Protein AF-0000000075228175 (afdb_homodimer)

Structure (mmCIF, N/CA/C/O backbone):
data_AF-0000000075228175-model_v1
#
loop_
_entity.id
_entity.type
_entity.pdbx_description
1 polymer 'Protein kinase domain-containing protein'
#
loop_
_atom_site.group_PDB
_atom_site.id
_atom_site.type_symbol
_atom_site.label_atom_id
_atom_site.label_alt_id
_atom_site.label_comp_id
_atom_site.label_asym_id
_atom_site.label_entity_id
_atom_site.label_seq_id
_atom_site.pdbx_PDB_ins_code
_atom_site.Cartn_x
_atom_site.Cartn_y
_atom_site.Cartn_z
_atom_site.occupancy
_atom_site.B_iso_or_equiv
_atom_site.auth_seq_id
_atom_site.auth_comp_id
_atom_site.auth_asym_id
_atom_site.auth_atom_id
_atom_site.pdbx_PDB_model_num
ATOM 1 N N . MET A 1 1 ? 3.398 -14.367 7.555 1 71.69 1 MET A N 1
ATOM 2 C CA . MET A 1 1 ? 2.953 -13.188 6.816 1 71.69 1 MET A CA 1
ATOM 3 C C . MET A 1 1 ? 1.849 -12.461 7.574 1 71.69 1 MET A C 1
ATOM 5 O O . MET A 1 1 ? 1.003 -13.094 8.211 1 71.69 1 MET A O 1
ATOM 9 N N . GLN A 1 2 ? 2.092 -11.188 7.648 1 79.69 2 GLN A N 1
ATOM 10 C CA . GLN A 1 2 ? 1.058 -10.367 8.281 1 79.69 2 GLN A CA 1
ATOM 11 C C . GLN A 1 2 ? 0.173 -9.695 7.234 1 79.69 2 GLN A C 1
ATOM 13 O O . GLN A 1 2 ? 0.599 -9.484 6.098 1 79.69 2 GLN A O 1
ATOM 18 N N . LEU A 1 3 ? -1.138 -9.477 7.613 1 85 3 LEU A N 1
ATOM 19 C CA . LEU A 1 3 ? -2.127 -8.859 6.734 1 85 3 LEU A CA 1
ATOM 20 C C . LEU A 1 3 ? -2.562 -7.504 7.273 1 85 3 LEU A C 1
ATOM 22 O O . LEU A 1 3 ? -2.738 -7.34 8.484 1 85 3 LEU A O 1
ATOM 26 N N . LEU A 1 4 ? -2.553 -6.617 6.391 1 87.38 4 LEU A N 1
ATOM 27 C CA . LEU A 1 4 ? -3.086 -5.312 6.762 1 87.38 4 LEU A CA 1
ATOM 28 C C . LEU A 1 4 ? -4.434 -5.066 6.094 1 87.38 4 LEU A C 1
ATOM 30 O O . LEU A 1 4 ? -4.711 -5.613 5.023 1 87.38 4 LEU A O 1
ATOM 34 N N . GLY A 1 5 ? -5.234 -4.262 6.746 1 88.81 5 GLY A N 1
ATOM 35 C CA . GLY A 1 5 ? -6.551 -3.932 6.227 1 88.81 5 GLY A CA 1
ATOM 36 C C . GLY A 1 5 ? -6.516 -2.885 5.129 1 88.81 5 GLY A C 1
ATOM 37 O O . GLY A 1 5 ? -5.512 -2.75 4.426 1 88.81 5 GLY A O 1
ATOM 38 N N . SER A 1 6 ? -7.645 -2.223 4.891 1 91.5 6 SER A N 1
ATOM 39 C CA . SER A 1 6 ? -7.805 -1.227 3.838 1 91.5 6 SER A CA 1
ATOM 40 C C . SER A 1 6 ? -7.066 0.063 4.18 1 91.5 6 SER A C 1
ATOM 42 O O . SER A 1 6 ? -6.801 0.341 5.352 1 91.5 6 SER A O 1
ATOM 44 N N . ASN A 1 7 ? -6.672 0.763 3.176 1 94.25 7 ASN A N 1
ATOM 45 C CA . ASN A 1 7 ? -6.09 2.08 3.398 1 94.25 7 ASN A CA 1
ATOM 46 C C . ASN A 1 7 ? -7.16 3.129 3.68 1 94.25 7 ASN A C 1
ATOM 48 O O . ASN A 1 7 ? -8.352 2.885 3.461 1 94.25 7 ASN A O 1
ATOM 52 N N . LEU A 1 8 ? -6.762 4.273 4.125 1 96.56 8 LEU A N 1
ATOM 53 C CA . LEU A 1 8 ? -7.688 5.289 4.621 1 96.56 8 LEU A CA 1
ATOM 54 C C . LEU A 1 8 ? -8.453 5.934 3.469 1 96.56 8 LEU A C 1
ATOM 56 O O . LEU A 1 8 ? -9.578 6.398 3.652 1 96.56 8 LEU A O 1
ATOM 60 N N . ALA A 1 9 ? -7.82 6.012 2.289 1 95.62 9 ALA A N 1
ATOM 61 C CA . ALA A 1 9 ? -8.539 6.543 1.136 1 95.62 9 ALA A CA 1
ATOM 62 C C . ALA A 1 9 ? -9.781 5.707 0.83 1 95.62 9 ALA A C 1
ATOM 64 O O . ALA A 1 9 ? -10.875 6.246 0.639 1 95.62 9 ALA A O 1
ATOM 65 N N . ASP A 1 10 ? -9.656 4.434 0.841 1 92.5 10 ASP A N 1
ATOM 66 C CA . ASP A 1 10 ? -10.75 3.518 0.557 1 92.5 10 ASP A CA 1
ATOM 67 C C . ASP A 1 10 ? -11.773 3.516 1.692 1 92.5 10 ASP A C 1
ATOM 69 O O . ASP A 1 10 ? -12.984 3.508 1.448 1 92.5 10 ASP A O 1
ATOM 73 N N . LEU A 1 11 ? -11.289 3.451 2.871 1 93.25 11 LEU A N 1
ATOM 74 C CA . LEU A 1 11 ? -12.18 3.445 4.023 1 93.25 11 LEU A CA 1
ATOM 75 C C . LEU A 1 11 ? -13.062 4.691 4.039 1 93.25 11 LEU A C 1
ATOM 77 O O . LEU A 1 11 ? -14.234 4.617 4.395 1 93.25 11 LEU A O 1
ATOM 81 N N . ARG A 1 12 ? -12.461 5.812 3.711 1 94.06 12 ARG A N 1
ATOM 82 C CA . ARG A 1 12 ? -13.219 7.055 3.639 1 94.06 12 ARG A CA 1
ATOM 83 C C . ARG A 1 12 ? -14.32 6.965 2.586 1 94.06 12 ARG A C 1
ATOM 85 O O . ARG A 1 12 ? -15.445 7.418 2.812 1 94.06 12 ARG A O 1
ATOM 92 N N . LYS A 1 13 ? -14.008 6.41 1.443 1 89.69 13 LYS A N 1
ATOM 93 C CA . LYS A 1 13 ? -14.953 6.277 0.337 1 89.69 13 LYS A CA 1
ATOM 94 C C . LYS A 1 13 ? -16.172 5.453 0.748 1 89.69 13 LYS A C 1
ATOM 96 O O . LYS A 1 13 ? -17.266 5.656 0.227 1 89.69 13 LYS A O 1
ATOM 101 N N . PHE A 1 14 ? -15.969 4.617 1.672 1 85.75 14 PHE A N 1
ATOM 102 C CA . PHE A 1 14 ? -17.031 3.701 2.08 1 85.75 14 PHE A CA 1
ATOM 103 C C . PHE A 1 14 ? -17.953 4.355 3.105 1 85.75 14 PHE A C 1
ATOM 105 O O . PHE A 1 14 ? -19.016 3.824 3.414 1 85.75 14 PHE A O 1
ATOM 112 N N . GLN A 1 15 ? -17.5 5.449 3.592 1 87.94 15 GLN A N 1
ATOM 113 C CA . GLN A 1 15 ? -18.375 6.176 4.52 1 87.94 15 GLN A CA 1
ATOM 114 C C . 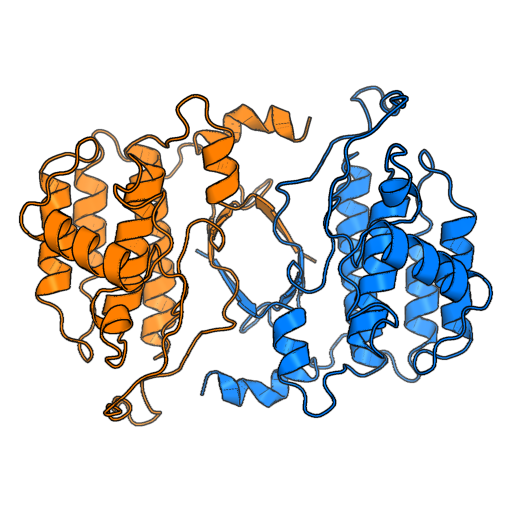GLN A 1 15 ? -19.5 6.879 3.777 1 87.94 15 GLN A C 1
ATOM 116 O O . GLN A 1 15 ? -19.312 7.387 2.672 1 87.94 15 GLN A O 1
ATOM 121 N N . LYS A 1 16 ? -20.641 6.941 4.379 1 85.75 16 LYS A N 1
ATOM 122 C CA . LYS A 1 16 ? -21.797 7.609 3.785 1 85.75 16 LYS A CA 1
ATOM 123 C C . LYS A 1 16 ? -21.484 9.062 3.447 1 85.75 16 LYS A C 1
ATOM 125 O O . LYS A 1 16 ? -21.812 9.539 2.359 1 85.75 16 LYS A O 1
ATOM 130 N N . SER A 1 17 ? -20.828 9.797 4.309 1 88.75 17 SER A N 1
ATOM 131 C CA . SER A 1 17 ? -20.516 11.211 4.133 1 88.75 17 SER A CA 1
ATOM 132 C C . SER A 1 17 ? -19.234 11.406 3.35 1 88.75 17 SER A C 1
ATOM 134 O O . SER A 1 17 ? -18.859 12.539 3.035 1 88.75 17 SER A O 1
ATOM 136 N N . ARG A 1 18 ? -18.531 10.273 3.113 1 92.25 18 ARG A N 1
ATOM 137 C CA . ARG A 1 18 ? -17.219 10.328 2.473 1 92.25 18 ARG A CA 1
ATOM 138 C C . ARG A 1 18 ? -16.25 11.164 3.293 1 92.25 18 ARG A C 1
ATOM 140 O O . ARG A 1 18 ? -15.453 11.93 2.738 1 92.25 18 ARG A O 1
ATOM 147 N N . SER A 1 19 ? -16.453 11.188 4.598 1 95.25 19 SER A N 1
ATOM 148 C CA . SER A 1 19 ? -15.586 11.883 5.551 1 95.25 19 SER A CA 1
ATOM 149 C C . SER A 1 19 ? -15.539 11.156 6.887 1 95.25 19 SER A C 1
ATOM 151 O O . SER A 1 19 ? -16.406 10.328 7.184 1 95.25 19 SER A O 1
ATOM 153 N N . PHE A 1 20 ? -14.508 11.438 7.621 1 95.88 20 PHE A N 1
ATOM 154 C CA . PHE A 1 20 ? -14.414 10.914 8.984 1 95.88 20 PHE A CA 1
ATOM 155 C C . PHE A 1 20 ? -14.789 11.992 9.992 1 95.88 20 PHE A C 1
ATOM 157 O O . PHE A 1 20 ? -14.727 13.188 9.695 1 95.88 20 PHE A O 1
ATOM 164 N N . SER A 1 21 ? -15.172 11.586 11.18 1 94.06 21 SER A N 1
ATOM 165 C CA . SER A 1 21 ? -15.43 12.508 12.289 1 94.06 21 SER A CA 1
ATOM 166 C C . SER A 1 21 ? -14.141 13.203 12.734 1 94.06 21 SER A C 1
ATOM 168 O O . SER A 1 21 ? -13.047 12.75 12.406 1 94.06 21 SER A O 1
ATOM 170 N N . VAL A 1 22 ? -14.328 14.25 13.445 1 95.25 22 VAL A N 1
ATOM 171 C CA . VAL A 1 22 ? -13.203 14.992 14.016 1 95.25 22 VAL A CA 1
ATOM 172 C C . VAL A 1 22 ? -12.391 14.078 14.938 1 95.25 22 VAL A C 1
ATOM 174 O O . VAL A 1 22 ? -11.164 14.102 14.914 1 95.25 22 VAL A O 1
ATOM 177 N N . GLU A 1 23 ? -13.055 13.281 15.688 1 93.88 23 GLU A N 1
ATOM 178 C CA . GLU A 1 23 ? -12.383 12.375 16.609 1 93.88 23 GLU A CA 1
ATOM 179 C C . GLU A 1 23 ? -11.5 11.375 15.867 1 93.88 23 GLU A C 1
ATOM 181 O O . GLU A 1 23 ? -10.328 11.211 16.203 1 93.88 23 GLU A O 1
ATOM 186 N N . THR A 1 24 ? -12.055 10.734 14.883 1 94.31 24 THR A N 1
ATOM 187 C CA . THR A 1 24 ? -11.305 9.766 14.086 1 94.31 24 THR A CA 1
ATOM 188 C C . THR A 1 24 ? -10.117 10.43 13.398 1 94.31 24 THR A C 1
ATOM 190 O O . THR A 1 24 ? -9 9.914 13.43 1 94.31 24 THR A O 1
ATOM 193 N N . THR A 1 25 ? -10.383 11.555 12.82 1 96.44 25 THR A N 1
ATOM 194 C CA . THR A 1 25 ? -9.336 12.281 12.109 1 96.44 25 THR A CA 1
ATOM 195 C C . THR A 1 25 ? -8.203 12.656 13.062 1 96.44 25 THR A C 1
ATOM 197 O O . THR A 1 25 ? -7.027 12.508 12.727 1 96.44 25 THR A O 1
ATOM 200 N N . SER A 1 26 ? -8.555 13.102 14.234 1 96.69 26 SER A N 1
ATOM 201 C CA . SER A 1 26 ? -7.551 13.469 15.234 1 96.69 26 SER A CA 1
ATOM 202 C C . SER A 1 26 ? -6.73 12.258 15.664 1 96.69 26 SER A C 1
ATOM 204 O O . SER A 1 26 ? -5.504 12.336 15.758 1 96.69 26 SER A O 1
ATOM 206 N N . ARG A 1 27 ? -7.328 11.141 15.859 1 95.31 27 ARG A N 1
ATOM 207 C CA . ARG A 1 27 ? -6.637 9.922 16.266 1 95.31 27 ARG A CA 1
ATOM 208 C C . ARG A 1 27 ? -5.684 9.445 15.164 1 95.31 27 ARG A C 1
ATOM 210 O O . ARG A 1 27 ? -4.574 9 15.453 1 95.31 27 ARG A O 1
ATOM 217 N N . ILE A 1 28 ? -6.156 9.555 13.938 1 96.62 28 ILE A N 1
ATOM 218 C CA . ILE A 1 28 ? -5.309 9.234 12.797 1 96.62 28 ILE A CA 1
ATOM 219 C C . ILE A 1 28 ? -4.062 10.117 12.812 1 96.62 28 ILE A C 1
ATOM 221 O O . ILE A 1 28 ? -2.939 9.625 12.703 1 96.62 28 ILE A O 1
ATOM 225 N N . GLY A 1 29 ? -4.285 11.391 12.961 1 97.81 29 GLY A N 1
ATOM 226 C CA . GLY A 1 29 ? -3.18 12.328 12.977 1 97.81 29 GLY A CA 1
ATOM 227 C C . GLY A 1 29 ? -2.172 12.047 14.078 1 97.81 29 GLY A C 1
ATOM 228 O O . GLY A 1 29 ? -0.963 12.086 13.844 1 97.81 29 GLY A O 1
ATOM 229 N N . ILE A 1 30 ? -2.662 11.75 15.227 1 97.31 30 ILE A N 1
ATOM 230 C CA . ILE A 1 30 ? -1.812 11.516 16.391 1 97.31 30 ILE A CA 1
ATOM 231 C C . ILE A 1 30 ? -0.936 10.289 16.141 1 97.31 30 ILE A C 1
ATOM 233 O O . ILE A 1 30 ? 0.28 10.336 16.344 1 97.31 30 ILE A O 1
ATOM 237 N N . GLN A 1 31 ? -1.508 9.219 15.672 1 96.5 31 GLN A N 1
ATOM 238 C CA . GLN A 1 31 ? -0.72 8.023 15.398 1 96.5 31 GLN A CA 1
ATOM 239 C C . GLN A 1 31 ? 0.308 8.273 14.305 1 96.5 31 GLN A C 1
ATOM 241 O O . GLN A 1 31 ? 1.459 7.844 14.414 1 96.5 31 GLN A O 1
ATOM 246 N N . CYS A 1 32 ? -0.087 8.969 13.297 1 97.94 32 CYS A N 1
ATOM 247 C CA . CYS A 1 32 ? 0.839 9.266 12.211 1 97.94 32 CYS A CA 1
ATOM 248 C C . CYS A 1 32 ? 2.008 10.109 12.703 1 97.94 32 CYS A C 1
ATOM 250 O O . CYS A 1 32 ? 3.152 9.883 12.312 1 97.94 32 CYS A O 1
ATOM 252 N N . LEU A 1 33 ? 1.676 11.109 13.523 1 98.12 33 LEU A N 1
ATOM 253 C CA . LEU A 1 33 ? 2.729 11.961 14.062 1 98.12 33 LEU A CA 1
ATOM 254 C C . LEU A 1 33 ? 3.717 11.148 14.891 1 98.12 33 LEU A C 1
ATOM 256 O O . LEU A 1 33 ? 4.93 11.359 14.805 1 98.12 33 LEU A O 1
ATOM 260 N N . GLU A 1 34 ? 3.229 10.266 15.664 1 96.62 34 GLU A N 1
ATOM 261 C C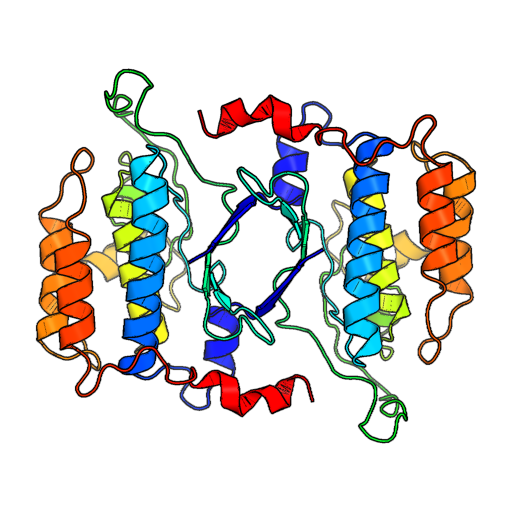A . GLU A 1 34 ? 4.098 9.398 16.453 1 96.62 34 GLU A CA 1
ATOM 262 C C . GLU A 1 34 ? 4.988 8.539 15.555 1 96.62 34 GLU A C 1
ATOM 264 O O . GLU A 1 34 ? 6.18 8.375 15.836 1 96.62 34 GLU A O 1
ATOM 269 N N . GLY A 1 35 ? 4.418 8.016 14.523 1 95.81 35 GLY A N 1
ATOM 270 C CA . GLY A 1 35 ? 5.195 7.25 13.57 1 95.81 35 GLY A CA 1
ATOM 271 C C . GLY A 1 35 ? 6.25 8.078 12.852 1 95.81 35 GLY A C 1
ATOM 272 O O . GLY A 1 35 ? 7.398 7.648 12.727 1 95.81 35 GLY A O 1
ATOM 273 N N . LEU A 1 36 ? 5.863 9.188 12.391 1 97.31 36 LEU A N 1
ATOM 274 C CA . LEU A 1 36 ? 6.773 10.062 11.656 1 97.31 36 LEU A CA 1
ATOM 275 C C . LEU A 1 36 ? 7.906 10.547 12.555 1 97.31 36 LEU A C 1
ATOM 277 O O . LEU A 1 36 ? 9.039 10.703 12.102 1 97.31 36 LEU A O 1
ATOM 281 N N . LYS A 1 37 ? 7.562 10.805 13.812 1 97.06 37 LYS A N 1
ATOM 282 C CA . LYS A 1 37 ? 8.594 11.172 14.773 1 97.06 37 LYS A CA 1
ATOM 283 C C . LYS A 1 37 ? 9.711 10.133 14.812 1 97.06 37 LYS A C 1
ATOM 285 O O . LYS A 1 37 ? 10.891 10.477 14.836 1 97.06 37 LYS A O 1
ATOM 290 N N . GLN A 1 38 ? 9.406 8.914 14.773 1 93.44 38 GLN A N 1
ATOM 291 C CA . GLN A 1 38 ? 10.375 7.824 14.812 1 93.44 38 GLN A CA 1
ATOM 292 C C . GLN A 1 38 ? 11.234 7.809 13.555 1 93.44 38 GLN A C 1
ATOM 294 O O . GLN A 1 38 ? 12.461 7.648 13.625 1 93.44 38 GLN A O 1
ATOM 299 N N . ILE A 1 39 ? 10.664 7.988 12.461 1 92.94 39 ILE A N 1
ATOM 300 C CA . ILE A 1 39 ? 11.352 7.996 11.172 1 92.94 39 ILE A CA 1
ATOM 301 C C . ILE A 1 39 ? 12.328 9.172 11.117 1 92.94 39 ILE A C 1
ATOM 303 O O . ILE A 1 39 ? 13.469 9.016 10.695 1 92.94 39 ILE A O 1
ATOM 307 N N . HIS A 1 40 ? 11.82 10.281 11.523 1 96.06 40 HIS A N 1
ATOM 308 C CA . HIS A 1 40 ? 12.617 11.508 11.484 1 96.06 40 HIS A CA 1
ATOM 309 C C . HIS A 1 40 ? 13.797 11.422 12.445 1 96.06 40 HIS A C 1
ATOM 311 O O . HIS A 1 40 ? 14.875 11.945 12.156 1 96.06 40 HIS A O 1
ATOM 317 N N . ALA A 1 41 ? 13.57 10.773 13.547 1 94 41 ALA A N 1
ATOM 318 C CA . ALA A 1 41 ? 14.641 10.594 14.523 1 94 41 ALA A CA 1
ATOM 319 C C . ALA A 1 41 ? 15.789 9.789 13.93 1 94 41 ALA A C 1
ATOM 321 O O . ALA A 1 41 ? 16.938 9.93 14.359 1 94 41 ALA A O 1
ATOM 322 N N . LEU A 1 42 ? 15.516 9.031 12.945 1 90.06 42 LEU A N 1
ATOM 323 C CA . LEU A 1 42 ? 16.531 8.219 12.273 1 90.06 42 LEU A CA 1
ATOM 324 C C . LEU A 1 42 ? 17.172 9 11.133 1 90.06 42 LEU A C 1
ATOM 326 O O . LEU A 1 42 ? 18.078 8.492 10.461 1 90.06 42 LEU A O 1
ATOM 330 N N . GLY A 1 43 ? 16.641 10.18 10.883 1 94.5 43 GLY A N 1
ATOM 331 C CA . GLY A 1 43 ? 17.219 11.055 9.875 1 94.5 43 GLY A CA 1
ATOM 332 C C . GLY A 1 43 ? 16.594 10.898 8.508 1 94.5 43 GLY A C 1
ATOM 333 O O . GLY A 1 43 ? 17.172 11.312 7.496 1 94.5 43 GLY A O 1
ATOM 334 N N . TYR A 1 44 ? 15.391 10.266 8.422 1 94.44 44 TYR A N 1
ATOM 335 C CA . TYR A 1 44 ? 14.711 10.031 7.156 1 94.44 44 TYR A CA 1
ATOM 336 C C . TYR A 1 44 ? 13.438 10.859 7.055 1 94.44 44 TYR A C 1
ATOM 338 O O . TYR A 1 44 ? 12.797 11.156 8.062 1 94.44 44 TYR A O 1
ATOM 346 N N . ILE A 1 45 ? 13.125 11.148 5.816 1 97.19 45 ILE A N 1
ATOM 347 C CA . ILE A 1 45 ? 11.781 11.617 5.496 1 97.19 45 ILE A CA 1
ATOM 348 C C . ILE A 1 45 ? 11.078 10.594 4.605 1 97.19 45 ILE A C 1
ATOM 350 O O . ILE A 1 45 ? 11.719 9.898 3.816 1 97.19 45 ILE A O 1
ATOM 354 N N . HIS A 1 46 ? 9.789 10.492 4.676 1 96.69 46 HIS A N 1
ATOM 355 C CA . HIS A 1 46 ? 8.984 9.531 3.928 1 96.69 46 HIS A CA 1
ATOM 356 C C . HIS A 1 46 ? 8.75 10 2.498 1 96.69 46 HIS A C 1
ATOM 358 O O . HIS A 1 46 ? 8.906 9.227 1.55 1 96.69 46 HIS A O 1
ATOM 364 N N . ARG A 1 47 ? 8.242 11.305 2.314 1 97.25 47 ARG A N 1
ATOM 365 C CA . ARG A 1 47 ? 8.109 12.078 1.086 1 97.25 47 ARG A CA 1
ATOM 366 C C . ARG A 1 47 ? 6.852 11.68 0.322 1 97.25 47 ARG A C 1
ATOM 368 O O . ARG A 1 47 ? 6.547 12.258 -0.722 1 97.25 47 ARG A O 1
ATOM 375 N N . ASP A 1 48 ? 6.043 10.789 0.87 1 97.19 48 ASP A N 1
ATOM 376 C CA . ASP A 1 48 ? 4.816 10.43 0.165 1 97.19 48 ASP A CA 1
ATOM 377 C C . ASP A 1 48 ? 3.713 10.047 1.146 1 97.19 48 ASP A C 1
ATOM 379 O O . ASP A 1 48 ? 3.021 9.047 0.949 1 97.19 48 ASP A O 1
ATOM 383 N N . ILE A 1 49 ? 3.564 10.719 2.186 1 98.12 49 ILE A N 1
ATOM 384 C CA . ILE A 1 49 ? 2.463 10.555 3.127 1 98.12 49 ILE A CA 1
ATOM 385 C C . ILE A 1 49 ? 1.15 10.961 2.461 1 98.12 49 ILE A C 1
ATOM 387 O O . ILE A 1 49 ? 1.038 12.055 1.903 1 98.12 49 ILE A O 1
ATOM 391 N N . LYS A 1 50 ? 0.19 10.008 2.5 1 98.25 50 LYS A N 1
ATOM 392 C CA . LYS A 1 50 ? -1.147 10.203 1.945 1 98.25 50 LYS A CA 1
ATOM 393 C C . LYS A 1 50 ? -2.115 9.141 2.463 1 98.25 50 LYS A C 1
ATOM 395 O O . LYS A 1 50 ? -1.691 8.109 2.988 1 98.25 50 LYS A O 1
ATOM 400 N N . PRO A 1 51 ? -3.404 9.391 2.336 1 97.94 51 PRO A N 1
ATOM 401 C CA . PRO A 1 51 ? -4.395 8.453 2.877 1 97.94 51 PRO A CA 1
ATOM 402 C C . PRO A 1 51 ? -4.234 7.043 2.318 1 97.94 51 PRO A C 1
ATOM 404 O O . PRO A 1 51 ? -4.445 6.062 3.039 1 97.94 51 PRO A O 1
ATOM 407 N N . SER A 1 52 ? -3.732 6.902 1.059 1 95.69 52 SER A N 1
ATOM 408 C CA . SER A 1 52 ? -3.621 5.59 0.435 1 95.69 52 SER A CA 1
ATOM 409 C C . SER A 1 52 ? -2.385 4.848 0.927 1 95.69 52 SER A C 1
ATOM 411 O O . SER A 1 52 ? -2.232 3.648 0.679 1 95.69 52 SER A O 1
ATOM 413 N N . ASN A 1 53 ? -1.542 5.551 1.65 1 95.69 53 ASN A N 1
ATOM 414 C CA . ASN A 1 53 ? -0.345 4.922 2.195 1 95.69 53 ASN A CA 1
ATOM 415 C C . ASN A 1 53 ? -0.45 4.73 3.707 1 95.69 53 ASN A C 1
ATOM 417 O O . ASN A 1 53 ? 0.56 4.527 4.383 1 95.69 53 ASN A O 1
ATOM 421 N N . ILE A 1 54 ? -1.651 4.84 4.25 1 96.81 54 ILE A N 1
ATOM 422 C CA . ILE A 1 54 ? -1.952 4.551 5.648 1 96.81 54 ILE A CA 1
ATOM 423 C C . ILE A 1 54 ? -3.051 3.496 5.73 1 96.81 54 ILE A C 1
ATOM 425 O O . ILE A 1 54 ? -4.176 3.725 5.281 1 96.81 54 ILE A O 1
ATOM 429 N N . CYS A 1 55 ? -2.688 2.414 6.34 1 95.19 55 CYS A N 1
ATOM 430 C CA . CYS A 1 55 ? -3.607 1.282 6.379 1 95.19 55 CYS A CA 1
ATOM 431 C C . CYS A 1 55 ? -4.035 0.977 7.809 1 95.19 55 CYS A C 1
ATOM 433 O O . CYS A 1 55 ? -3.252 1.142 8.742 1 95.19 55 CYS A O 1
ATOM 435 N N . ALA A 1 56 ? -5.25 0.491 7.898 1 93.25 56 ALA A N 1
ATOM 436 C CA . ALA A 1 56 ? -5.73 0.001 9.188 1 93.25 56 ALA A CA 1
ATOM 437 C C . ALA A 1 56 ? -5.297 -1.442 9.422 1 93.25 56 ALA A C 1
ATOM 439 O O . ALA A 1 56 ? -5.23 -2.238 8.484 1 93.25 56 ALA A O 1
ATOM 440 N N . GLY A 1 57 ? -4.965 -1.706 10.648 1 89.25 57 GLY A N 1
ATOM 441 C CA . GLY A 1 57 ? -4.781 -3.105 11 1 89.25 57 GLY A CA 1
ATOM 442 C C . GLY A 1 57 ? -6.074 -3.896 10.992 1 89.25 57 GLY A C 1
ATOM 443 O O . GLY A 1 57 ? -7.156 -3.328 10.828 1 89.25 57 GLY A O 1
ATOM 444 N N . ILE A 1 58 ? -5.953 -5.184 11.102 1 84.06 58 ILE A N 1
ATOM 445 C CA . ILE A 1 58 ? -7.125 -6.051 11.125 1 84.06 58 ILE A CA 1
ATOM 446 C C . ILE A 1 58 ? -7.141 -6.867 12.414 1 84.06 58 ILE A C 1
ATOM 448 O O . ILE A 1 58 ? -6.125 -6.965 13.109 1 84.06 58 ILE A O 1
ATOM 452 N N . GLY A 1 59 ? -8.328 -7.434 12.742 1 82 59 GLY A N 1
ATOM 453 C CA . GLY A 1 59 ? -8.453 -8.273 13.922 1 82 59 GLY A CA 1
ATOM 454 C C . GLY A 1 59 ? -8.07 -7.57 15.203 1 82 59 GLY A C 1
ATOM 455 O O . GLY A 1 59 ? -8.57 -6.48 15.492 1 82 59 GLY A O 1
ATOM 456 N N . GLU A 1 60 ? -6.996 -8.195 15.898 1 83.06 60 GLU A N 1
ATOM 457 C CA . GLU A 1 60 ? -6.559 -7.648 17.172 1 83.06 60 GLU A CA 1
ATOM 458 C C . GLU A 1 60 ? -5.812 -6.328 16.984 1 83.06 60 GLU A C 1
ATOM 460 O O . GLU A 1 60 ? -5.648 -5.559 17.938 1 83.06 60 GLU A O 1
ATOM 465 N N . HIS A 1 61 ? -5.453 -6.027 15.805 1 85.19 61 HIS A N 1
ATOM 466 C CA . HIS A 1 61 ? -4.684 -4.824 15.523 1 85.19 61 HIS A CA 1
ATOM 467 C C . HIS A 1 61 ? -5.535 -3.779 14.805 1 85.19 61 HIS A C 1
ATOM 469 O O . HIS A 1 61 ? -5.004 -2.844 14.203 1 85.19 61 HIS A O 1
ATOM 475 N N . ARG A 1 62 ? -6.859 -3.836 14.875 1 86.38 62 ARG A N 1
ATOM 476 C CA . ARG A 1 62 ? -7.781 -2.992 14.117 1 86.38 62 ARG A CA 1
ATOM 477 C C . ARG A 1 62 ? -7.672 -1.534 14.555 1 86.38 62 ARG A C 1
ATOM 479 O O . ARG A 1 62 ? -8.102 -0.632 13.828 1 86.38 62 ARG A O 1
ATOM 486 N N . ARG A 1 63 ? -7.109 -1.246 15.727 1 88.56 63 ARG A N 1
ATOM 487 C CA . ARG A 1 63 ? -6.996 0.119 16.234 1 88.56 63 ARG A CA 1
ATOM 488 C C . ARG A 1 63 ? -5.641 0.721 15.883 1 88.56 63 ARG A C 1
ATOM 490 O O . ARG A 1 63 ? -5.391 1.9 16.141 1 88.56 63 ARG A O 1
ATOM 497 N N . VAL A 1 64 ? -4.832 -0.085 15.289 1 90.88 64 VAL A N 1
ATOM 498 C CA . VAL A 1 64 ? -3.477 0.343 14.961 1 90.88 64 VAL A CA 1
ATOM 499 C C . VAL A 1 64 ? -3.404 0.727 13.484 1 90.88 64 VAL A C 1
ATOM 501 O O . VAL A 1 64 ? -3.914 0.005 12.625 1 90.88 64 VAL A O 1
ATOM 504 N N . LEU A 1 65 ? -2.811 1.808 13.195 1 94.44 65 LEU A N 1
ATOM 505 C CA . LEU A 1 65 ? -2.566 2.248 11.828 1 94.44 65 LEU A CA 1
ATOM 506 C C . LEU A 1 65 ? -1.124 1.972 11.414 1 94.44 65 LEU A C 1
ATOM 508 O O . LEU A 1 65 ? -0.236 1.887 12.266 1 94.44 65 LEU A O 1
ATOM 512 N N . TYR A 1 66 ? -0.947 1.81 10.094 1 93.31 66 TYR A N 1
ATOM 513 C CA . TYR A 1 66 ? 0.362 1.512 9.523 1 93.31 66 TYR A CA 1
ATOM 514 C C . TYR A 1 66 ? 0.688 2.465 8.375 1 93.31 66 TYR A C 1
ATOM 516 O O . TYR A 1 66 ? -0.116 2.643 7.461 1 93.31 66 TYR A O 1
ATOM 524 N N . ILE A 1 67 ? 1.837 3.07 8.492 1 95.31 67 ILE A N 1
ATOM 525 C CA . ILE A 1 67 ? 2.371 3.787 7.34 1 95.31 67 ILE A CA 1
ATOM 526 C C . ILE A 1 67 ? 3.119 2.814 6.43 1 95.31 67 ILE A C 1
ATOM 528 O O . ILE A 1 67 ? 4.004 2.086 6.883 1 95.31 67 ILE A O 1
ATOM 532 N N . VAL A 1 68 ? 2.719 2.818 5.172 1 93.44 68 VAL A N 1
ATOM 533 C CA . VAL A 1 68 ? 3.309 1.861 4.242 1 93.44 68 VAL A CA 1
ATOM 534 C C . VAL A 1 68 ? 3.957 2.605 3.078 1 93.44 68 VAL A C 1
ATOM 536 O O . VAL A 1 68 ? 3.865 3.832 2.988 1 93.44 68 VAL A O 1
ATOM 539 N N . ASP A 1 69 ? 4.781 1.866 2.215 1 89.94 69 ASP A N 1
ATOM 540 C CA . ASP A 1 69 ? 5.391 2.35 0.979 1 89.94 69 ASP A CA 1
ATOM 541 C C . ASP A 1 69 ? 6.461 3.398 1.268 1 89.94 69 ASP A C 1
ATOM 543 O O . ASP A 1 69 ? 6.215 4.598 1.121 1 89.94 69 ASP A O 1
ATOM 547 N N . PHE A 1 70 ? 7.633 3.016 1.529 1 92.06 70 PHE A N 1
ATOM 548 C CA . PHE A 1 70 ? 8.789 3.871 1.771 1 92.06 70 PHE A CA 1
ATOM 549 C C . PHE A 1 70 ? 9.664 3.969 0.526 1 92.06 70 PHE A C 1
ATOM 551 O O . PHE A 1 70 ? 10.875 4.148 0.625 1 92.06 70 PHE A O 1
ATOM 558 N N . GLY A 1 71 ? 9.008 3.797 -0.583 1 88.81 71 GLY A N 1
ATOM 559 C CA . GLY A 1 71 ? 9.711 3.797 -1.856 1 88.81 71 GLY A CA 1
ATOM 560 C C . GLY A 1 71 ? 10.352 5.137 -2.188 1 88.81 71 GLY A C 1
ATOM 561 O O . GLY A 1 71 ? 11.328 5.195 -2.939 1 88.81 71 GLY A O 1
ATOM 562 N N . MET A 1 72 ? 9.883 6.184 -1.57 1 92.25 72 MET A N 1
ATOM 563 C CA . MET A 1 72 ? 10.383 7.516 -1.888 1 92.25 72 MET A CA 1
ATOM 564 C C . MET A 1 72 ? 11.172 8.094 -0.719 1 92.25 72 MET A C 1
ATOM 566 O O . MET A 1 72 ? 11.57 9.258 -0.749 1 92.25 72 MET A O 1
ATOM 570 N N . ALA A 1 73 ? 11.344 7.316 0.334 1 93.81 73 ALA A N 1
ATOM 571 C CA . ALA A 1 73 ? 12.023 7.793 1.537 1 93.81 73 ALA A CA 1
ATOM 572 C C . ALA A 1 73 ? 13.461 8.195 1.233 1 93.81 73 ALA A C 1
ATOM 574 O O . ALA A 1 73 ? 14.078 7.664 0.307 1 93.81 73 ALA A O 1
ATOM 575 N N . ARG A 1 74 ? 13.883 9.117 1.994 1 93.44 74 ARG A N 1
ATOM 576 C CA . ARG A 1 74 ? 15.234 9.625 1.795 1 93.44 74 ARG A CA 1
ATOM 577 C C . ARG A 1 74 ? 15.883 9.984 3.125 1 93.44 74 ARG A C 1
ATOM 579 O O . ARG A 1 74 ? 15.258 10.625 3.977 1 93.44 74 ARG A O 1
ATOM 586 N N . ARG A 1 75 ? 17.125 9.625 3.232 1 93.62 75 ARG A N 1
ATOM 587 C CA . ARG A 1 75 ? 17.906 10.094 4.379 1 93.62 75 ARG A CA 1
ATOM 588 C C . ARG A 1 75 ? 18.391 11.516 4.164 1 93.62 75 ARG A C 1
ATOM 590 O O . ARG A 1 75 ? 19.047 11.812 3.16 1 93.62 75 ARG A O 1
ATOM 597 N N . ILE A 1 76 ? 18.141 12.328 5.094 1 95.38 76 ILE A N 1
ATOM 598 C CA . ILE A 1 76 ? 18.516 13.727 4.871 1 95.38 76 ILE A CA 1
ATOM 599 C C . ILE A 1 76 ? 19.516 14.172 5.941 1 95.38 76 ILE A C 1
ATOM 601 O O . ILE A 1 76 ? 20.016 15.297 5.895 1 95.38 76 ILE A O 1
ATOM 605 N N . VAL A 1 77 ? 19.719 13.359 6.965 1 95.19 77 VAL A N 1
ATOM 606 C CA . VAL A 1 77 ? 20.703 13.617 8 1 95.19 77 VAL A CA 1
ATOM 607 C C . VAL A 1 77 ? 21.859 12.633 7.867 1 95.19 77 VAL A C 1
ATOM 609 O O . VAL A 1 77 ? 21.656 11.422 7.824 1 95.19 77 VAL A O 1
ATOM 612 N N . LEU A 1 78 ? 23.062 13.125 7.828 1 91.69 78 LEU A N 1
ATOM 613 C CA . LEU A 1 78 ? 24.266 12.32 7.676 1 91.69 78 LEU A CA 1
ATOM 614 C C . LEU A 1 78 ? 24.672 11.688 9 1 91.69 78 LEU A C 1
ATOM 616 O O . LEU A 1 78 ? 24.141 12.047 10.055 1 91.69 78 LEU A O 1
ATOM 620 N N . PRO A 1 79 ? 25.547 10.711 8.891 1 88.88 79 PRO A N 1
ATOM 621 C CA . PRO A 1 79 ? 25.953 10.023 10.117 1 88.88 79 PRO A CA 1
ATOM 622 C C . PRO A 1 79 ? 26.547 10.977 11.156 1 88.88 79 PRO A C 1
ATOM 624 O O . PRO A 1 79 ? 26.453 10.719 12.359 1 88.88 79 PRO A O 1
ATOM 627 N N . ASP A 1 80 ? 27.078 12.07 10.711 1 91.75 80 ASP A N 1
ATOM 628 C CA . ASP A 1 80 ? 27.703 13.016 11.633 1 91.75 80 ASP A CA 1
ATOM 629 C C . ASP A 1 80 ? 26.672 13.992 12.195 1 91.75 80 ASP A C 1
ATOM 631 O O . ASP A 1 80 ? 27.016 14.914 12.938 1 91.75 80 ASP A O 1
ATOM 635 N N . GLY A 1 81 ? 25.453 13.836 11.789 1 90.81 81 GLY A N 1
ATOM 636 C CA . GLY A 1 81 ? 24.375 14.625 12.344 1 90.81 81 GLY A CA 1
ATOM 637 C C . GLY A 1 81 ? 24.031 15.844 11.508 1 90.81 81 GLY A C 1
ATOM 638 O O . GLY A 1 81 ? 23.047 16.531 11.781 1 90.81 81 GLY A O 1
ATOM 639 N N . THR A 1 82 ? 24.812 16.016 10.508 1 92.5 82 THR A N 1
ATOM 640 C CA . THR A 1 82 ? 24.578 17.188 9.68 1 92.5 82 THR A CA 1
ATOM 641 C C . THR A 1 82 ? 23.562 16.891 8.578 1 92.5 82 THR A C 1
ATOM 643 O O . THR A 1 82 ? 23.453 15.742 8.133 1 92.5 82 THR A O 1
ATOM 646 N N . PHE A 1 83 ? 22.859 17.891 8.211 1 93.12 83 PHE A N 1
ATOM 647 C CA . PHE A 1 83 ? 21.906 17.75 7.129 1 93.12 83 PHE A CA 1
ATOM 648 C C . PHE A 1 83 ? 22.594 17.719 5.777 1 93.12 83 PHE A C 1
ATOM 650 O O . PHE A 1 83 ? 23.578 18.453 5.566 1 93.12 83 PHE A O 1
ATOM 657 N N . ARG A 1 84 ? 22.031 16.922 4.949 1 92 84 ARG A N 1
ATOM 658 C CA . ARG A 1 84 ? 22.516 16.953 3.57 1 92 84 ARG A CA 1
ATOM 659 C C . ARG A 1 84 ? 22.375 18.344 2.973 1 92 84 ARG A C 1
ATOM 661 O O . ARG A 1 84 ? 21.359 19.031 3.197 1 92 84 ARG A O 1
ATOM 668 N N . PRO A 1 85 ? 23.406 18.75 2.225 1 88.62 85 PRO A N 1
ATOM 669 C CA . PRO A 1 85 ? 23.328 20.078 1.606 1 88.62 85 PRO A CA 1
ATOM 670 C C . PRO A 1 85 ? 22.156 20.219 0.637 1 88.62 85 PRO A C 1
ATOM 672 O O . PRO A 1 85 ? 21.766 19.25 -0.003 1 88.62 85 PRO A O 1
ATOM 675 N N . GLU A 1 86 ? 21.672 21.406 0.562 1 87.25 86 GLU A N 1
ATOM 676 C CA . GLU A 1 86 ? 20.547 21.688 -0.33 1 87.25 86 GLU A CA 1
ATOM 677 C C . GLU A 1 86 ? 21 21.75 -1.785 1 87.25 86 GLU A C 1
ATOM 679 O O . GLU A 1 86 ? 22 22.391 -2.1 1 87.25 86 GLU A O 1
ATOM 684 N N . ARG A 1 87 ? 20.25 21.016 -2.516 1 82.75 87 ARG A N 1
ATOM 685 C CA . ARG A 1 87 ? 20.438 21.172 -3.955 1 82.75 87 ARG A CA 1
ATOM 686 C C . ARG A 1 87 ? 19.688 22.391 -4.477 1 82.75 87 ARG A C 1
ATOM 688 O O . ARG A 1 87 ? 18.656 22.766 -3.916 1 82.75 87 ARG A O 1
ATOM 695 N N . VAL A 1 88 ? 20.203 22.984 -5.516 1 80.94 88 VAL A N 1
ATOM 696 C CA . VAL A 1 88 ? 19.578 24.156 -6.117 1 80.94 88 VAL A CA 1
ATOM 697 C C . VAL A 1 88 ? 18.234 23.781 -6.707 1 80.94 88 VAL A C 1
ATOM 699 O O . VAL A 1 88 ? 17.266 24.547 -6.594 1 80.94 88 VAL A O 1
ATOM 702 N N . TYR A 1 89 ? 18.156 22.578 -7.277 1 86.81 89 TYR A N 1
ATOM 703 C CA . TYR A 1 89 ? 16.922 22.078 -7.863 1 86.81 89 TYR A CA 1
ATOM 704 C C . TYR A 1 89 ? 16.672 20.641 -7.453 1 86.81 89 TYR A C 1
ATOM 706 O O . TYR A 1 89 ? 17.422 19.734 -7.828 1 86.81 89 TYR A O 1
ATOM 714 N N . ALA A 1 90 ? 15.664 20.531 -6.648 1 88.75 90 ALA A N 1
ATOM 715 C CA . ALA A 1 90 ? 15.297 19.188 -6.219 1 88.75 90 ALA A CA 1
ATOM 716 C C . ALA A 1 90 ? 14.203 18.609 -7.117 1 88.75 90 ALA A C 1
ATOM 718 O O . ALA A 1 90 ? 13.289 19.328 -7.531 1 88.75 90 ALA A O 1
ATOM 719 N N . SER A 1 91 ? 14.305 17.391 -7.438 1 90.44 91 SER A N 1
ATOM 720 C CA . SER A 1 91 ? 13.266 16.734 -8.211 1 90.44 91 SER A CA 1
ATOM 721 C C . SER A 1 91 ? 11.953 16.656 -7.434 1 90.44 91 SER A C 1
ATOM 723 O O . SER A 1 91 ? 11.969 16.531 -6.203 1 90.44 91 SER A O 1
ATOM 725 N N . PHE A 1 92 ? 10.883 16.812 -8.203 1 92 92 PHE A N 1
ATOM 726 C CA . PHE A 1 92 ? 9.562 16.656 -7.59 1 92 92 PHE A CA 1
ATOM 727 C C . PHE A 1 92 ? 9.344 15.227 -7.113 1 92 92 PHE A C 1
ATOM 729 O O . PHE A 1 92 ? 9.445 14.289 -7.902 1 92 92 PHE A O 1
ATOM 736 N N . ARG A 1 93 ? 9.125 15.039 -5.801 1 92.81 93 ARG A N 1
ATOM 737 C CA . ARG A 1 93 ? 8.836 13.734 -5.211 1 92.81 93 ARG A CA 1
ATOM 738 C C . ARG A 1 93 ? 7.57 13.789 -4.355 1 92.81 93 ARG A C 1
ATOM 740 O O . ARG A 1 93 ? 7.41 14.695 -3.533 1 92.81 93 ARG A O 1
ATOM 747 N N . GLY A 1 94 ? 6.711 12.812 -4.59 1 95.38 94 GLY A N 1
ATOM 748 C CA . GLY A 1 94 ? 5.473 12.75 -3.832 1 95.38 94 GLY A CA 1
ATOM 749 C C . GLY A 1 94 ? 4.234 12.828 -4.703 1 95.38 94 GLY A C 1
ATOM 750 O O . GLY A 1 94 ? 4.328 12.766 -5.934 1 95.38 94 GLY A O 1
ATOM 751 N N . THR A 1 95 ? 3.094 12.922 -4.086 1 97 95 THR A N 1
ATOM 752 C CA . THR A 1 95 ? 1.814 13.07 -4.77 1 97 95 THR A CA 1
ATOM 753 C C . THR A 1 95 ? 1.352 14.523 -4.73 1 97 95 THR A C 1
ATOM 755 O O . THR A 1 95 ? 1.151 15.094 -3.654 1 97 95 THR A O 1
ATOM 758 N N . THR A 1 96 ? 1.097 15.086 -5.859 1 98.12 96 T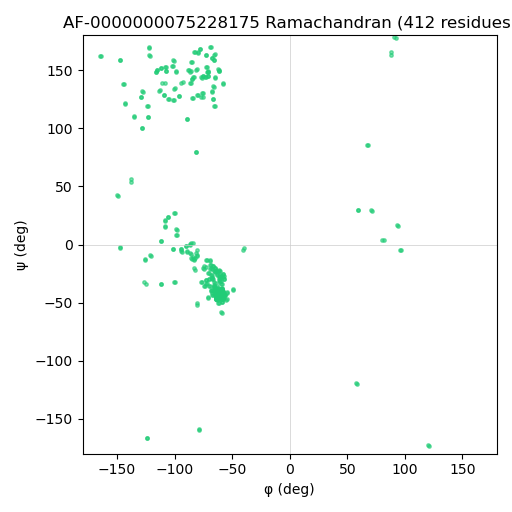HR A N 1
ATOM 759 C CA . THR A 1 96 ? 0.82 16.5 -6.059 1 98.12 96 THR A CA 1
ATOM 760 C C . THR A 1 96 ? -0.239 17 -5.074 1 98.12 96 THR A C 1
ATOM 762 O O . THR A 1 96 ? -0.109 18.078 -4.504 1 98.12 96 THR A O 1
ATOM 765 N N . ARG A 1 97 ? -1.227 16.297 -4.762 1 98.12 97 ARG A N 1
ATOM 766 C CA . ARG A 1 97 ? -2.367 16.672 -3.936 1 98.12 97 ARG A CA 1
ATOM 767 C C . ARG A 1 97 ? -1.943 16.922 -2.492 1 98.12 97 ARG A C 1
ATOM 769 O O . ARG A 1 97 ? -2.594 17.672 -1.767 1 98.12 97 ARG A O 1
ATOM 776 N N . TYR A 1 98 ? -0.765 16.312 -2.113 1 98.62 98 TYR A N 1
ATOM 777 C CA . TYR A 1 98 ? -0.516 16.297 -0.676 1 98.62 98 TYR A CA 1
ATOM 778 C C . TYR A 1 98 ? 0.84 16.906 -0.351 1 98.62 98 TYR A C 1
ATOM 780 O O . TYR A 1 98 ? 1.136 17.203 0.811 1 98.62 98 TYR A O 1
ATOM 788 N N . VAL A 1 99 ? 1.682 17.109 -1.353 1 98.44 99 VAL A N 1
ATOM 789 C CA . VAL A 1 99 ? 3.043 17.578 -1.093 1 98.44 99 VAL A CA 1
ATOM 790 C C . VAL A 1 99 ? 3.014 19 -0.566 1 98.44 99 VAL A C 1
ATOM 792 O O . VAL A 1 99 ? 2.027 19.719 -0.753 1 98.44 99 VAL A O 1
ATOM 795 N N . SER A 1 100 ? 4.086 19.422 0.082 1 98.31 100 SER A N 1
ATOM 796 C CA . SER A 1 100 ? 4.258 20.766 0.621 1 98.31 100 SER A CA 1
ATOM 797 C C . SER A 1 100 ? 4.484 21.781 -0.493 1 98.31 100 SER A C 1
ATOM 799 O O . SER A 1 100 ? 4.793 21.406 -1.628 1 98.31 100 SER A O 1
ATOM 801 N N . LEU A 1 101 ? 4.32 23.078 -0.188 1 97.88 101 LEU A N 1
ATOM 802 C CA . LEU A 1 101 ? 4.656 24.141 -1.13 1 97.88 101 LEU A CA 1
ATOM 803 C C . LEU A 1 101 ? 6.129 24.078 -1.522 1 97.88 101 LEU A C 1
ATOM 805 O O . LEU A 1 101 ? 6.477 24.328 -2.676 1 97.88 101 LEU A O 1
ATOM 809 N N . ALA A 1 102 ? 7.016 23.734 -0.567 1 96.75 102 ALA A N 1
ATOM 810 C CA . ALA A 1 102 ? 8.438 23.578 -0.856 1 96.75 102 ALA A CA 1
ATOM 811 C C . ALA A 1 102 ? 8.672 22.562 -1.969 1 96.75 102 ALA A C 1
ATOM 813 O O . ALA A 1 102 ? 9.477 22.797 -2.869 1 96.75 102 ALA A O 1
ATOM 814 N N . ALA A 1 103 ? 7.98 21.453 -1.916 1 96.94 103 ALA A N 1
ATOM 815 C CA . ALA A 1 103 ? 8.102 20.422 -2.949 1 96.94 103 ALA A CA 1
ATOM 816 C C . ALA A 1 103 ? 7.652 20.953 -4.305 1 96.94 103 ALA A C 1
ATOM 818 O O . ALA A 1 103 ? 8.297 20.703 -5.324 1 96.94 103 ALA A O 1
ATOM 819 N N . HIS A 1 104 ? 6.547 21.703 -4.34 1 97.44 104 HIS A N 1
ATOM 820 C CA . HIS A 1 104 ? 6.07 22.312 -5.566 1 97.44 104 HIS A CA 1
ATOM 821 C C . HIS A 1 104 ? 7.117 23.266 -6.156 1 97.44 104 HIS A C 1
ATOM 823 O O . HIS A 1 104 ? 7.258 23.359 -7.375 1 97.44 104 HIS A O 1
ATOM 829 N N . GLU A 1 105 ? 7.82 23.875 -5.328 1 95.81 105 GLU A N 1
ATOM 830 C CA . GLU A 1 105 ? 8.789 24.891 -5.73 1 95.81 105 GLU A CA 1
ATOM 831 C C . GLU A 1 105 ? 10.156 24.281 -5.988 1 95.81 105 GLU A C 1
ATOM 833 O O . GLU A 1 105 ? 11.141 25 -6.188 1 95.81 105 GLU A O 1
ATOM 838 N N . ARG A 1 106 ? 10.281 23.047 -5.816 1 95.44 106 ARG A N 1
ATOM 839 C CA . ARG A 1 106 ? 11.484 22.281 -6.105 1 95.44 106 ARG A CA 1
ATOM 840 C C . ARG A 1 106 ? 12.594 22.609 -5.105 1 95.44 106 ARG A C 1
ATOM 842 O O . ARG A 1 106 ? 13.773 22.641 -5.469 1 95.44 106 ARG A O 1
ATOM 849 N N . LYS A 1 107 ? 12.172 22.938 -4.008 1 94.75 107 LYS A N 1
ATOM 850 C CA . LYS A 1 107 ? 13.109 23.078 -2.9 1 94.75 107 LYS A CA 1
ATOM 851 C C . LYS A 1 107 ? 13.344 21.75 -2.203 1 94.75 107 LYS A C 1
ATOM 853 O O . LYS A 1 107 ? 12.5 20.859 -2.258 1 94.75 107 LYS A O 1
ATOM 858 N N . GLU A 1 108 ? 14.484 21.641 -1.533 1 95.12 108 GLU A N 1
ATOM 859 C CA . GLU A 1 108 ? 14.766 20.422 -0.782 1 95.12 108 GLU A CA 1
ATOM 860 C C . GLU A 1 108 ? 13.789 20.25 0.381 1 95.12 108 GLU A C 1
ATOM 862 O O . GLU A 1 108 ? 13.547 21.203 1.134 1 95.12 108 GLU A O 1
ATOM 867 N N . GLN A 1 109 ? 13.344 19.094 0.497 1 96.19 109 GLN A N 1
ATOM 868 C CA . GLN A 1 109 ? 12.375 18.797 1.547 1 96.19 109 GLN A CA 1
ATOM 869 C C . GLN A 1 109 ? 13.07 18.469 2.861 1 96.19 109 GLN A C 1
ATOM 871 O O . GLN A 1 109 ? 14.18 17.938 2.861 1 96.19 109 GLN A O 1
ATOM 876 N N . GLY A 1 110 ? 12.414 18.797 3.938 1 97 110 GLY A N 1
ATOM 877 C CA . GLY A 1 110 ? 12.82 18.422 5.285 1 97 110 GLY A CA 1
ATOM 878 C C . GLY A 1 110 ? 11.734 17.672 6.043 1 97 110 GLY A C 1
ATOM 879 O O . GLY A 1 110 ? 10.758 17.219 5.453 1 97 110 GLY A O 1
ATOM 880 N N . PHE A 1 111 ? 11.938 17.562 7.359 1 98.12 111 PHE A N 1
ATOM 881 C CA . PHE A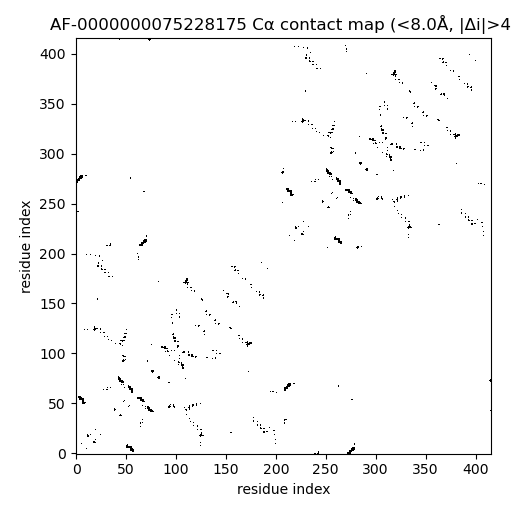 1 111 ? 10.992 16.828 8.195 1 98.12 111 PHE A CA 1
ATOM 882 C C . PHE A 1 111 ? 9.602 17.453 8.117 1 98.12 111 PHE A C 1
ATOM 884 O O . PHE A 1 111 ? 8.602 16.75 8.062 1 98.12 111 PHE A O 1
ATOM 891 N N . VAL A 1 112 ? 9.578 18.75 8.086 1 98.62 112 VAL A N 1
ATOM 892 C CA . VAL A 1 112 ? 8.328 19.5 8.141 1 98.62 112 VAL A CA 1
ATOM 893 C C . VAL A 1 112 ? 7.484 19.172 6.902 1 98.62 112 VAL A C 1
ATOM 895 O O . VAL A 1 112 ? 6.254 19.234 6.949 1 98.62 112 VAL A O 1
ATOM 898 N N . ASP A 1 113 ? 8.086 18.781 5.816 1 98.56 113 ASP A N 1
ATOM 899 C CA . ASP A 1 113 ? 7.367 18.531 4.57 1 98.56 113 ASP A CA 1
ATOM 900 C C . ASP A 1 113 ? 6.531 17.25 4.668 1 98.56 113 ASP A C 1
ATOM 902 O O . ASP A 1 113 ? 5.457 17.156 4.07 1 98.56 113 ASP A O 1
ATOM 906 N N . ASP A 1 114 ? 7.008 16.25 5.418 1 98.62 114 ASP A N 1
ATOM 907 C CA . ASP A 1 114 ? 6.172 15.094 5.73 1 98.62 114 ASP A CA 1
ATOM 908 C C . ASP A 1 114 ? 4.93 15.508 6.512 1 98.62 114 ASP A C 1
ATOM 910 O O . ASP A 1 114 ? 3.84 14.977 6.285 1 98.62 114 ASP A O 1
ATOM 914 N N . ILE A 1 115 ? 5.102 16.438 7.391 1 98.88 115 ILE A N 1
ATOM 915 C CA . ILE A 1 115 ? 4.008 16.859 8.258 1 98.88 115 ILE A CA 1
ATOM 916 C C . ILE A 1 115 ? 3.014 17.703 7.453 1 98.88 115 ILE A C 1
ATOM 918 O O . ILE A 1 115 ? 1.805 17.641 7.691 1 98.88 115 ILE A O 1
ATOM 922 N N . TRP A 1 116 ? 3.52 18.484 6.52 1 98.88 116 TRP A N 1
ATOM 923 C CA . TRP A 1 116 ? 2.619 19.172 5.602 1 98.88 116 TRP A CA 1
ATOM 924 C C . TRP A 1 116 ? 1.743 18.172 4.844 1 98.88 116 TRP A C 1
ATOM 926 O O . TRP A 1 116 ? 0.531 18.375 4.73 1 98.88 116 TRP A O 1
ATOM 936 N N . SER A 1 117 ? 2.357 17.125 4.316 1 98.88 117 SER A N 1
ATOM 937 C CA . SER A 1 117 ? 1.595 16.109 3.605 1 98.88 117 SER A CA 1
ATOM 938 C C . SER A 1 117 ? 0.531 15.484 4.508 1 98.88 117 SER A C 1
ATOM 940 O O . SER A 1 117 ? -0.587 15.219 4.062 1 98.88 117 SER A O 1
ATOM 942 N N . LEU A 1 118 ? 0.88 15.281 5.75 1 98.88 118 LEU A N 1
ATOM 943 C CA . LEU A 1 118 ? -0.085 14.773 6.715 1 98.88 118 LEU A CA 1
ATOM 944 C C . LEU A 1 118 ? -1.225 15.766 6.922 1 98.88 118 LEU A C 1
ATOM 946 O O . LEU A 1 118 ? -2.395 15.375 6.949 1 98.88 118 LEU A O 1
ATOM 950 N N . PHE A 1 119 ? -0.89 17.062 7.07 1 98.88 119 PHE A N 1
ATOM 951 C CA . PHE A 1 119 ? -1.886 18.125 7.262 1 98.88 119 PHE A CA 1
ATOM 952 C C . PHE A 1 119 ? -2.92 18.094 6.141 1 98.88 119 PHE A C 1
ATOM 954 O O . PHE A 1 119 ? -4.125 18.047 6.402 1 98.88 119 PHE A O 1
ATOM 961 N N . PHE A 1 120 ? -2.455 18 4.918 1 98.88 120 PHE A N 1
ATOM 962 C CA . PHE A 1 120 ? -3.369 17.984 3.781 1 98.88 120 PHE A CA 1
ATOM 963 C C . PHE A 1 120 ? -4.156 16.688 3.738 1 98.88 120 PHE A C 1
ATOM 965 O O . PHE A 1 120 ? -5.324 16.672 3.346 1 98.88 120 PHE A O 1
ATOM 972 N N . SER A 1 121 ? -3.523 15.586 4.129 1 98.81 121 SER A N 1
ATOM 973 C CA . SER A 1 121 ? -4.215 14.305 4.199 1 98.81 121 SER A CA 1
ATOM 974 C C . SER A 1 121 ? -5.355 14.352 5.211 1 98.81 121 SER A C 1
ATOM 976 O O . SER A 1 121 ? -6.461 13.883 4.926 1 98.81 121 SER A O 1
ATOM 978 N N . LEU A 1 122 ? -5.086 14.922 6.375 1 98.56 122 LEU A N 1
ATOM 979 C CA . LEU A 1 122 ? -6.109 15.023 7.414 1 98.56 122 LEU A CA 1
ATOM 980 C C . LEU A 1 122 ? -7.27 15.898 6.949 1 98.56 122 LEU A C 1
ATOM 982 O O . LEU A 1 122 ? -8.43 15.57 7.195 1 98.56 122 LEU A O 1
ATOM 986 N N . LEU A 1 123 ? -6.961 16.984 6.27 1 98.44 123 LEU A N 1
ATOM 987 C CA . LEU A 1 123 ? -8.008 17.844 5.73 1 98.44 123 LEU A CA 1
ATOM 988 C C . LEU A 1 123 ? -8.898 17.094 4.758 1 98.44 123 LEU A C 1
ATOM 990 O O . LEU A 1 123 ? -10.125 17.219 4.797 1 98.44 123 LEU A O 1
ATOM 994 N N . GLU A 1 124 ? -8.297 16.344 3.93 1 98.19 124 GLU A N 1
ATOM 995 C CA . GLU A 1 124 ? -9.094 15.555 2.994 1 98.19 124 GLU A CA 1
ATOM 996 C C . GLU A 1 124 ? -10.023 14.594 3.732 1 98.19 124 GLU A C 1
ATOM 998 O O . GLU A 1 124 ? -11.195 14.461 3.371 1 98.19 124 GLU A O 1
ATOM 1003 N N . LEU A 1 125 ? -9.531 13.938 4.715 1 97.94 125 LEU A N 1
ATOM 1004 C CA . LEU A 1 125 ? -10.266 12.898 5.434 1 97.94 125 LEU A CA 1
ATOM 1005 C C . LEU A 1 125 ? -11.469 13.492 6.156 1 97.94 125 LEU A C 1
ATOM 1007 O O . LEU A 1 125 ? -12.508 12.836 6.281 1 97.94 125 LEU A O 1
ATOM 1011 N N . VAL A 1 126 ? -11.352 14.734 6.625 1 97.25 126 VAL A N 1
ATOM 1012 C CA . VAL A 1 126 ? -12.398 15.266 7.5 1 97.25 126 VAL A CA 1
ATOM 1013 C C . VAL A 1 126 ? -13.336 16.156 6.699 1 97.25 126 VAL A C 1
ATOM 1015 O O . VAL A 1 126 ? -14.531 16.234 6.984 1 97.25 126 VAL A O 1
ATOM 1018 N N . GLU A 1 127 ? -12.852 16.875 5.656 1 96.88 127 GLU A N 1
ATOM 1019 C CA . GLU A 1 127 ? -13.719 17.859 5.02 1 96.88 127 GLU A CA 1
ATOM 1020 C C . GLU A 1 127 ? -13.422 17.984 3.529 1 96.88 127 GLU A C 1
ATOM 1022 O O . GLU A 1 127 ? -14.102 18.719 2.814 1 96.88 127 GLU A O 1
ATOM 1027 N N . GLY A 1 128 ? -12.445 17.281 3.014 1 96.69 128 GLY A N 1
ATOM 1028 C CA . GLY A 1 128 ? -12.125 17.375 1.599 1 96.69 128 GLY A CA 1
ATOM 1029 C C . GLY A 1 128 ? -11.148 18.484 1.276 1 96.69 128 GLY A C 1
ATOM 1030 O O . GLY A 1 128 ? -10.945 19.391 2.082 1 96.69 128 GLY A O 1
ATOM 1031 N N . LEU A 1 129 ? -10.547 18.406 0.061 1 97.38 129 LEU A N 1
ATOM 1032 C CA . LEU A 1 129 ? -9.594 19.406 -0.392 1 97.38 129 LEU A CA 1
ATOM 1033 C C . LEU A 1 129 ? -10.195 20.266 -1.502 1 97.38 129 LEU A C 1
ATOM 1035 O O . LEU A 1 129 ? -10.828 19.75 -2.42 1 97.38 129 LEU A O 1
ATOM 1039 N N . PRO A 1 130 ? -9.945 21.562 -1.476 1 95.94 130 PRO A N 1
ATOM 1040 C CA . PRO A 1 130 ? -10.492 22.453 -2.502 1 95.94 130 PRO A CA 1
ATOM 1041 C C . PRO A 1 130 ? -9.953 22.141 -3.898 1 95.94 130 PRO A C 1
ATOM 1043 O O . PRO A 1 130 ? -10.586 22.5 -4.898 1 95.94 130 PRO A O 1
ATOM 1046 N N . TRP A 1 131 ? -8.812 21.5 -4.035 1 97.94 131 TRP A N 1
ATOM 1047 C CA . TRP A 1 131 ? -8.195 21.266 -5.336 1 97.94 131 TRP A CA 1
ATOM 1048 C C . TRP A 1 131 ? -8.359 19.812 -5.762 1 97.94 131 TRP A C 1
ATOM 1050 O O . TRP A 1 131 ? -7.539 19.281 -6.516 1 97.94 131 TRP A O 1
ATOM 1060 N N . LYS A 1 132 ? -9.344 19.078 -5.258 1 94.94 132 LYS A N 1
ATOM 1061 C CA . LYS A 1 132 ? -9.531 17.656 -5.5 1 94.94 132 LYS A CA 1
ATOM 1062 C C . LYS A 1 132 ? -9.641 17.359 -6.996 1 94.94 132 LYS A C 1
ATOM 1064 O O . LYS A 1 132 ? -9.258 16.281 -7.453 1 94.94 132 LYS A O 1
ATOM 1069 N N . SER A 1 133 ? -10.094 18.281 -7.824 1 95.06 133 SER A N 1
ATOM 1070 C CA . SER A 1 133 ? -10.359 18.031 -9.242 1 95.06 133 SER A CA 1
ATOM 1071 C C . SER A 1 133 ? -9.234 18.578 -10.109 1 95.06 133 SER A C 1
ATOM 1073 O O . SER A 1 133 ? -9.258 18.422 -11.336 1 95.06 133 SER A O 1
ATOM 1075 N N . LEU A 1 134 ? -8.312 19.219 -9.516 1 96.12 134 LEU A N 1
ATOM 1076 C CA . LEU A 1 134 ? -7.211 19.797 -10.266 1 96.12 134 LEU A CA 1
ATOM 1077 C C . LEU A 1 134 ? -6.102 18.781 -10.477 1 96.12 134 LEU A C 1
ATOM 1079 O O . LEU A 1 134 ? -5.762 18.031 -9.562 1 96.12 134 LEU A O 1
ATOM 1083 N N . ILE A 1 135 ? -5.566 18.781 -11.625 1 92.75 135 ILE A N 1
ATOM 1084 C CA . ILE A 1 135 ? -4.527 17.812 -11.969 1 92.75 135 ILE A CA 1
ATOM 1085 C C . ILE A 1 135 ? -3.193 18.531 -12.148 1 92.75 135 ILE A C 1
ATOM 1087 O O . ILE A 1 135 ? -2.145 18.031 -11.742 1 92.75 135 ILE A O 1
ATOM 1091 N N . ASP A 1 136 ? -3.266 19.703 -12.633 1 96.62 136 ASP A N 1
ATOM 1092 C CA . ASP A 1 136 ? -2.064 20.484 -12.922 1 96.62 136 ASP A CA 1
ATOM 1093 C C . ASP A 1 136 ? -1.338 20.875 -11.633 1 96.62 136 ASP A C 1
ATOM 1095 O O . ASP A 1 136 ? -1.936 21.453 -10.727 1 96.62 136 ASP A O 1
ATOM 1099 N N . GLN A 1 137 ? -0.068 20.656 -11.609 1 97.12 137 GLN A N 1
ATOM 1100 C CA . GLN A 1 137 ? 0.744 20.859 -10.414 1 97.12 137 GLN A CA 1
ATOM 1101 C C . GLN A 1 137 ? 0.763 22.328 -10.008 1 97.12 137 GLN A C 1
ATOM 1103 O O . GLN A 1 137 ? 0.671 22.656 -8.82 1 97.12 137 GLN A O 1
ATOM 1108 N N . ASP A 1 138 ? 0.887 23.172 -10.961 1 97.25 138 ASP A N 1
ATOM 1109 C CA . ASP A 1 138 ? 0.96 24.594 -10.672 1 97.25 138 ASP A CA 1
ATOM 1110 C C . ASP A 1 138 ? -0.37 25.125 -10.133 1 97.25 138 ASP A C 1
ATOM 1112 O O . ASP A 1 138 ? -0.395 25.969 -9.234 1 97.25 138 ASP A O 1
ATOM 1116 N N . GLN A 1 139 ? -1.402 24.672 -10.68 1 98.12 139 GLN A N 1
ATOM 1117 C CA . GLN A 1 139 ? -2.723 25.078 -10.211 1 98.12 139 GLN A CA 1
ATOM 1118 C C . GLN A 1 139 ? -2.961 24.609 -8.773 1 98.12 139 GLN A C 1
ATOM 1120 O O . GLN A 1 139 ? -3.537 25.344 -7.965 1 98.12 139 GLN A O 1
ATOM 1125 N N . VAL A 1 140 ? -2.531 23.453 -8.477 1 98.56 140 VAL A N 1
ATOM 1126 C CA . VAL A 1 140 ? -2.662 22.922 -7.121 1 98.56 140 VAL A CA 1
ATOM 1127 C C . VAL A 1 140 ? -1.833 23.766 -6.156 1 98.56 140 VAL A C 1
ATOM 1129 O O . VAL A 1 140 ? -2.301 24.109 -5.07 1 98.56 140 VAL A O 1
ATOM 1132 N N . CYS A 1 141 ? -0.63 24.094 -6.582 1 98.31 141 CYS A N 1
ATOM 1133 C CA . CYS A 1 141 ? 0.245 24.938 -5.773 1 98.31 141 CYS A CA 1
ATOM 1134 C C . CYS A 1 141 ? -0.421 26.266 -5.453 1 98.31 141 CYS A C 1
ATOM 1136 O O . CYS A 1 141 ? -0.434 26.688 -4.301 1 98.31 141 CYS A O 1
ATOM 1138 N N . HIS A 1 142 ? -0.998 26.844 -6.438 1 98.06 142 HIS A N 1
ATOM 1139 C CA . HIS A 1 142 ? -1.672 28.125 -6.262 1 98.06 142 HIS A CA 1
ATOM 1140 C C . HIS A 1 142 ? -2.859 28 -5.312 1 98.06 142 HIS A C 1
ATOM 1142 O O . HIS A 1 142 ? -3.033 28.828 -4.418 1 98.06 142 HIS A O 1
ATOM 1148 N N . ALA A 1 143 ? -3.637 27 -5.473 1 98.19 143 ALA A N 1
ATOM 1149 C CA . ALA A 1 143 ? -4.797 26.766 -4.613 1 98.19 143 ALA A CA 1
ATOM 1150 C C . ALA A 1 143 ? -4.371 26.578 -3.16 1 98.19 143 ALA A C 1
ATOM 1152 O O . ALA A 1 143 ? -5.031 27.078 -2.244 1 98.19 143 ALA A O 1
ATOM 1153 N N . LYS A 1 144 ? -3.295 25.891 -2.955 1 98.38 144 LYS A N 1
ATOM 1154 C CA . LYS A 1 144 ? -2.764 25.672 -1.612 1 98.38 144 LYS A CA 1
ATOM 1155 C C . LYS A 1 144 ? -2.385 27 -0.957 1 98.38 144 LYS A C 1
ATOM 1157 O O . LYS A 1 144 ? -2.721 27.25 0.205 1 98.38 144 LYS A O 1
ATOM 1162 N N . ARG A 1 145 ? -1.705 27.797 -1.663 1 98 145 ARG A N 1
ATOM 1163 C CA . ARG A 1 145 ? -1.282 29.094 -1.15 1 98 145 ARG A CA 1
ATOM 1164 C C . ARG A 1 145 ? -2.484 29.938 -0.737 1 98 145 ARG A C 1
ATOM 1166 O O . ARG A 1 145 ? -2.467 30.578 0.316 1 98 145 ARG A O 1
ATOM 1173 N N . GLN A 1 146 ? -3.422 29.891 -1.585 1 97.44 146 GLN A N 1
ATOM 1174 C CA . GLN A 1 146 ? -4.625 30.672 -1.311 1 97.44 146 GLN A CA 1
ATOM 1175 C C . GLN A 1 146 ? -5.328 30.172 -0.053 1 97.44 146 GLN A C 1
ATOM 1177 O O . GLN A 1 146 ? -5.738 30.969 0.794 1 97.44 146 GLN A O 1
ATOM 1182 N N . MET A 1 147 ? -5.484 28.922 0.054 1 97.56 147 MET A N 1
ATOM 1183 C CA . MET A 1 147 ? -6.164 28.344 1.21 1 97.56 147 MET A CA 1
ATOM 1184 C C . MET A 1 147 ? -5.398 28.625 2.494 1 97.56 147 MET A C 1
ATOM 1186 O O . MET A 1 147 ? -5.996 28.984 3.512 1 97.56 147 MET A O 1
ATOM 1190 N N . LEU A 1 148 ? -4.102 28.531 2.453 1 97.69 148 LEU A N 1
ATOM 1191 C CA . LEU A 1 148 ? -3.271 28.703 3.641 1 97.69 148 LEU A CA 1
ATOM 1192 C C . LEU A 1 148 ? -3.27 30.156 4.109 1 97.69 148 LEU A C 1
ATOM 1194 O O . LEU A 1 148 ? -3.143 30.422 5.305 1 97.69 148 LEU A O 1
ATOM 1198 N N . ALA A 1 149 ? -3.426 31.094 3.199 1 96.38 149 ALA A N 1
ATOM 1199 C CA . ALA A 1 149 ? -3.412 32.531 3.52 1 96.38 149 ALA A CA 1
ATOM 1200 C C . ALA A 1 149 ? -4.543 32.875 4.48 1 96.38 149 ALA A C 1
ATOM 1202 O O . ALA A 1 149 ? -4.406 33.781 5.297 1 96.38 149 ALA A O 1
ATOM 1203 N N . ASN A 1 150 ? -5.664 32.188 4.457 1 93.19 150 ASN A N 1
ATOM 1204 C CA . ASN A 1 150 ? -6.82 32.406 5.32 1 93.19 150 ASN A CA 1
ATOM 1205 C C . ASN A 1 150 ? -7.414 31.094 5.82 1 93.19 150 ASN A C 1
ATOM 1207 O O . ASN A 1 150 ? -8.625 30.891 5.719 1 93.19 150 ASN A O 1
ATOM 1211 N N . PHE A 1 151 ? -6.609 30.359 6.367 1 96.44 151 PHE A N 1
ATOM 1212 C CA . PHE A 1 151 ? -7.055 29 6.664 1 96.44 151 PHE A CA 1
ATOM 1213 C C . PHE A 1 151 ? -7.988 29 7.867 1 96.44 151 PHE A C 1
ATOM 1215 O O . PHE A 1 151 ? -7.66 29.547 8.922 1 96.44 151 PHE A O 1
ATOM 1222 N N . GLN A 1 152 ? -9.148 28.406 7.688 1 94.06 152 GLN A N 1
ATOM 1223 C CA . GLN A 1 152 ? -10.109 28.047 8.719 1 94.06 152 GLN A CA 1
ATOM 1224 C C . GLN A 1 152 ? -10.789 26.719 8.398 1 94.06 152 GLN A C 1
ATOM 1226 O O . GLN A 1 152 ? -11.422 26.578 7.348 1 94.06 152 GLN A O 1
ATOM 1231 N N . SER A 1 153 ? -10.641 25.781 9.297 1 95.88 153 SER A N 1
ATOM 1232 C CA . SER A 1 153 ? -11.289 24.5 9.062 1 95.88 153 SER A CA 1
ATOM 1233 C C . SER A 1 153 ? -12.805 24.609 9.258 1 95.88 153 SER A C 1
ATOM 1235 O O . SER A 1 153 ? -13.266 25.281 10.188 1 95.88 153 SER A O 1
ATOM 1237 N N . ARG A 1 154 ? -13.484 23.922 8.492 1 94.44 154 ARG A N 1
ATOM 1238 C CA . ARG A 1 154 ? -14.938 23.906 8.602 1 94.44 154 ARG A CA 1
ATOM 1239 C C . ARG A 1 154 ? -15.383 22.922 9.688 1 94.44 154 ARG A C 1
ATOM 1241 O O . ARG A 1 154 ? -16.484 23.047 10.227 1 94.44 154 ARG A O 1
ATOM 1248 N N . LYS A 1 155 ? -14.484 21.984 10.023 1 95.44 155 LYS A N 1
ATOM 1249 C CA . LYS A 1 155 ? -14.953 20.891 10.859 1 95.44 155 LYS A CA 1
ATOM 1250 C C . LYS A 1 155 ? -14.078 20.734 12.102 1 95.44 155 LYS A C 1
ATOM 1252 O O . LYS A 1 155 ? -14.578 20.438 13.188 1 95.44 155 LYS A O 1
ATOM 1257 N N . MET A 1 156 ? -12.852 21 12.039 1 95.75 156 MET A N 1
ATOM 1258 C CA . MET A 1 156 ? -11.898 20.641 13.078 1 95.75 156 MET A CA 1
ATOM 1259 C C . MET A 1 156 ? -11.883 21.688 14.188 1 95.75 156 MET A C 1
ATOM 1261 O O . MET A 1 156 ? -11.258 21.484 15.227 1 95.75 156 MET A O 1
ATOM 1265 N N . GLY A 1 157 ? -12.531 22.859 13.977 1 92.75 157 GLY A N 1
ATOM 1266 C CA . GLY A 1 157 ? -12.57 23.922 14.977 1 92.75 157 GLY A CA 1
ATOM 1267 C C . GLY A 1 157 ? -11.43 24.922 14.836 1 92.75 157 GLY A C 1
ATOM 1268 O O . GLY A 1 157 ? -10.523 24.719 14.023 1 92.75 157 GLY A O 1
ATOM 1269 N N . ARG A 1 158 ? -11.398 25.891 15.648 1 92.81 158 ARG A N 1
ATOM 1270 C CA . ARG A 1 158 ? -10.492 27.031 15.516 1 92.81 158 ARG A CA 1
ATOM 1271 C C . ARG A 1 158 ? -9.078 26.656 15.953 1 92.81 158 ARG A C 1
ATOM 1273 O O . ARG A 1 158 ? -8.102 27.156 15.391 1 92.81 158 ARG A O 1
ATOM 1280 N N . ASN A 1 159 ? -8.961 25.75 16.922 1 93.94 159 ASN A N 1
ATOM 1281 C CA . ASN A 1 159 ? -7.648 25.359 17.422 1 93.94 159 ASN A CA 1
ATOM 1282 C C . ASN A 1 159 ? -6.801 24.734 16.312 1 93.94 159 ASN A C 1
ATOM 1284 O O . ASN A 1 159 ? -5.57 24.828 16.344 1 93.94 159 ASN A O 1
ATOM 1288 N N . PHE A 1 160 ? -7.43 24.141 15.375 1 97.44 160 PHE A N 1
ATOM 1289 C CA . PHE A 1 160 ? -6.719 23.438 14.312 1 97.44 160 PHE A CA 1
ATOM 1290 C C . PHE A 1 160 ? -5.969 24.422 13.422 1 97.44 160 PHE A C 1
ATOM 1292 O O . PHE A 1 160 ? -5.059 24.031 12.688 1 97.44 160 PHE A O 1
ATOM 1299 N N . GLU A 1 161 ? -6.312 25.672 13.461 1 96.12 161 GLU A N 1
ATOM 1300 C CA . GLU A 1 161 ? -5.648 26.703 12.664 1 96.12 161 GLU A CA 1
ATOM 1301 C C . GLU A 1 161 ? -4.191 26.875 13.086 1 96.12 161 GLU A C 1
ATOM 1303 O O . GLU A 1 161 ? -3.361 27.328 12.297 1 96.12 161 GLU A O 1
ATOM 1308 N N . LEU A 1 162 ? -3.922 26.484 14.305 1 97 162 LEU A N 1
ATOM 1309 C CA . LEU A 1 162 ? -2.562 26.578 14.82 1 97 162 LEU A CA 1
ATOM 1310 C C . LEU A 1 162 ? -1.642 25.578 14.141 1 97 162 LEU A C 1
ATOM 1312 O O . LEU A 1 162 ? -0.427 25.781 14.086 1 97 162 LEU A O 1
ATOM 1316 N N . PHE A 1 163 ? -2.176 24.5 13.617 1 98.38 163 PHE A N 1
ATOM 1317 C CA . PHE A 1 163 ? -1.395 23.422 13.023 1 98.38 163 PHE A CA 1
ATOM 1318 C C . PHE A 1 163 ? -0.551 23.938 11.867 1 98.38 163 PHE A C 1
ATOM 1320 O O . PHE A 1 163 ? 0.68 23.891 11.922 1 98.38 163 PHE A O 1
ATOM 1327 N N . PRO A 1 164 ? -1.171 24.547 10.805 1 98.19 164 PRO A N 1
ATOM 1328 C CA . PRO A 1 164 ? -0.353 25.047 9.703 1 98.19 164 PRO A CA 1
ATOM 1329 C C . PRO A 1 164 ? 0.513 26.234 10.109 1 98.19 164 PRO A C 1
ATOM 1331 O O . PRO A 1 164 ? 1.577 26.469 9.523 1 98.19 164 PRO A O 1
ATOM 1334 N N . GLN A 1 165 ? 0.141 27 11.078 1 97.31 165 GLN A N 1
ATOM 1335 C CA . GLN A 1 165 ? 0.95 28.125 11.539 1 97.31 165 GLN A CA 1
ATOM 1336 C C . GLN A 1 165 ? 2.287 27.641 12.094 1 97.31 165 GLN A C 1
ATOM 1338 O O . GLN A 1 165 ? 3.33 28.25 11.828 1 97.31 165 GLN A O 1
ATOM 1343 N N . ILE A 1 166 ? 2.215 26.594 12.859 1 97.94 166 ILE A N 1
ATOM 1344 C CA . ILE A 1 166 ? 3.432 26 13.414 1 97.94 166 ILE A CA 1
ATOM 1345 C C . ILE A 1 166 ? 4.336 25.516 12.281 1 97.94 166 ILE A C 1
ATOM 1347 O O . ILE A 1 166 ? 5.551 25.75 12.312 1 97.94 166 ILE A O 1
ATOM 1351 N N . LEU A 1 167 ? 3.773 24.938 11.281 1 98.5 167 LEU A N 1
ATOM 1352 C CA . LEU A 1 167 ? 4.547 24.406 10.164 1 98.5 167 LEU A CA 1
ATOM 1353 C C . LEU A 1 167 ? 5.191 25.516 9.359 1 98.5 167 LEU A C 1
ATOM 1355 O O . LEU A 1 167 ? 6.34 25.406 8.93 1 98.5 167 LEU A O 1
ATOM 1359 N N . GLU A 1 168 ? 4.477 26.578 9.18 1 97.06 168 GLU A N 1
ATOM 1360 C CA . GLU A 1 168 ? 4.984 27.734 8.438 1 97.06 168 GLU A CA 1
ATOM 1361 C C . GLU A 1 168 ? 6.23 28.312 9.102 1 97.06 168 GLU A C 1
ATOM 1363 O O . GLU A 1 168 ? 7.098 28.859 8.422 1 97.06 168 GLU A O 1
ATOM 1368 N N . ASN A 1 169 ? 6.285 28.141 10.336 1 96.31 169 ASN A N 1
ATOM 1369 C CA . ASN A 1 169 ? 7.387 28.719 11.094 1 96.31 169 ASN A CA 1
ATOM 1370 C C . ASN A 1 169 ? 8.484 27.703 11.367 1 96.31 169 ASN A C 1
ATOM 1372 O O . ASN A 1 169 ? 9.383 27.953 12.18 1 96.31 169 ASN A O 1
ATOM 1376 N N . THR A 1 170 ? 8.422 26.547 10.789 1 97.44 170 THR A N 1
ATOM 1377 C CA . THR A 1 170 ? 9.43 25.5 10.953 1 97.44 170 THR A CA 1
ATOM 1378 C C . THR A 1 170 ? 10.305 25.406 9.703 1 97.44 170 THR A C 1
ATOM 1380 O O . THR A 1 170 ? 9.805 25.156 8.602 1 97.44 170 THR A O 1
ATOM 1383 N N . LYS A 1 171 ? 11.578 25.5 9.867 1 94.06 171 LYS A N 1
ATOM 1384 C CA . LYS A 1 171 ? 12.516 25.438 8.75 1 94.06 171 LYS A CA 1
ATOM 1385 C C . LYS A 1 171 ? 12.82 24 8.367 1 94.06 171 LYS A C 1
ATOM 1387 O O . LYS A 1 171 ? 12.617 23.078 9.172 1 94.06 171 LYS A O 1
ATOM 1392 N N . ARG A 1 172 ? 13.398 23.828 7.246 1 91.94 172 ARG A N 1
ATOM 1393 C CA . ARG A 1 172 ? 13.719 22.516 6.676 1 91.94 172 ARG A CA 1
ATOM 1394 C C . ARG A 1 172 ? 14.648 21.734 7.594 1 91.94 172 ARG A C 1
ATOM 1396 O O . ARG A 1 172 ? 14.492 20.531 7.762 1 91.94 172 ARG A O 1
ATOM 1403 N N . THR A 1 173 ? 15.586 22.391 8.227 1 91.44 173 THR A N 1
ATOM 1404 C CA . THR A 1 173 ? 16.641 21.734 8.984 1 91.44 173 THR A CA 1
ATOM 1405 C C . THR A 1 173 ? 16.312 21.719 10.477 1 91.44 173 THR A C 1
ATOM 1407 O O . THR A 1 173 ? 17.188 21.484 11.312 1 91.44 173 THR A O 1
ATOM 1410 N N . GLU A 1 174 ? 15.078 22.016 10.789 1 93.62 174 GLU A N 1
ATOM 1411 C CA . GLU A 1 174 ? 14.633 22 12.18 1 93.62 174 GLU A CA 1
ATOM 1412 C C . GLU A 1 174 ? 13.734 20.812 12.461 1 93.62 174 GLU A C 1
ATOM 1414 O O . GLU A 1 174 ? 13.062 20.297 11.562 1 93.62 174 GLU A O 1
ATOM 1419 N N . SER A 1 175 ? 13.828 20.406 13.672 1 93.38 175 SER A N 1
ATOM 1420 C CA . SER A 1 175 ? 12.875 19.391 14.109 1 93.38 175 SER A CA 1
ATOM 1421 C C . SER A 1 175 ? 11.469 19.969 14.25 1 93.38 175 SER A C 1
ATOM 1423 O O . SER A 1 175 ? 11.312 21.141 14.586 1 93.38 175 SER A O 1
ATOM 1425 N N . VAL A 1 176 ? 10.492 19.188 14.023 1 95.88 176 VAL A N 1
ATOM 1426 C CA . VAL A 1 176 ? 9.094 19.562 14.188 1 95.88 176 VAL A CA 1
ATOM 1427 C C . VAL A 1 176 ? 8.68 19.406 15.648 1 95.88 176 VAL A C 1
ATOM 1429 O O . VAL A 1 176 ? 9.195 18.531 16.359 1 95.88 176 VAL A O 1
ATOM 1432 N N . ASP A 1 177 ? 7.828 20.281 16.141 1 97.56 177 ASP A N 1
ATOM 1433 C CA . ASP A 1 177 ? 7.277 20.156 17.484 1 97.56 177 ASP A CA 1
ATOM 1434 C C . ASP A 1 177 ? 6.105 19.172 17.5 1 97.56 177 ASP A C 1
ATOM 1436 O O . ASP A 1 177 ? 4.949 19.578 17.625 1 97.56 177 ASP A O 1
ATOM 1440 N N . TYR A 1 178 ? 6.43 17.922 17.516 1 98.19 178 TYR A N 1
ATOM 1441 C CA . TYR A 1 178 ? 5.434 16.859 17.406 1 98.19 178 TYR A CA 1
ATOM 1442 C C . TYR A 1 178 ? 4.461 16.906 18.578 1 98.19 178 TYR A C 1
ATOM 1444 O O . TYR A 1 178 ? 3.254 16.719 18.406 1 98.19 178 TYR A O 1
ATOM 1452 N N . GLU A 1 179 ? 4.965 17.172 19.75 1 97.88 179 GLU A N 1
ATOM 1453 C CA . GLU A 1 179 ? 4.133 17.188 20.953 1 97.88 179 GLU A CA 1
ATOM 1454 C C . GLU A 1 179 ? 3.088 18.297 20.891 1 97.88 179 GLU A C 1
ATOM 1456 O O . GLU A 1 179 ? 1.935 18.094 21.266 1 97.88 179 GLU A O 1
ATOM 1461 N N . ARG A 1 180 ? 3.51 19.375 20.453 1 98.06 180 ARG A N 1
ATOM 1462 C CA . ARG A 1 180 ? 2.576 20.5 20.312 1 98.06 180 ARG A CA 1
ATOM 1463 C C . ARG A 1 180 ? 1.496 20.172 19.281 1 98.06 180 ARG A C 1
ATOM 1465 O O . ARG A 1 180 ? 0.319 20.469 19.5 1 98.06 180 ARG A O 1
ATOM 1472 N N . LEU A 1 181 ? 1.889 19.625 18.172 1 98.62 181 LEU A N 1
ATOM 1473 C CA . LEU A 1 181 ? 0.929 19.25 17.141 1 98.62 181 LEU A CA 1
ATOM 1474 C C . LEU A 1 181 ? -0.061 18.219 17.672 1 98.62 181 LEU A C 1
ATOM 1476 O O . LEU A 1 181 ? -1.26 18.297 17.391 1 98.62 181 LEU A O 1
ATOM 1480 N N . ILE A 1 182 ? 0.427 17.266 18.438 1 97.75 182 ILE A N 1
ATOM 1481 C CA . ILE A 1 182 ? -0.427 16.266 19.078 1 97.75 182 ILE A CA 1
ATOM 1482 C C . ILE A 1 182 ? -1.413 16.938 20.016 1 97.75 182 ILE A C 1
ATOM 1484 O O . ILE A 1 182 ? -2.602 16.609 20.031 1 97.75 182 ILE A O 1
ATOM 1488 N N . GLY A 1 183 ? -0.879 17.906 20.797 1 97.25 183 GLY A N 1
ATOM 1489 C CA . GLY A 1 183 ? -1.741 18.672 21.672 1 97.25 183 GLY A CA 1
ATOM 1490 C C . GLY A 1 183 ? -2.859 19.391 20.953 1 97.25 183 GLY A C 1
ATOM 1491 O O . GLY A 1 183 ? -3.996 19.422 21.422 1 97.25 183 GLY A O 1
ATOM 1492 N N . ILE A 1 184 ? -2.586 19.938 19.812 1 97.62 184 ILE A N 1
ATOM 1493 C CA . ILE A 1 184 ? -3.578 20.625 19 1 97.62 184 ILE A CA 1
ATOM 1494 C C . ILE A 1 184 ? -4.66 19.656 18.547 1 97.62 184 ILE A C 1
ATOM 1496 O O . ILE A 1 184 ? -5.855 19.938 18.672 1 97.62 184 ILE A O 1
ATOM 1500 N N . LEU A 1 185 ? -4.289 18.469 18.078 1 97.38 185 LEU A N 1
ATOM 1501 C CA . LEU A 1 185 ? -5.25 17.484 17.609 1 97.38 185 LEU A CA 1
ATOM 1502 C C . LEU A 1 185 ? -6.137 17 18.75 1 97.38 185 LEU A C 1
ATOM 1504 O O . LEU A 1 185 ? -7.34 16.797 18.578 1 97.38 185 LEU A O 1
ATOM 1508 N N . LYS A 1 186 ? -5.559 16.828 19.906 1 95.56 186 LYS A N 1
ATOM 1509 C CA . LYS A 1 186 ? -6.332 16.422 21.078 1 95.56 186 LYS A CA 1
ATOM 1510 C C . LYS A 1 186 ? -7.363 17.484 21.453 1 95.56 186 LYS A C 1
ATOM 1512 O O . LYS A 1 186 ? -8.477 17.156 21.859 1 95.56 186 LYS A O 1
ATOM 1517 N N . SER A 1 187 ? -7 18.688 21.281 1 94.81 187 SER A N 1
ATOM 1518 C CA . SER A 1 187 ? -7.863 19.797 21.672 1 94.81 187 SER A CA 1
ATOM 1519 C C . SER A 1 187 ? -9.031 19.969 20.703 1 94.81 187 SER A C 1
ATOM 1521 O O . SER A 1 187 ? -10.008 20.641 21.016 1 94.81 187 SER A O 1
ATOM 1523 N N . CYS A 1 188 ? -8.906 19.406 19.531 1 93.38 188 CYS A N 1
ATOM 1524 C CA . CYS A 1 188 ? -9.977 19.5 18.547 1 93.38 188 CYS A CA 1
ATOM 1525 C C . CYS A 1 188 ? -11.133 18.578 18.906 1 93.38 188 CYS A C 1
ATOM 1527 O O . CYS A 1 188 ? -12.25 18.75 18.422 1 93.38 188 CYS A O 1
ATOM 1529 N N . CYS A 1 189 ? -10.781 17.547 19.781 1 86.12 189 CYS A N 1
ATOM 1530 C CA . CYS A 1 189 ? -11.773 16.562 20.156 1 86.12 189 CYS A CA 1
ATOM 1531 C C . CYS A 1 189 ? -12.438 16.906 21.484 1 86.12 189 CYS A C 1
ATOM 1533 O O . CYS A 1 189 ? -11.781 17.422 22.391 1 86.12 189 CYS A O 1
ATOM 1535 N N . GLY A 1 190 ? -13.773 16.938 21.547 1 74.5 190 GLY A N 1
ATOM 1536 C CA . GLY A 1 190 ? -14.445 17.125 22.828 1 74.5 190 GLY A CA 1
ATOM 1537 C C . GLY A 1 190 ? -14.141 16.016 23.828 1 74.5 190 GLY A C 1
ATOM 1538 O O . GLY A 1 190 ? -13.945 16.281 25.016 1 74.5 190 GLY A O 1
ATOM 1539 N N . SER A 1 191 ? -14.188 14.742 23.469 1 72.31 191 SER A N 1
ATOM 1540 C CA . SER A 1 191 ? -13.859 13.562 24.266 1 72.31 191 SER A CA 1
ATOM 1541 C C . SER A 1 191 ? -12.875 12.664 23.531 1 72.31 191 SER A C 1
ATOM 1543 O O . SER A 1 191 ? -13.18 12.133 22.453 1 72.31 191 SER A O 1
ATOM 1545 N N . PHE A 1 192 ? -11.648 12.805 23.938 1 73.38 192 PHE A N 1
ATOM 1546 C CA . PHE A 1 192 ? -10.625 11.984 23.297 1 73.38 192 PHE A CA 1
ATOM 1547 C C . PHE A 1 192 ? -10.461 10.656 24.031 1 73.38 192 PHE A C 1
ATOM 1549 O O . PHE A 1 192 ? -10.211 10.633 25.234 1 73.38 192 PHE A O 1
ATOM 1556 N N . ASN A 1 193 ? -10.922 9.555 23.422 1 73.88 193 ASN A N 1
ATOM 1557 C CA . ASN A 1 193 ? -10.742 8.211 23.953 1 73.88 193 ASN A CA 1
ATOM 1558 C C . ASN A 1 193 ? -10.031 7.301 22.953 1 73.88 193 ASN A C 1
ATOM 1560 O O . ASN A 1 193 ? -10.602 6.918 21.922 1 73.88 193 ASN A O 1
ATOM 1564 N N . GLU A 1 194 ? -8.836 6.961 23.25 1 72.81 194 GLU A N 1
ATOM 1565 C CA . GLU A 1 194 ? -7.984 6.188 22.359 1 72.81 194 GLU A CA 1
ATOM 1566 C C . GLU A 1 194 ? -8.484 4.754 22.219 1 72.81 194 GLU A C 1
ATOM 1568 O O . GLU A 1 194 ? -8.109 4.047 21.281 1 72.81 194 GLU A O 1
ATOM 1573 N N . LEU A 1 195 ? -9.359 4.375 23.078 1 71.5 195 LEU A N 1
ATOM 1574 C CA . LEU A 1 195 ? -9.797 2.984 23.125 1 71.5 195 LEU A CA 1
ATOM 1575 C C . LEU A 1 195 ? -11.055 2.779 22.297 1 71.5 195 LEU A C 1
ATOM 1577 O O . LEU A 1 195 ? -11.469 1.643 22.047 1 71.5 195 LEU A O 1
ATOM 1581 N N . ASN A 1 196 ? -11.555 3.896 21.812 1 76.62 196 ASN A N 1
ATOM 1582 C CA . ASN A 1 196 ? -12.75 3.768 20.984 1 76.62 196 ASN A CA 1
ATOM 1583 C C . ASN A 1 196 ? -12.414 3.158 19.625 1 76.62 196 ASN A C 1
ATOM 1585 O O . ASN A 1 196 ? -11.297 3.307 19.125 1 76.62 196 ASN A O 1
ATOM 1589 N N . ASP A 1 197 ? -13.375 2.434 19.094 1 78.31 197 ASP A N 1
ATOM 1590 C CA . ASP A 1 197 ? -13.227 1.898 17.75 1 78.31 197 ASP A CA 1
ATOM 1591 C C . ASP A 1 197 ? -13.32 3.008 16.703 1 78.31 197 ASP A C 1
ATOM 1593 O O . ASP A 1 197 ? -13.969 4.035 16.938 1 78.31 197 ASP A O 1
ATOM 1597 N N . PHE A 1 198 ? -12.539 2.77 15.703 1 85.94 198 PHE A N 1
ATOM 1598 C CA . PHE A 1 198 ? -12.727 3.678 14.578 1 85.94 198 PHE A CA 1
ATOM 1599 C C . PHE A 1 198 ? -14.102 3.492 13.945 1 85.94 198 PHE A C 1
ATOM 1601 O O . PHE A 1 198 ? -14.75 2.467 14.156 1 85.94 198 PHE A O 1
ATOM 1608 N N . GLU A 1 199 ? -14.555 4.484 13.242 1 82.44 199 GLU A N 1
ATOM 1609 C CA . GLU A 1 199 ? -15.914 4.473 12.703 1 82.44 199 GLU A CA 1
ATOM 1610 C C . GLU A 1 199 ? -16.062 3.424 11.609 1 82.44 199 GLU A C 1
ATOM 1612 O O . GLU A 1 199 ? -17.172 3.018 11.273 1 82.44 199 GLU A O 1
ATOM 1617 N N . TRP A 1 200 ? -14.953 2.971 10.992 1 76.81 200 TRP A N 1
ATOM 1618 C CA . TRP A 1 200 ? -15.07 1.956 9.945 1 76.81 200 TRP A CA 1
ATOM 1619 C C . TRP A 1 200 ? -15.164 0.56 10.555 1 76.81 200 TRP A C 1
ATOM 1621 O O . TRP A 1 200 ? -15.391 -0.42 9.844 1 76.81 200 TRP A O 1
ATOM 1631 N N . ASP A 1 201 ? -14.867 0.477 11.758 1 69 201 ASP A N 1
ATOM 1632 C CA . ASP A 1 201 ? -14.922 -0.825 12.422 1 69 201 ASP A CA 1
ATOM 1633 C C . ASP A 1 201 ? -16.328 -1.412 12.367 1 69 201 ASP A C 1
ATOM 1635 O O . ASP A 1 201 ? -16.5 -2.633 12.406 1 69 201 ASP A O 1
ATOM 1639 N N . ASP A 1 202 ? -17.344 -0.497 12.383 1 57.53 202 ASP A N 1
ATOM 1640 C CA . ASP A 1 202 ? -18.719 -0.967 12.312 1 57.53 202 ASP A CA 1
ATOM 1641 C C . ASP A 1 202 ? -19.031 -1.582 10.953 1 57.53 202 ASP A C 1
ATOM 1643 O O . ASP A 1 202 ? -20 -2.332 10.805 1 57.53 202 ASP A O 1
ATOM 1647 N N . HIS A 1 203 ? -18.359 -1.143 9.984 1 50.94 203 HIS A N 1
ATOM 1648 C CA . HIS A 1 203 ? -18.656 -1.592 8.625 1 50.94 203 HIS A CA 1
ATOM 1649 C C . HIS A 1 203 ? -18.016 -2.945 8.344 1 50.94 203 HIS A C 1
ATOM 1651 O O . HIS A 1 203 ? -18.031 -3.416 7.203 1 50.94 203 HIS A O 1
ATOM 1657 N N . ASP A 1 204 ? -17.297 -3.355 9.18 1 48.03 204 ASP A N 1
ATOM 1658 C CA . ASP A 1 204 ? -16.734 -4.684 8.969 1 48.03 204 ASP A CA 1
ATOM 1659 C C . ASP A 1 204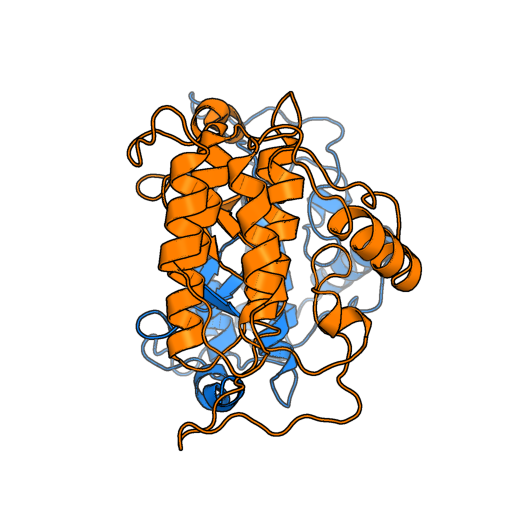 ? -17.766 -5.637 8.383 1 48.03 204 ASP A C 1
ATOM 1661 O O . ASP A 1 204 ? -17.516 -6.836 8.242 1 48.03 204 ASP A O 1
ATOM 1665 N N . GLU A 1 205 ? -18.922 -5.16 8.273 1 42.53 205 GLU A N 1
ATOM 1666 C CA . GLU A 1 205 ? -19.797 -5.961 7.43 1 42.53 205 GLU A CA 1
ATOM 1667 C C . GLU A 1 205 ? -19.25 -6.066 6.008 1 42.53 205 GLU A C 1
ATOM 1669 O O . GLU A 1 205 ? -19.812 -6.773 5.168 1 42.53 205 GLU A O 1
ATOM 1674 N N . GLN A 1 206 ? -18.5 -5.258 5.609 1 39.47 206 GLN A N 1
ATOM 1675 C CA . GLN A 1 206 ? -18.016 -5.176 4.234 1 39.47 206 GLN A CA 1
ATOM 1676 C C . GLN A 1 206 ? -17.141 -6.383 3.889 1 39.47 206 GLN A C 1
ATOM 1678 O O . GLN A 1 206 ? -16.984 -6.727 2.715 1 39.47 206 GLN A O 1
ATOM 1683 N N . TYR A 1 207 ? -16.484 -6.934 4.793 1 38.91 207 TYR A N 1
ATOM 1684 C CA . TYR A 1 207 ? -15.859 -8.227 4.535 1 38.91 207 TYR A CA 1
ATOM 1685 C C . TYR A 1 207 ? -16.859 -9.359 4.766 1 38.91 207 TYR A C 1
ATOM 1687 O O . TYR A 1 207 ? -16.484 -10.531 4.781 1 38.91 207 TYR A O 1
ATOM 1695 N N . ARG A 1 208 ? -18.031 -9.039 5.109 1 29.98 208 ARG A N 1
ATOM 1696 C CA . ARG A 1 208 ? -19.078 -10.047 5.223 1 29.98 208 ARG A CA 1
ATOM 1697 C C . ARG A 1 208 ? -19.859 -10.18 3.914 1 29.98 208 ARG A C 1
ATOM 1699 O O . ARG A 1 208 ? -20.094 -9.188 3.225 1 29.98 208 ARG A O 1
ATOM 1706 N N . MET B 1 1 ? 2.156 3.27 16.141 1 71.88 1 MET B N 1
ATOM 1707 C CA . MET B 1 1 ? 2.125 3.113 14.695 1 71.88 1 MET B CA 1
ATOM 1708 C C . MET B 1 1 ? 3.285 2.25 14.219 1 71.88 1 MET B C 1
ATOM 1710 O O . MET B 1 1 ? 4.383 2.314 14.773 1 71.88 1 MET B O 1
ATOM 1714 N N . GLN B 1 2 ? 2.893 1.324 13.391 1 80.06 2 GLN B N 1
ATOM 1715 C CA . GLN B 1 2 ? 3.936 0.492 12.805 1 80.06 2 GLN B CA 1
ATOM 1716 C C . GLN B 1 2 ? 4.293 0.973 11.398 1 80.06 2 GLN B C 1
ATOM 1718 O O . GLN B 1 2 ? 3.469 1.589 10.719 1 80.06 2 GLN B O 1
ATOM 1723 N N . LEU B 1 3 ? 5.609 0.77 11.016 1 85.19 3 LEU B N 1
ATOM 1724 C CA . LEU B 1 3 ? 6.129 1.187 9.719 1 85.19 3 LEU B CA 1
ATOM 1725 C C . LEU B 1 3 ? 6.5 -0.024 8.867 1 85.19 3 LEU B C 1
ATOM 1727 O O . LEU B 1 3 ? 7.051 -1.002 9.383 1 85.19 3 LEU B O 1
ATOM 1731 N N . LEU B 1 4 ? 6.055 0.069 7.703 1 87.38 4 LEU B N 1
ATOM 1732 C CA . LEU B 1 4 ? 6.469 -0.966 6.762 1 87.38 4 LEU B CA 1
ATOM 1733 C C . LEU B 1 4 ? 7.453 -0.41 5.738 1 87.38 4 LEU B C 1
ATOM 1735 O O . LEU B 1 4 ? 7.438 0.787 5.445 1 87.38 4 LEU B O 1
ATOM 1739 N N . GLY B 1 5 ? 8.289 -1.297 5.238 1 88.81 5 GLY B N 1
ATOM 1740 C CA . GLY B 1 5 ? 9.281 -0.909 4.25 1 88.81 5 GLY B CA 1
ATOM 1741 C C . GLY B 1 5 ? 8.711 -0.775 2.85 1 88.81 5 GLY B C 1
ATOM 1742 O O . GLY B 1 5 ? 7.52 -0.504 2.686 1 88.81 5 GLY B O 1
ATOM 1743 N N . SER B 1 6 ? 9.562 -0.848 1.837 1 91.5 6 SER B N 1
ATOM 1744 C CA . SER B 1 6 ? 9.195 -0.681 0.435 1 91.5 6 SER B CA 1
ATOM 1745 C C . SER B 1 6 ? 8.422 -1.891 -0.08 1 91.5 6 SER B C 1
ATOM 1747 O O . SER B 1 6 ? 8.523 -2.984 0.478 1 91.5 6 SER B O 1
ATOM 1749 N N . ASN B 1 7 ? 7.602 -1.658 -1.044 1 94.19 7 ASN B N 1
ATOM 1750 C CA . ASN B 1 7 ? 6.922 -2.77 -1.698 1 94.19 7 ASN B CA 1
ATOM 1751 C C . ASN B 1 7 ? 7.844 -3.49 -2.68 1 94.19 7 ASN B C 1
ATOM 1753 O O . ASN B 1 7 ? 8.914 -2.98 -3.023 1 94.19 7 ASN B O 1
ATOM 1757 N N . LEU B 1 8 ? 7.445 -4.629 -3.146 1 96.5 8 LEU B N 1
ATOM 1758 C CA . LEU B 1 8 ? 8.305 -5.508 -3.932 1 96.5 8 LEU B CA 1
ATOM 1759 C C . LEU B 1 8 ? 8.523 -4.945 -5.332 1 96.5 8 LEU B C 1
ATOM 1761 O O . LEU B 1 8 ? 9.555 -5.211 -5.957 1 96.5 8 LEU B O 1
ATOM 1765 N N . ALA B 1 9 ? 7.523 -4.215 -5.859 1 95.5 9 ALA B N 1
ATOM 1766 C CA . ALA B 1 9 ? 7.715 -3.588 -7.164 1 95.5 9 ALA B CA 1
ATOM 1767 C C . ALA B 1 9 ? 8.898 -2.621 -7.137 1 95.5 9 ALA B C 1
ATOM 1769 O O . ALA B 1 9 ? 9.758 -2.656 -8.016 1 95.5 9 ALA B O 1
ATOM 1770 N N . ASP B 1 10 ? 8.992 -1.826 -6.133 1 92.44 10 ASP B N 1
ATOM 1771 C CA . ASP B 1 10 ? 10.062 -0.844 -5.988 1 92.44 10 ASP B CA 1
ATOM 1772 C C . ASP B 1 10 ? 11.391 -1.524 -5.68 1 92.44 10 ASP B C 1
ATOM 1774 O O . ASP B 1 10 ? 12.43 -1.145 -6.223 1 92.44 10 ASP B O 1
ATOM 1778 N N . LEU B 1 11 ? 11.344 -2.441 -4.781 1 93.12 11 LEU B N 1
ATOM 1779 C CA . LEU B 1 11 ? 12.562 -3.152 -4.41 1 93.12 11 LEU B CA 1
ATOM 1780 C C . LEU B 1 11 ? 13.188 -3.832 -5.629 1 93.12 11 LEU B C 1
ATOM 1782 O O . LEU B 1 11 ? 14.414 -3.861 -5.77 1 93.12 11 LEU B O 1
ATOM 1786 N N . ARG B 1 12 ? 12.352 -4.406 -6.449 1 94 12 ARG B N 1
ATOM 1787 C CA . ARG B 1 12 ? 12.828 -5.043 -7.672 1 94 12 ARG B CA 1
ATOM 1788 C C . ARG B 1 12 ? 13.508 -4.027 -8.586 1 94 12 ARG B C 1
ATOM 1790 O O . ARG B 1 12 ? 14.555 -4.312 -9.172 1 94 12 ARG B O 1
ATOM 1797 N N . LYS B 1 13 ? 12.922 -2.859 -8.734 1 89.5 13 LYS B N 1
ATOM 1798 C CA . LYS B 1 13 ? 13.445 -1.802 -9.594 1 89.5 13 LYS B CA 1
ATOM 1799 C C . LYS B 1 13 ? 14.844 -1.38 -9.156 1 89.5 13 LYS B C 1
ATOM 1801 O O . LYS B 1 13 ? 15.656 -0.949 -9.977 1 89.5 13 LYS B O 1
ATOM 1806 N N . PHE B 1 14 ? 15.102 -1.562 -7.934 1 85.62 14 PHE B N 1
ATOM 1807 C CA . PHE B 1 14 ? 16.375 -1.102 -7.371 1 85.62 14 PHE B CA 1
ATOM 1808 C C . PHE B 1 14 ? 17.453 -2.145 -7.574 1 85.62 14 PHE B C 1
ATOM 1810 O O . PHE B 1 14 ? 18.641 -1.866 -7.352 1 85.62 14 PHE B O 1
ATOM 1817 N N . GLN B 1 15 ? 17.047 -3.285 -7.965 1 87.88 15 GLN B N 1
ATOM 1818 C CA . GLN B 1 15 ? 18.031 -4.312 -8.258 1 87.88 15 GLN B CA 1
ATOM 1819 C C . GLN B 1 15 ? 18.734 -4.039 -9.594 1 87.88 15 GLN B C 1
ATOM 1821 O O . GLN B 1 15 ? 18.094 -3.572 -10.539 1 87.88 15 GLN B O 1
ATOM 1826 N N . LYS B 1 16 ? 19.984 -4.355 -9.68 1 85.5 16 LYS B N 1
ATOM 1827 C CA . LYS B 1 16 ? 20.75 -4.16 -10.906 1 85.5 16 LYS B CA 1
ATOM 1828 C C . LYS B 1 16 ? 20.109 -4.895 -12.078 1 85.5 16 LYS B C 1
ATOM 1830 O O . LYS B 1 16 ? 19.969 -4.336 -13.164 1 85.5 16 LYS B O 1
ATOM 1835 N N . SER B 1 17 ? 19.656 -6.109 -11.914 1 88.62 17 SER B N 1
ATOM 1836 C CA . SER B 1 17 ? 19.078 -6.938 -12.969 1 88.62 17 SER B CA 1
ATOM 1837 C C . SER B 1 17 ? 17.594 -6.684 -13.125 1 88.62 17 SER B C 1
ATOM 1839 O O . SER B 1 17 ? 16.953 -7.242 -14.023 1 88.62 17 SER B O 1
ATOM 1841 N N . ARG B 1 18 ? 17.047 -5.887 -12.188 1 92.19 18 ARG B N 1
ATOM 1842 C CA . ARG B 1 18 ? 15.609 -5.656 -12.141 1 92.19 18 ARG B CA 1
ATOM 1843 C C . ARG B 1 18 ? 14.852 -6.965 -11.961 1 92.19 18 ARG B C 1
ATOM 1845 O O . ARG B 1 18 ? 13.805 -7.172 -12.578 1 92.19 18 ARG B O 1
ATOM 1852 N N . SER B 1 19 ? 15.492 -7.918 -11.297 1 95.25 19 SER B N 1
ATOM 1853 C CA . SER B 1 19 ? 14.898 -9.211 -10.969 1 95.25 19 SER B CA 1
ATOM 1854 C C . SER B 1 19 ? 15.43 -9.742 -9.641 1 95.25 19 SER B C 1
ATOM 1856 O O . SER B 1 19 ? 16.469 -9.289 -9.156 1 95.25 19 SER B O 1
ATOM 1858 N N . PHE B 1 20 ? 14.664 -10.633 -9.086 1 95.88 20 PHE B N 1
ATOM 1859 C CA . PHE B 1 20 ? 15.117 -11.328 -7.887 1 95.88 20 PHE B CA 1
ATOM 1860 C C . PHE B 1 20 ? 15.633 -12.719 -8.227 1 95.88 20 PHE B C 1
ATOM 1862 O O . PHE B 1 20 ? 15.289 -13.273 -9.273 1 95.88 20 PHE B O 1
ATOM 1869 N N . SER B 1 21 ? 16.469 -13.273 -7.371 1 94.06 21 SER B N 1
ATOM 1870 C CA . SER B 1 21 ? 16.922 -14.648 -7.504 1 94.06 21 SER B CA 1
ATOM 1871 C C . SER B 1 21 ? 15.773 -15.633 -7.332 1 94.06 21 SER B C 1
ATOM 1873 O O . SER B 1 21 ? 14.711 -15.273 -6.816 1 94.06 21 SER B O 1
ATOM 1875 N N . VAL B 1 22 ? 16.016 -16.828 -7.758 1 95.25 22 VAL B N 1
ATOM 1876 C CA . VAL B 1 22 ? 15.047 -17.906 -7.602 1 95.25 22 VAL B CA 1
ATOM 1877 C C . VAL B 1 22 ? 14.75 -18.125 -6.121 1 95.25 22 VAL B C 1
ATOM 1879 O O . VAL B 1 22 ? 13.602 -18.328 -5.73 1 95.25 22 VAL B O 1
ATOM 1882 N N . GLU B 1 23 ? 15.742 -18.078 -5.316 1 93.81 23 GLU B N 1
ATOM 1883 C CA . GLU B 1 23 ? 15.586 -18.281 -3.879 1 93.81 23 GLU B CA 1
ATOM 1884 C C . GLU B 1 23 ? 14.672 -17.219 -3.266 1 93.81 23 GLU B C 1
ATOM 1886 O O . GLU B 1 23 ? 13.719 -17.547 -2.555 1 93.81 23 GLU B O 1
ATOM 1891 N N . THR B 1 24 ? 14.953 -15.977 -3.545 1 94.31 24 THR B N 1
ATOM 1892 C CA . THR B 1 24 ? 14.148 -14.875 -3.031 1 94.31 24 THR B CA 1
ATOM 1893 C C . THR B 1 24 ? 12.711 -14.984 -3.523 1 94.31 24 THR B C 1
ATOM 1895 O O . THR B 1 24 ? 11.766 -14.859 -2.736 1 94.31 24 THR B O 1
ATOM 1898 N N . THR B 1 25 ? 12.57 -15.242 -4.777 1 96.44 25 THR B N 1
ATOM 1899 C CA . THR B 1 25 ? 11.25 -15.359 -5.371 1 96.44 25 THR B CA 1
ATOM 1900 C C . THR B 1 25 ? 10.461 -16.484 -4.719 1 96.44 25 THR B C 1
ATOM 1902 O O . THR B 1 25 ? 9.273 -16.328 -4.406 1 96.44 25 THR B O 1
ATOM 1905 N N . SER B 1 26 ? 11.109 -17.594 -4.496 1 96.62 26 SER B N 1
ATOM 1906 C CA . SER B 1 26 ? 10.453 -18.734 -3.859 1 96.62 26 SER B CA 1
ATOM 1907 C C . SER B 1 26 ? 10.031 -18.406 -2.434 1 96.62 26 SER B C 1
ATOM 1909 O O . SER B 1 26 ? 8.914 -18.719 -2.02 1 96.62 26 SER B O 1
ATOM 1911 N N . ARG B 1 27 ? 10.844 -17.734 -1.687 1 95.25 27 ARG B N 1
ATOM 1912 C CA . ARG B 1 27 ? 10.531 -17.359 -0.313 1 95.25 27 ARG B CA 1
ATOM 1913 C C . ARG B 1 27 ? 9.359 -16.391 -0.266 1 95.25 27 ARG B C 1
ATOM 1915 O O . ARG B 1 27 ? 8.5 -16.484 0.611 1 95.25 27 ARG B O 1
ATOM 1922 N N . ILE B 1 28 ? 9.359 -15.461 -1.221 1 96.62 28 ILE B N 1
ATOM 1923 C CA . ILE B 1 28 ? 8.242 -14.539 -1.348 1 96.62 28 ILE B CA 1
ATOM 1924 C C . ILE B 1 28 ? 6.949 -15.328 -1.578 1 96.62 28 ILE B C 1
ATOM 1926 O O . ILE B 1 28 ? 5.949 -15.102 -0.894 1 96.62 28 ILE B O 1
ATOM 1930 N N . GLY B 1 29 ? 7 -16.219 -2.51 1 97.75 29 GLY B N 1
ATOM 1931 C CA . GLY B 1 29 ? 5.832 -17.016 -2.826 1 97.75 29 GLY B CA 1
ATOM 1932 C C . GLY B 1 29 ? 5.312 -17.812 -1.642 1 97.75 29 GLY B C 1
ATOM 1933 O O . GLY B 1 29 ? 4.105 -17.859 -1.399 1 97.75 29 GLY B O 1
ATOM 1934 N N . ILE B 1 30 ? 6.199 -18.406 -0.934 1 97.25 30 ILE B N 1
ATOM 1935 C CA . ILE B 1 30 ? 5.84 -19.25 0.198 1 97.25 30 ILE B CA 1
ATOM 1936 C C . ILE B 1 30 ? 5.141 -18.422 1.267 1 97.25 30 ILE B C 1
ATOM 1938 O O . ILE B 1 30 ? 4.074 -18.797 1.761 1 97.25 30 ILE B O 1
ATOM 1942 N N . GLN B 1 31 ? 5.688 -17.281 1.597 1 96.5 31 GLN B N 1
ATOM 1943 C CA . GLN B 1 31 ? 5.059 -16.422 2.602 1 96.5 31 GLN B CA 1
ATOM 1944 C C . GLN B 1 31 ? 3.691 -15.938 2.129 1 96.5 31 GLN B C 1
ATOM 1946 O O . GLN B 1 31 ? 2.73 -15.93 2.9 1 96.5 31 GLN B O 1
ATOM 1951 N N . CYS B 1 32 ? 3.605 -15.578 0.904 1 97.94 32 CYS B N 1
ATOM 1952 C CA . CYS B 1 32 ? 2.332 -15.102 0.373 1 97.94 32 CYS B CA 1
ATOM 1953 C C . CYS B 1 32 ? 1.28 -16.203 0.418 1 97.94 32 CYS B C 1
ATOM 1955 O O . CYS B 1 32 ? 0.12 -15.953 0.747 1 97.94 32 CYS B O 1
ATOM 1957 N N . LEU B 1 33 ? 1.702 -17.406 0.038 1 98.12 33 LEU B N 1
ATOM 1958 C CA . LEU B 1 33 ? 0.773 -18.531 0.071 1 98.12 33 LEU B CA 1
ATOM 1959 C C . LEU B 1 33 ? 0.263 -18.781 1.487 1 98.12 33 LEU B C 1
ATOM 1961 O O . LEU B 1 33 ? -0.923 -19.047 1.687 1 98.12 33 LEU B O 1
ATOM 1965 N N . GLU B 1 34 ? 1.118 -18.703 2.416 1 96.56 34 GLU B N 1
ATOM 1966 C CA . GLU B 1 34 ? 0.717 -18.875 3.811 1 96.56 34 GLU B CA 1
ATOM 1967 C C . GLU B 1 34 ? -0.275 -17.797 4.23 1 96.56 34 GLU B C 1
ATOM 1969 O O . GLU B 1 34 ? -1.256 -18.078 4.922 1 96.56 34 GLU B O 1
ATOM 1974 N N . GLY B 1 35 ? -0.007 -16.594 3.842 1 95.81 35 GLY B N 1
ATOM 1975 C CA . GLY B 1 35 ? -0.928 -15.5 4.125 1 95.81 35 GLY B CA 1
ATOM 1976 C C . GLY B 1 35 ? -2.277 -15.672 3.455 1 95.81 35 GLY B C 1
ATOM 1977 O O . GLY B 1 35 ? -3.32 -15.484 4.086 1 95.81 35 GLY B O 1
ATOM 1978 N N . LEU B 1 36 ? -2.254 -15.992 2.225 1 97.31 36 LEU B N 1
ATOM 1979 C CA . LEU B 1 36 ? -3.488 -16.156 1.464 1 97.31 36 LEU B CA 1
ATOM 1980 C C . LEU B 1 36 ? -4.312 -17.312 2.004 1 97.31 36 LEU B C 1
ATOM 1982 O O . LEU B 1 36 ? -5.543 -17.266 2.01 1 97.31 36 LEU B O 1
ATOM 1986 N N . LYS B 1 37 ? -3.611 -18.359 2.42 1 97 37 LYS B N 1
ATOM 1987 C CA . LYS B 1 37 ? -4.309 -19.484 3.047 1 97 37 LYS B CA 1
ATOM 1988 C C . LYS B 1 37 ? -5.16 -19.016 4.223 1 97 37 LYS B C 1
ATOM 1990 O O . LYS B 1 37 ? -6.305 -19.438 4.379 1 97 37 LYS B O 1
ATOM 1995 N N . GLN B 1 38 ? -4.688 -18.141 5.004 1 93.31 38 GLN B N 1
ATOM 1996 C CA . GLN B 1 38 ? -5.402 -17.625 6.164 1 93.31 38 GLN B CA 1
ATOM 1997 C C . GLN B 1 38 ? -6.625 -16.812 5.742 1 93.31 38 GLN B C 1
ATOM 1999 O O . GLN B 1 38 ? -7.707 -16.953 6.316 1 93.31 38 GLN B O 1
ATOM 2004 N N . ILE B 1 39 ? -6.488 -16.016 4.785 1 92.81 39 ILE B N 1
ATOM 2005 C CA . ILE B 1 39 ? -7.562 -15.18 4.27 1 92.81 39 ILE B CA 1
ATOM 2006 C C . ILE B 1 39 ? -8.672 -16.047 3.691 1 92.81 39 ILE B C 1
ATOM 2008 O O . ILE B 1 39 ? -9.859 -15.82 3.949 1 92.81 39 ILE B O 1
ATOM 2012 N N . HIS B 1 40 ? -8.25 -17 2.932 1 96.06 40 HIS B N 1
ATOM 2013 C CA . HIS B 1 40 ? -9.195 -17.891 2.268 1 96.06 40 HIS B CA 1
ATOM 2014 C C . HIS B 1 40 ? -9.953 -18.734 3.281 1 96.06 40 HIS B C 1
ATOM 2016 O O . HIS B 1 40 ? -11.133 -19.031 3.088 1 96.06 40 HIS B O 1
ATOM 2022 N N . ALA B 1 41 ? -9.266 -19.109 4.32 1 94 41 ALA B N 1
ATOM 2023 C CA . ALA B 1 41 ? -9.906 -19.891 5.375 1 94 41 ALA B CA 1
ATOM 2024 C C . ALA B 1 41 ? -11.047 -19.109 6.023 1 94 41 ALA B C 1
ATOM 2026 O O . ALA B 1 41 ? -11.984 -19.703 6.551 1 94 41 ALA B O 1
ATOM 2027 N N . LEU B 1 42 ? -11 -17.844 5.926 1 90.06 42 LEU B N 1
ATOM 2028 C CA . LEU B 1 42 ? -12.039 -16.984 6.48 1 90.06 42 LEU B CA 1
ATOM 2029 C C . LEU B 1 42 ? -13.148 -16.75 5.465 1 90.06 42 LEU B C 1
ATOM 2031 O O . LEU B 1 42 ? -14.133 -16.062 5.758 1 90.06 42 LEU B O 1
ATOM 2035 N N . GLY B 1 43 ? -12.922 -17.234 4.262 1 94.5 43 GLY B N 1
ATOM 2036 C CA . GLY B 1 43 ? -13.945 -17.141 3.23 1 94.5 43 GLY B CA 1
ATOM 2037 C C . GLY B 1 43 ? -13.797 -15.922 2.346 1 94.5 43 GLY B C 1
ATOM 2038 O O . GLY B 1 43 ? -14.734 -15.531 1.648 1 94.5 43 GLY B O 1
ATOM 2039 N N . TYR B 1 44 ? -12.609 -15.258 2.363 1 94.44 44 TYR B N 1
ATOM 2040 C CA . TYR B 1 44 ? -12.375 -14.055 1.582 1 94.44 44 TYR B CA 1
ATOM 2041 C C . TYR B 1 44 ? -11.359 -14.312 0.476 1 94.44 44 TYR B C 1
ATOM 2043 O O . TYR B 1 44 ? -10.469 -15.148 0.625 1 94.44 44 TYR B O 1
ATOM 2051 N N . ILE B 1 45 ? -11.531 -13.531 -0.559 1 97.19 45 ILE B N 1
ATOM 2052 C CA . ILE B 1 45 ? -10.469 -13.383 -1.546 1 97.19 45 ILE B CA 1
ATOM 2053 C C . ILE B 1 45 ? -9.953 -11.945 -1.542 1 97.19 45 ILE B C 1
ATOM 2055 O O . ILE B 1 45 ? -10.703 -11.008 -1.257 1 97.19 45 ILE B O 1
ATOM 2059 N N . HIS B 1 46 ? -8.711 -11.719 -1.863 1 96.69 46 HIS B N 1
ATOM 2060 C CA . HIS B 1 46 ? -8.062 -10.406 -1.851 1 96.69 46 HIS B CA 1
ATOM 2061 C C . HIS B 1 46 ? -8.398 -9.617 -3.107 1 96.69 46 HIS B C 1
ATOM 2063 O O . HIS B 1 46 ? -8.734 -8.43 -3.025 1 96.69 46 HIS B O 1
ATOM 2069 N N . ARG B 1 47 ? -8.219 -10.25 -4.348 1 97.31 47 ARG B N 1
ATOM 2070 C CA . ARG B 1 47 ? -8.633 -9.82 -5.676 1 97.31 47 ARG B CA 1
ATOM 2071 C C . ARG B 1 47 ? -7.66 -8.789 -6.25 1 97.31 47 ARG B C 1
ATOM 2073 O O . ARG B 1 47 ? -7.82 -8.344 -7.387 1 97.31 47 ARG B O 1
ATOM 2080 N N . ASP B 1 48 ? -6.574 -8.492 -5.543 1 97.25 48 ASP B N 1
ATOM 2081 C CA . ASP B 1 48 ? -5.617 -7.543 -6.098 1 97.25 48 ASP B CA 1
ATOM 2082 C C . ASP B 1 48 ? -4.199 -7.844 -5.617 1 97.25 48 ASP B C 1
ATOM 2084 O O . ASP B 1 48 ? -3.465 -6.938 -5.223 1 97.25 48 ASP B O 1
ATOM 2088 N N . ILE B 1 49 ? -3.818 -9.023 -5.578 1 98.12 49 ILE B N 1
ATOM 2089 C CA . ILE B 1 49 ? -2.453 -9.445 -5.285 1 98.12 49 ILE B CA 1
ATOM 2090 C C . ILE B 1 49 ? -1.522 -9 -6.41 1 98.12 49 ILE B C 1
ATOM 2092 O O . ILE B 1 49 ? -1.779 -9.273 -7.582 1 98.12 49 ILE B O 1
ATOM 2096 N N . LYS B 1 50 ? -0.465 -8.258 -6.004 1 98.19 50 LYS B N 1
ATOM 2097 C CA . LYS B 1 50 ? 0.557 -7.754 -6.918 1 98.19 50 LYS B CA 1
ATOM 2098 C C . LYS B 1 50 ? 1.797 -7.293 -6.156 1 98.19 50 LYS B C 1
ATOM 2100 O O . LYS B 1 50 ? 1.744 -7.082 -4.945 1 98.19 50 LYS B O 1
ATOM 2105 N N . PRO B 1 51 ? 2.91 -7.156 -6.848 1 97.94 51 PRO B N 1
ATOM 2106 C CA . PRO B 1 51 ? 4.156 -6.793 -6.172 1 97.94 51 PRO B CA 1
ATOM 2107 C C . PRO B 1 51 ? 4.047 -5.484 -5.391 1 97.94 51 PRO B C 1
ATOM 2109 O O . PRO B 1 51 ? 4.645 -5.348 -4.32 1 97.94 51 PRO B O 1
ATOM 2112 N N . SER B 1 52 ? 3.172 -4.543 -5.848 1 95.69 52 SER B N 1
ATOM 2113 C CA . SER B 1 52 ? 3.066 -3.24 -5.195 1 95.69 52 SER B CA 1
ATOM 2114 C C . SER B 1 52 ? 2.205 -3.32 -3.939 1 95.69 52 SER B C 1
ATOM 2116 O O . SER B 1 52 ? 2.17 -2.381 -3.143 1 95.69 52 SER B O 1
ATOM 2118 N N . ASN B 1 53 ? 1.559 -4.457 -3.758 1 95.75 53 ASN B N 1
ATOM 2119 C CA . ASN B 1 53 ? 0.734 -4.645 -2.57 1 95.75 53 ASN B CA 1
ATOM 2120 C C . ASN B 1 53 ? 1.372 -5.629 -1.594 1 95.75 53 ASN B C 1
ATOM 2122 O O . ASN B 1 53 ? 0.698 -6.156 -0.709 1 95.75 53 ASN B O 1
ATOM 2126 N N . ILE B 1 54 ? 2.65 -5.906 -1.764 1 96.81 54 ILE B N 1
ATOM 2127 C CA . ILE B 1 54 ? 3.449 -6.711 -0.846 1 96.81 54 ILE B CA 1
ATOM 2128 C C . ILE B 1 54 ? 4.668 -5.914 -0.384 1 96.81 54 ILE B C 1
ATOM 2130 O O . ILE B 1 54 ? 5.52 -5.547 -1.195 1 96.81 54 ILE B O 1
ATOM 2134 N N . CYS B 1 55 ? 4.707 -5.723 0.899 1 95.19 55 CYS B N 1
ATOM 2135 C CA . CYS B 1 55 ? 5.754 -4.871 1.453 1 95.19 55 CYS B CA 1
ATOM 2136 C C . CYS B 1 55 ? 6.684 -5.672 2.359 1 95.19 55 CYS B C 1
ATOM 2138 O O . CYS B 1 55 ? 6.246 -6.598 3.041 1 95.19 55 CYS B O 1
ATOM 2140 N N . ALA B 1 56 ? 7.918 -5.227 2.363 1 93.25 56 ALA B N 1
ATOM 2141 C CA . ALA B 1 56 ? 8.875 -5.789 3.309 1 93.25 56 ALA B CA 1
ATOM 2142 C C . ALA B 1 56 ? 8.789 -5.098 4.664 1 93.25 56 ALA B C 1
ATOM 2144 O O . ALA B 1 56 ? 8.539 -3.893 4.738 1 93.25 56 ALA B O 1
ATOM 2145 N N . GLY B 1 57 ? 8.938 -5.887 5.684 1 89.31 57 GLY B N 1
ATOM 2146 C CA . GLY B 1 57 ? 9.109 -5.27 6.988 1 89.31 57 GLY B CA 1
ATOM 2147 C C . GLY B 1 57 ? 10.438 -4.547 7.137 1 89.31 57 GLY B C 1
ATOM 2148 O O . GLY B 1 57 ? 11.289 -4.617 6.25 1 89.31 57 GLY B O 1
ATOM 2149 N N . ILE B 1 58 ? 10.562 -3.807 8.195 1 84.12 58 ILE B N 1
ATOM 2150 C CA . ILE B 1 58 ? 11.797 -3.072 8.461 1 84.12 58 ILE B CA 1
ATOM 2151 C C . ILE B 1 58 ? 12.375 -3.504 9.805 1 84.12 58 ILE B C 1
ATOM 2153 O O . ILE B 1 58 ? 11.68 -4.113 10.617 1 84.12 58 ILE B O 1
ATOM 2157 N N . GLY B 1 59 ? 13.68 -3.191 10.016 1 82 59 GLY B N 1
ATOM 2158 C CA . GLY B 1 59 ? 14.336 -3.5 11.273 1 82 59 GLY B CA 1
ATOM 2159 C C . GLY B 1 59 ? 14.297 -4.977 11.617 1 82 59 GLY B C 1
ATOM 2160 O O . GLY B 1 59 ? 14.695 -5.82 10.812 1 82 59 GLY B O 1
ATOM 2161 N N . GLU B 1 60 ? 13.625 -5.258 12.828 1 83.12 60 GLU B N 1
ATOM 2162 C CA . GLU B 1 60 ? 13.562 -6.637 13.305 1 83.12 60 GLU B CA 1
ATOM 2163 C C . GLU B 1 60 ? 12.602 -7.473 12.469 1 83.12 60 GLU B C 1
ATOM 2165 O O . GLU B 1 60 ? 12.641 -8.703 12.508 1 83.12 60 GLU B O 1
ATOM 2170 N N . HIS B 1 61 ? 11.828 -6.848 11.695 1 85.19 61 HIS B N 1
ATOM 2171 C CA . HIS B 1 61 ? 10.828 -7.543 10.891 1 85.19 61 HIS B CA 1
ATOM 2172 C C . HIS B 1 61 ? 11.203 -7.547 9.414 1 85.19 61 HIS B C 1
ATOM 2174 O O . HIS B 1 61 ? 10.359 -7.785 8.555 1 85.19 61 HIS B O 1
ATOM 2180 N N . ARG B 1 62 ? 12.469 -7.359 9.055 1 86.25 62 ARG B N 1
ATOM 2181 C CA . ARG B 1 62 ? 12.93 -7.191 7.676 1 86.25 62 ARG B CA 1
ATOM 2182 C C . ARG B 1 62 ? 12.742 -8.477 6.879 1 86.25 62 ARG B C 1
ATOM 2184 O O . ARG B 1 62 ? 12.758 -8.453 5.645 1 86.25 62 ARG B O 1
ATOM 2191 N N . ARG B 1 63 ? 12.57 -9.625 7.523 1 88.56 63 ARG B N 1
ATOM 2192 C CA . ARG B 1 63 ? 12.414 -10.906 6.836 1 88.56 63 ARG B CA 1
ATOM 2193 C C . ARG B 1 63 ? 10.945 -11.25 6.648 1 88.56 63 ARG B C 1
ATOM 2195 O O . ARG B 1 63 ? 10.617 -12.25 6.004 1 88.56 63 ARG B O 1
ATOM 2202 N N . VAL B 1 64 ? 10.133 -10.422 7.184 1 90.81 64 VAL B N 1
ATOM 2203 C CA . VAL B 1 64 ? 8.695 -10.664 7.133 1 90.81 64 VAL B CA 1
ATOM 2204 C C . VAL B 1 64 ? 8.062 -9.828 6.023 1 90.81 64 VAL B C 1
ATOM 2206 O O . VAL B 1 64 ? 8.359 -8.641 5.895 1 90.81 64 VAL B O 1
ATOM 2209 N N . LEU B 1 65 ? 7.23 -10.414 5.258 1 94.38 65 LEU B N 1
ATOM 2210 C CA . LEU B 1 65 ? 6.473 -9.719 4.227 1 94.38 65 LEU B CA 1
ATOM 2211 C C . LEU B 1 65 ? 5.039 -9.461 4.684 1 94.38 65 LEU B C 1
ATOM 2213 O O . LEU B 1 65 ? 4.52 -10.188 5.539 1 94.38 65 LEU B O 1
ATOM 2217 N N . TYR B 1 66 ? 4.457 -8.406 4.105 1 93.38 66 TYR B N 1
ATOM 2218 C CA . TYR B 1 66 ? 3.098 -7.996 4.438 1 93.38 66 TYR B CA 1
ATOM 2219 C C . TYR B 1 66 ? 2.258 -7.82 3.178 1 93.38 66 TYR B C 1
ATOM 2221 O O . TYR B 1 66 ? 2.666 -7.125 2.244 1 93.38 66 TYR B O 1
ATOM 2229 N N . ILE B 1 67 ? 1.132 -8.484 3.174 1 95.38 67 ILE B N 1
ATOM 2230 C CA . ILE B 1 67 ? 0.131 -8.18 2.16 1 95.38 67 ILE B CA 1
ATOM 2231 C C . ILE B 1 67 ? -0.716 -6.988 2.613 1 95.38 67 ILE B C 1
ATOM 2233 O O . ILE B 1 67 ? -1.27 -7 3.715 1 95.38 67 ILE B O 1
ATOM 2237 N N . VAL B 1 68 ? -0.777 -5.988 1.755 1 93.5 68 VAL B N 1
ATOM 2238 C CA . VAL B 1 68 ? -1.487 -4.773 2.135 1 93.5 68 VAL B CA 1
ATOM 2239 C C . VAL B 1 68 ? -2.602 -4.488 1.13 1 93.5 68 VAL B C 1
ATOM 2241 O O . VAL B 1 68 ? -2.748 -5.207 0.136 1 93.5 68 VAL B O 1
ATOM 2244 N N . ASP B 1 69 ? -3.521 -3.494 1.451 1 90 69 ASP B N 1
ATOM 2245 C CA . ASP B 1 69 ? -4.582 -2.986 0.585 1 90 69 ASP B CA 1
ATOM 2246 C C . ASP B 1 69 ? -5.645 -4.051 0.334 1 90 69 ASP B C 1
ATOM 2248 O O . ASP B 1 69 ? -5.668 -4.676 -0.729 1 90 69 ASP B O 1
ATOM 2252 N N . PHE B 1 70 ? -6.59 -4.188 1.17 1 91.88 70 PHE B N 1
ATOM 2253 C CA . PHE B 1 70 ? -7.715 -5.105 1.063 1 91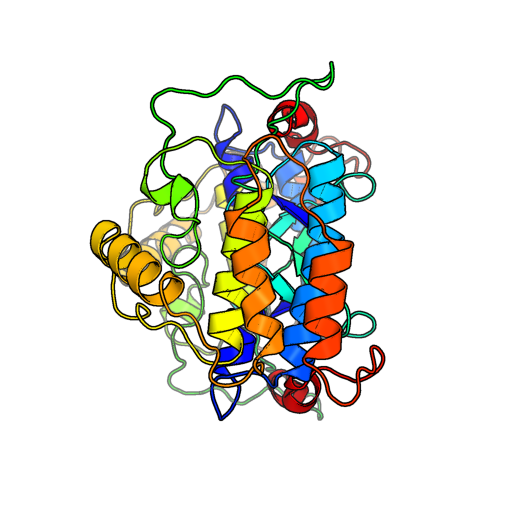.88 70 PHE B CA 1
ATOM 2254 C C . PHE B 1 70 ? -8.961 -4.383 0.566 1 91.88 70 PHE B C 1
ATOM 2256 O O . PHE B 1 70 ? -10.086 -4.77 0.897 1 91.88 70 PHE B O 1
ATOM 2263 N N . GLY B 1 71 ? -8.703 -3.342 -0.164 1 88.81 71 GLY B N 1
ATOM 2264 C CA . GLY B 1 71 ? -9.789 -2.508 -0.662 1 88.81 71 GLY B CA 1
ATOM 2265 C C . GLY B 1 71 ? -10.695 -3.23 -1.636 1 88.81 71 GLY B C 1
ATOM 2266 O O . GLY B 1 71 ? -11.867 -2.869 -1.786 1 88.81 71 GLY B O 1
ATOM 2267 N N . MET B 1 72 ? -10.219 -4.293 -2.221 1 92.31 72 MET B N 1
ATOM 2268 C CA . MET B 1 72 ? -10.992 -5.004 -3.23 1 92.31 72 MET B CA 1
ATOM 2269 C C . MET B 1 72 ? -11.422 -6.375 -2.719 1 92.31 72 MET B C 1
ATOM 2271 O O . MET B 1 72 ? -11.984 -7.176 -3.471 1 92.31 72 MET B O 1
ATOM 2275 N N . ALA B 1 73 ? -11.109 -6.684 -1.478 1 93.81 73 ALA B N 1
ATOM 2276 C CA . ALA B 1 73 ? -11.406 -8 -0.912 1 93.81 73 ALA B CA 1
ATOM 2277 C C . ALA B 1 73 ? -12.906 -8.258 -0.898 1 93.81 73 ALA B C 1
ATOM 2279 O O . ALA B 1 73 ? -13.703 -7.324 -0.839 1 93.81 73 ALA B O 1
ATOM 2280 N N . ARG B 1 74 ? -13.188 -9.492 -0.991 1 93.5 74 ARG B N 1
ATOM 2281 C CA . ARG B 1 74 ? -14.586 -9.891 -1.03 1 93.5 74 ARG B CA 1
ATOM 2282 C C . ARG B 1 74 ? -14.805 -11.219 -0.312 1 93.5 74 ARG B C 1
ATOM 2284 O O . ARG B 1 74 ? -14.039 -12.164 -0.507 1 93.5 74 ARG B O 1
ATOM 2291 N N . ARG B 1 75 ? -15.859 -11.266 0.433 1 93.69 75 ARG B N 1
ATOM 2292 C CA . ARG B 1 75 ? -16.266 -12.539 1.009 1 93.69 75 ARG B CA 1
ATOM 2293 C C . ARG B 1 75 ? -17.016 -13.383 -0.012 1 93.69 75 ARG B C 1
ATOM 2295 O O . ARG B 1 75 ? -18.016 -12.93 -0.591 1 93.69 75 ARG B O 1
ATOM 2302 N N . ILE B 1 76 ? -16.609 -14.562 -0.157 1 95.44 76 ILE B N 1
ATOM 2303 C CA . ILE B 1 76 ? -17.25 -15.352 -1.196 1 95.44 76 ILE B CA 1
ATOM 2304 C C . ILE B 1 76 ? -17.875 -16.594 -0.577 1 95.44 76 ILE B C 1
ATOM 2306 O O . ILE B 1 76 ? -18.547 -17.375 -1.267 1 95.44 76 ILE B O 1
ATOM 2310 N N . VAL B 1 77 ? -17.594 -16.859 0.685 1 95.19 77 VAL B N 1
ATOM 2311 C CA . VAL B 1 77 ? -18.203 -17.969 1.424 1 95.19 77 VAL B CA 1
ATOM 2312 C C . VAL B 1 77 ? -19.172 -17.406 2.469 1 95.19 77 VAL B C 1
ATOM 2314 O O . VAL B 1 77 ? -18.797 -16.547 3.275 1 95.19 77 VAL B O 1
ATOM 2317 N N . LEU B 1 78 ? -20.375 -17.891 2.484 1 91.75 78 LEU B N 1
ATOM 2318 C CA . LEU B 1 78 ? -21.422 -17.438 3.4 1 91.75 78 LEU B CA 1
ATOM 2319 C C . LEU B 1 78 ? -21.234 -18.078 4.777 1 91.75 78 LEU B C 1
ATOM 2321 O O . LEU B 1 78 ? -20.453 -19.016 4.938 1 91.75 78 LEU B O 1
ATOM 2325 N N . PRO B 1 79 ? -21.938 -17.5 5.73 1 88.88 79 PRO B N 1
ATOM 2326 C CA . PRO B 1 79 ? -21.797 -18.031 7.09 1 88.88 79 PRO B CA 1
ATOM 2327 C C . PRO B 1 79 ? -22.156 -19.516 7.18 1 88.88 79 PRO B C 1
ATOM 2329 O O . PRO B 1 79 ? -21.625 -20.219 8.039 1 88.88 79 PRO B O 1
ATOM 2332 N N . ASP B 1 80 ? -22.969 -19.984 6.285 1 91.81 80 ASP B N 1
ATOM 2333 C CA . ASP B 1 80 ? -23.391 -21.375 6.32 1 91.81 80 ASP B CA 1
ATOM 2334 C C . ASP B 1 80 ? -22.391 -22.266 5.574 1 91.81 80 ASP B C 1
ATOM 2336 O O . ASP B 1 80 ? -22.609 -23.469 5.43 1 91.81 80 ASP B O 1
ATOM 2340 N N . GLY B 1 81 ? -21.391 -21.672 5.047 1 90.88 81 GLY B N 1
ATOM 2341 C CA . GLY B 1 81 ? -20.328 -22.422 4.414 1 90.88 81 GLY B CA 1
ATOM 2342 C C . GLY B 1 81 ? -20.484 -22.547 2.91 1 90.88 81 GLY B C 1
ATOM 2343 O O . GLY B 1 81 ? -19.594 -23.031 2.223 1 90.88 81 GLY B O 1
ATOM 2344 N N . THR B 1 82 ? -21.578 -22.047 2.459 1 92.62 82 THR B N 1
ATOM 2345 C CA . THR B 1 82 ? -21.812 -22.156 1.024 1 92.62 82 THR B CA 1
ATOM 2346 C C . THR B 1 82 ? -21.203 -20.969 0.277 1 92.62 82 THR B C 1
ATOM 2348 O O . THR B 1 82 ? -21.062 -19.891 0.833 1 92.62 82 THR B O 1
ATOM 2351 N N . PHE B 1 83 ? -20.828 -21.25 -0.919 1 93.25 83 PHE B N 1
ATOM 2352 C CA . PHE B 1 83 ? -20.266 -20.188 -1.757 1 93.25 83 PHE B CA 1
ATOM 2353 C C . PHE B 1 83 ? -21.375 -19.281 -2.291 1 93.25 83 PHE B C 1
ATOM 2355 O O . PHE B 1 83 ? -22.469 -19.75 -2.615 1 93.25 83 PHE B O 1
ATOM 2362 N N . ARG B 1 84 ? -21 -18.047 -2.363 1 92.12 84 ARG B N 1
ATOM 2363 C CA . ARG B 1 84 ? -21.906 -17.109 -3.021 1 92.12 84 ARG B CA 1
ATOM 2364 C C . ARG B 1 84 ? -22.203 -17.547 -4.453 1 92.12 84 ARG B C 1
ATOM 2366 O O . ARG B 1 84 ? -21.297 -18 -5.164 1 92.12 84 ARG B O 1
ATOM 2373 N N . PRO B 1 85 ? -23.453 -17.422 -4.844 1 88.62 85 PRO B N 1
ATOM 2374 C CA . PRO B 1 85 ? -23.812 -17.812 -6.211 1 88.62 85 PRO B CA 1
ATOM 2375 C C . PRO B 1 85 ? -23.078 -17 -7.27 1 88.62 85 PRO B C 1
ATOM 2377 O O . PRO B 1 85 ? -22.766 -15.828 -7.047 1 88.62 85 PRO B O 1
ATOM 2380 N N . GLU B 1 86 ? -22.844 -17.641 -8.367 1 87.31 86 GLU B N 1
ATOM 2381 C CA . GLU B 1 86 ? -22.156 -16.969 -9.461 1 87.31 86 GLU B CA 1
ATOM 2382 C C . GLU B 1 86 ? -23.078 -16.016 -10.203 1 87.31 86 GLU B C 1
ATOM 2384 O O . GLU B 1 86 ? -24.219 -16.359 -10.516 1 87.31 86 GLU B O 1
ATOM 2389 N N . ARG B 1 87 ? -22.516 -14.867 -10.32 1 83 87 ARG B N 1
ATOM 2390 C CA . ARG B 1 87 ? -23.203 -13.938 -11.195 1 83 87 ARG B CA 1
ATOM 2391 C C . ARG B 1 87 ? -22.891 -14.219 -12.664 1 83 87 ARG B C 1
ATOM 2393 O O . ARG B 1 87 ? -21.812 -14.727 -12.977 1 83 87 ARG B O 1
ATOM 2400 N N . VAL B 1 88 ? -23.812 -13.906 -13.523 1 81.06 88 VAL B N 1
ATOM 2401 C CA . VAL B 1 88 ? -23.625 -14.125 -14.953 1 81.06 88 VAL B CA 1
ATOM 2402 C C . VAL B 1 88 ? -22.516 -13.227 -15.477 1 81.06 88 VAL B C 1
ATOM 2404 O O . VAL B 1 88 ? -21.703 -13.648 -16.297 1 81.06 88 VAL B O 1
ATOM 2407 N N . TYR B 1 89 ? -22.453 -12 -14.922 1 87.12 89 TYR B N 1
ATOM 2408 C CA . TYR B 1 89 ? -21.422 -11.047 -15.312 1 87.12 89 TYR B CA 1
ATOM 2409 C C . TYR B 1 89 ? -20.812 -10.367 -14.094 1 87.12 89 TYR B C 1
ATOM 2411 O O . TYR B 1 89 ? -21.484 -9.609 -13.398 1 87.12 89 TYR B O 1
ATOM 2419 N N . ALA B 1 90 ? -19.594 -10.75 -13.883 1 89.19 90 ALA B N 1
ATOM 2420 C CA . ALA B 1 90 ? -18.891 -10.133 -12.758 1 89.19 90 ALA B CA 1
ATOM 2421 C C . ALA B 1 90 ? -18.094 -8.914 -13.219 1 89.19 90 ALA B C 1
ATOM 2423 O O . ALA B 1 90 ? -17.5 -8.922 -14.305 1 89.19 90 ALA B O 1
ATOM 2424 N N . SER B 1 91 ? -18.094 -7.895 -12.461 1 90.75 91 SER B N 1
ATOM 2425 C CA . SER B 1 91 ? -17.281 -6.723 -12.766 1 90.75 91 SER B CA 1
ATOM 2426 C C . SER B 1 91 ? -15.789 -7.051 -12.703 1 90.75 91 SER B C 1
ATOM 2428 O O . SER B 1 91 ? -15.367 -7.891 -11.898 1 90.75 91 SER B O 1
ATOM 2430 N N . PHE B 1 92 ? -15.07 -6.406 -13.609 1 92.44 92 PHE B N 1
ATOM 2431 C CA . PHE B 1 92 ? -13.625 -6.559 -13.594 1 92.44 92 PHE B CA 1
ATOM 2432 C C . PHE B 1 92 ? -13.031 -5.953 -12.336 1 92.44 92 PHE B C 1
ATOM 2434 O O . PHE B 1 92 ? -13.227 -4.766 -12.055 1 92.44 92 PHE B O 1
ATOM 2441 N N . ARG B 1 93 ? -12.359 -6.766 -11.508 1 93.06 93 ARG B N 1
ATOM 2442 C CA . ARG B 1 93 ? -11.68 -6.316 -10.289 1 93.06 93 ARG B CA 1
ATOM 2443 C C . ARG B 1 93 ? -10.234 -6.785 -10.266 1 93.06 93 ARG B C 1
ATOM 2445 O O . ARG B 1 93 ? -9.953 -7.957 -10.523 1 93.06 93 ARG B O 1
ATOM 2452 N N . GLY B 1 94 ? -9.352 -5.844 -9.977 1 95.5 94 GLY B N 1
ATOM 2453 C CA . GLY B 1 94 ? -7.938 -6.168 -9.906 1 95.5 94 GLY B CA 1
ATOM 2454 C C . GLY B 1 94 ? -7.098 -5.371 -10.891 1 95.5 94 GLY B C 1
ATOM 2455 O O . GLY B 1 94 ? -7.586 -4.43 -11.516 1 95.5 94 GLY B O 1
ATOM 2456 N N . THR B 1 95 ? -5.844 -5.715 -10.977 1 97.06 95 THR B N 1
ATOM 2457 C CA . THR B 1 95 ? -4.91 -5.102 -11.914 1 97.06 95 THR B CA 1
ATOM 2458 C C . THR B 1 95 ? -4.699 -6 -13.133 1 97.06 95 THR B C 1
ATOM 2460 O O . THR B 1 95 ? -4.234 -7.133 -13 1 97.06 95 THR B O 1
ATOM 2463 N N . THR B 1 96 ? -4.934 -5.48 -14.289 1 98.12 96 THR B N 1
ATOM 2464 C CA . THR B 1 96 ? -4.973 -6.207 -15.555 1 98.12 96 THR B CA 1
ATOM 2465 C C . THR B 1 96 ? -3.736 -7.086 -15.711 1 98.12 96 THR B C 1
ATOM 2467 O O . THR B 1 96 ? -3.836 -8.234 -16.141 1 98.12 96 THR B O 1
ATOM 2470 N N . ARG B 1 97 ? -2.605 -6.711 -15.336 1 98.12 97 ARG B N 1
ATOM 2471 C CA . ARG B 1 97 ? -1.328 -7.391 -15.539 1 98.12 97 ARG B CA 1
ATOM 2472 C C . ARG B 1 97 ? -1.271 -8.688 -14.742 1 98.12 97 ARG B C 1
ATOM 2474 O O . ARG B 1 97 ? -0.542 -9.617 -15.109 1 98.12 97 ARG B O 1
ATOM 2481 N N . TYR B 1 98 ? -2.148 -8.766 -13.68 1 98.62 98 TYR B N 1
ATOM 2482 C CA . TYR B 1 98 ? -1.889 -9.867 -12.758 1 98.62 98 TYR B CA 1
ATOM 2483 C C . TYR B 1 98 ? -3.135 -10.719 -12.57 1 98.62 98 TYR B C 1
ATOM 2485 O O . TYR B 1 98 ? -3.059 -11.828 -12.023 1 98.62 98 TYR B O 1
ATOM 2493 N N . VAL B 1 99 ? -4.285 -10.242 -13 1 98.44 99 VAL B N 1
ATOM 2494 C CA . VAL B 1 99 ? -5.531 -10.945 -12.727 1 98.44 99 VAL B CA 1
ATOM 2495 C C . VAL B 1 99 ? -5.555 -12.266 -13.5 1 98.44 99 VAL B C 1
ATOM 2497 O O . VAL B 1 99 ? -4.816 -12.43 -14.477 1 98.44 99 VAL B O 1
ATOM 2500 N N . SER B 1 100 ? -6.391 -13.188 -13.078 1 98.31 100 SER B N 1
ATOM 2501 C CA . SER B 1 100 ? -6.582 -14.492 -13.711 1 98.31 100 SER B CA 1
ATOM 2502 C C . SER B 1 100 ? -7.336 -14.359 -15.031 1 98.31 100 SER B C 1
ATOM 2504 O O . SER B 1 100 ? -7.945 -13.32 -15.305 1 98.31 100 SER B O 1
ATOM 2506 N N . LEU B 1 101 ? -7.289 -15.391 -15.875 1 97.94 101 LEU B N 1
ATOM 2507 C CA . LEU B 1 101 ? -8.086 -15.438 -17.094 1 97.94 101 LEU B CA 1
ATOM 2508 C C . LEU B 1 101 ? -9.578 -15.336 -16.766 1 97.94 101 LEU B C 1
ATOM 2510 O O . LEU B 1 101 ? -10.328 -14.703 -17.5 1 97.94 101 LEU B O 1
ATOM 2514 N N . ALA B 1 102 ? -10.016 -15.977 -15.664 1 96.81 102 ALA B N 1
ATOM 2515 C CA . ALA B 1 102 ? -11.414 -15.891 -15.242 1 96.81 102 ALA B CA 1
ATOM 2516 C C . ALA B 1 102 ? -11.836 -14.438 -15.047 1 96.81 102 ALA B C 1
ATOM 2518 O O . ALA B 1 102 ? -12.938 -14.047 -15.453 1 96.81 102 ALA B O 1
ATOM 2519 N N . ALA B 1 103 ? -11.008 -13.648 -14.422 1 97 103 ALA B N 1
ATOM 2520 C CA . ALA B 1 103 ? -11.312 -12.234 -14.211 1 97 103 ALA B CA 1
ATOM 2521 C C . ALA B 1 103 ? -11.438 -11.5 -15.547 1 97 103 ALA B C 1
ATOM 2523 O O . ALA B 1 103 ? -12.352 -10.688 -15.727 1 97 103 ALA B O 1
ATOM 2524 N N . HIS B 1 104 ? -10.539 -11.773 -16.5 1 97.44 104 HIS B N 1
ATOM 2525 C CA . HIS B 1 104 ? -10.617 -11.188 -17.828 1 97.44 104 HIS B CA 1
ATOM 2526 C C . HIS B 1 104 ? -11.938 -11.531 -18.516 1 97.44 104 HIS B C 1
ATOM 2528 O O . HIS B 1 104 ? -12.5 -10.703 -19.234 1 97.44 104 HIS B O 1
ATOM 2534 N N . GLU B 1 105 ? -12.398 -12.656 -18.25 1 95.81 105 GLU B N 1
ATOM 2535 C CA . GLU B 1 105 ? -13.594 -13.172 -18.906 1 95.81 105 GLU B CA 1
ATOM 2536 C C . GLU B 1 105 ? -14.859 -12.797 -18.141 1 95.81 105 GLU B C 1
ATOM 2538 O O . GLU B 1 105 ? -15.953 -13.281 -18.453 1 95.81 105 GLU B O 1
ATOM 2543 N N . ARG B 1 106 ? -14.719 -12.148 -17.078 1 95.5 106 ARG B N 1
ATOM 2544 C CA . ARG B 1 106 ? -15.812 -11.617 -16.266 1 95.5 106 ARG B CA 1
ATOM 2545 C C . ARG B 1 106 ? -16.547 -12.75 -15.555 1 95.5 106 ARG B C 1
ATOM 2547 O O . ARG B 1 106 ? -17.766 -12.688 -15.391 1 95.5 106 ARG B O 1
ATOM 2554 N N . LYS B 1 107 ? -15.844 -13.719 -15.312 1 94.81 107 LYS B N 1
ATOM 2555 C CA . LYS B 1 107 ? -16.359 -14.781 -14.461 1 94.81 107 LYS B CA 1
ATOM 2556 C C . LYS B 1 107 ? -16.141 -14.469 -12.984 1 94.81 107 LYS B C 1
ATOM 2558 O O . LYS B 1 107 ? -15.219 -13.719 -12.641 1 94.81 107 LYS B O 1
ATOM 2563 N N . GLU B 1 108 ? -16.953 -15.094 -12.148 1 95.25 108 GLU B N 1
ATOM 2564 C CA . GLU B 1 108 ? -16.766 -14.898 -10.711 1 95.25 108 GLU B CA 1
ATOM 2565 C C . GLU B 1 108 ? -15.438 -15.5 -10.25 1 95.25 108 GLU B C 1
ATOM 2567 O O . GLU B 1 108 ? -15.109 -16.641 -10.594 1 95.25 108 GLU B O 1
ATOM 2572 N N . GLN B 1 109 ? -14.797 -14.758 -9.461 1 96.25 109 GLN B N 1
ATOM 2573 C CA . GLN B 1 109 ? -13.492 -15.195 -8.969 1 96.25 109 GLN B CA 1
ATOM 2574 C C . GLN B 1 109 ? -13.641 -16.062 -7.723 1 96.25 109 GLN B C 1
ATOM 2576 O O . GLN B 1 109 ? -14.594 -15.898 -6.953 1 96.25 109 GLN B O 1
ATOM 2581 N N . GLY B 1 110 ? -12.719 -16.984 -7.574 1 97.06 110 GLY B N 1
ATOM 2582 C CA . GLY B 1 110 ? -12.578 -17.812 -6.383 1 97.06 110 GLY B CA 1
ATOM 2583 C C . GLY B 1 110 ? -11.203 -17.719 -5.758 1 97.06 110 GLY B C 1
ATOM 2584 O O . GLY B 1 110 ? -10.422 -16.828 -6.09 1 97.06 110 GLY B O 1
ATOM 2585 N N . PHE B 1 111 ? -10.93 -18.656 -4.852 1 98.12 111 PHE B N 1
ATOM 2586 C CA . PHE B 1 111 ? -9.648 -18.656 -4.148 1 98.12 111 PHE B CA 1
ATOM 2587 C C . PHE B 1 111 ? -8.492 -18.781 -5.125 1 98.12 111 PHE B C 1
ATOM 2589 O O . PHE B 1 111 ? -7.465 -18.125 -4.969 1 98.12 111 PHE B O 1
ATOM 2596 N N . VAL B 1 112 ? -8.68 -19.594 -6.117 1 98.62 112 VAL B N 1
ATOM 2597 C CA . VAL B 1 112 ? -7.621 -19.922 -7.07 1 98.62 112 VAL B CA 1
ATOM 2598 C C . VAL B 1 112 ? -7.211 -18.656 -7.828 1 98.62 112 VAL B C 1
ATOM 2600 O O . VAL B 1 112 ? -6.062 -18.531 -8.266 1 98.62 112 VAL B O 1
ATOM 2603 N N . ASP B 1 113 ? -8.07 -17.672 -7.949 1 98.56 113 ASP B N 1
ATOM 2604 C CA . ASP B 1 113 ? -7.789 -16.469 -8.719 1 98.56 113 ASP B CA 1
ATOM 2605 C C . ASP B 1 113 ? -6.777 -15.586 -7.996 1 98.56 113 ASP B C 1
ATOM 2607 O O . ASP B 1 113 ? -5.969 -14.914 -8.641 1 98.56 113 ASP B O 1
ATOM 2611 N N . ASP B 1 114 ? -6.809 -15.57 -6.652 1 98.62 114 ASP B N 1
ATOM 2612 C CA . ASP B 1 114 ? -5.742 -14.922 -5.898 1 98.62 114 ASP B CA 1
ATOM 2613 C C . ASP B 1 114 ? -4.391 -15.578 -6.176 1 98.62 114 ASP B C 1
ATOM 2615 O O . ASP B 1 114 ? -3.371 -14.891 -6.281 1 98.62 114 ASP B O 1
ATOM 2619 N N . ILE B 1 115 ? -4.398 -16.859 -6.305 1 98.88 115 ILE B N 1
ATOM 2620 C CA . ILE B 1 115 ? -3.162 -17.609 -6.496 1 98.88 115 ILE B CA 1
ATOM 2621 C C . ILE B 1 115 ? -2.645 -17.391 -7.918 1 98.88 115 ILE B C 1
ATOM 2623 O O . ILE B 1 115 ? -1.435 -17.344 -8.141 1 98.88 115 ILE B O 1
ATOM 2627 N N . TRP B 1 116 ? -3.555 -17.281 -8.867 1 98.88 116 TRP B N 1
ATOM 2628 C CA . TRP B 1 116 ? -3.141 -16.906 -10.211 1 98.88 116 TRP B CA 1
ATOM 2629 C C . TRP B 1 116 ? -2.426 -15.562 -10.203 1 98.88 116 TRP B C 1
ATOM 2631 O O . TRP B 1 116 ? -1.37 -15.406 -10.828 1 98.88 116 TRP B O 1
ATOM 2641 N N . SER B 1 117 ? -3.008 -14.578 -9.516 1 98.88 117 SER B N 1
ATOM 2642 C CA . SER B 1 117 ? -2.377 -13.266 -9.422 1 98.88 117 SER B CA 1
ATOM 2643 C C . SER B 1 117 ? -0.988 -13.367 -8.797 1 98.88 117 SER B C 1
ATOM 2645 O O . SER B 1 117 ? -0.058 -12.68 -9.234 1 98.88 117 SER B O 1
ATOM 2647 N N . LEU B 1 118 ? -0.856 -14.211 -7.82 1 98.88 118 LEU B N 1
ATOM 2648 C CA . LEU B 1 118 ? 0.447 -14.445 -7.211 1 98.88 118 LEU B CA 1
ATOM 2649 C C . LEU B 1 118 ? 1.416 -15.062 -8.219 1 98.88 118 LEU B C 1
ATOM 2651 O O . LEU B 1 118 ? 2.572 -14.641 -8.305 1 98.88 118 LEU B O 1
ATOM 2655 N N . PHE B 1 119 ? 0.949 -16.062 -8.992 1 98.88 119 PHE B N 1
ATOM 2656 C CA . PHE B 1 119 ? 1.769 -16.734 -10 1 98.88 119 PHE B CA 1
ATOM 2657 C C . PHE B 1 119 ? 2.354 -15.711 -10.977 1 98.88 119 PHE B C 1
ATOM 2659 O O . PHE B 1 119 ? 3.564 -15.688 -11.203 1 98.88 119 PHE B O 1
ATOM 2666 N N . PHE B 1 120 ? 1.528 -14.828 -11.461 1 98.88 120 PHE B N 1
ATOM 2667 C CA . PHE B 1 120 ? 1.992 -13.82 -12.406 1 98.88 120 PHE B CA 1
ATOM 2668 C C . PHE B 1 120 ? 2.916 -12.82 -11.727 1 98.88 120 PHE B C 1
ATOM 2670 O O . PHE B 1 120 ? 3.867 -12.328 -12.344 1 98.88 120 PHE B O 1
ATOM 2677 N N . SER B 1 121 ? 2.641 -12.5 -10.469 1 98.81 121 SER B N 1
ATOM 2678 C CA . SER B 1 121 ? 3.51 -11.609 -9.703 1 98.81 121 SER B CA 1
ATOM 2679 C C . SER B 1 121 ? 4.902 -12.203 -9.539 1 98.81 121 SER B C 1
ATOM 2681 O O . SER B 1 121 ? 5.906 -11.516 -9.727 1 98.81 121 SER B O 1
ATOM 2683 N N . LEU B 1 122 ? 4.957 -13.484 -9.211 1 98.56 122 LEU B N 1
ATOM 2684 C CA . LEU B 1 122 ? 6.238 -14.164 -9.039 1 98.56 122 LEU B CA 1
ATOM 2685 C C . LEU B 1 122 ? 7.02 -14.195 -10.344 1 98.56 122 LEU B C 1
ATOM 2687 O O . LEU B 1 122 ? 8.234 -13.977 -10.352 1 98.56 122 LEU B O 1
ATOM 2691 N N . LEU B 1 123 ? 6.328 -14.445 -11.438 1 98.44 123 LEU B N 1
ATOM 2692 C CA . LEU B 1 123 ? 6.977 -14.43 -12.75 1 98.44 123 LEU B CA 1
ATOM 2693 C C . LEU B 1 123 ? 7.594 -13.07 -13.039 1 98.44 123 LEU B C 1
ATOM 2695 O O . LEU B 1 123 ? 8.727 -12.984 -13.523 1 98.44 123 LEU B O 1
ATOM 2699 N N . GLU B 1 124 ? 6.879 -12.07 -12.75 1 98.19 124 GLU B N 1
ATOM 2700 C CA . GLU B 1 124 ? 7.426 -10.734 -12.969 1 98.19 124 GLU B CA 1
ATOM 2701 C C . GLU B 1 124 ? 8.688 -10.508 -12.141 1 98.19 124 GLU B C 1
ATOM 2703 O O . GLU B 1 124 ? 9.68 -9.969 -12.641 1 98.19 124 GLU B O 1
ATOM 2708 N N . LEU B 1 125 ? 8.672 -10.898 -10.93 1 97.94 125 LEU B N 1
ATOM 2709 C CA . LEU B 1 125 ? 9.758 -10.641 -9.992 1 97.94 125 LEU B CA 1
ATOM 2710 C C . LEU B 1 125 ? 11.023 -11.375 -10.414 1 97.94 125 LEU B C 1
ATOM 2712 O O . LEU B 1 125 ? 12.133 -10.867 -10.211 1 97.94 125 LEU B O 1
ATOM 2716 N N . VAL B 1 126 ? 10.875 -12.539 -11.031 1 97.25 126 VAL B N 1
ATOM 2717 C CA . VAL B 1 126 ? 12.055 -13.367 -11.273 1 97.25 126 VAL B CA 1
ATOM 2718 C C . VAL B 1 126 ? 12.516 -13.195 -12.719 1 97.25 126 VAL B C 1
ATOM 2720 O O . VAL B 1 126 ? 13.711 -13.258 -13.008 1 97.25 126 VAL B O 1
ATOM 2723 N N . GLU B 1 127 ? 11.594 -12.961 -13.688 1 96.88 127 GLU B N 1
ATOM 2724 C CA . GLU B 1 127 ? 12.031 -12.984 -15.078 1 96.88 127 GLU B CA 1
ATOM 2725 C C . GLU B 1 127 ? 11.227 -12.008 -15.93 1 96.88 127 GLU B C 1
ATOM 2727 O O . GLU B 1 127 ? 11.492 -11.852 -17.125 1 96.88 127 GLU B O 1
ATOM 2732 N N . GLY B 1 128 ? 10.273 -11.328 -15.383 1 96.75 128 GLY B N 1
ATOM 2733 C CA . GLY B 1 128 ? 9.477 -10.383 -16.156 1 96.75 128 GLY B CA 1
ATOM 2734 C C . GLY B 1 128 ? 8.273 -11.023 -16.828 1 96.75 128 GLY B C 1
ATOM 2735 O O . GLY B 1 128 ? 8.203 -12.25 -16.938 1 96.75 128 GLY B O 1
ATOM 2736 N N . LEU B 1 129 ? 7.336 -10.172 -17.297 1 97.38 129 LEU B N 1
ATOM 2737 C CA . LEU B 1 129 ? 6.133 -10.641 -17.984 1 97.38 129 LEU B CA 1
ATOM 2738 C C . LEU B 1 129 ? 6.172 -10.273 -19.453 1 97.38 129 LEU B C 1
ATOM 2740 O O . LEU B 1 129 ? 6.539 -9.148 -19.812 1 97.38 129 LEU B O 1
ATOM 2744 N N . PRO B 1 130 ? 5.746 -11.164 -20.328 1 95.94 130 PRO B N 1
ATOM 2745 C CA . PRO B 1 130 ? 5.766 -10.891 -21.766 1 95.94 130 PRO B CA 1
ATOM 2746 C C . PRO B 1 130 ? 4.844 -9.742 -22.156 1 95.94 130 PRO B C 1
ATOM 2748 O O . PRO B 1 130 ? 5.031 -9.133 -23.203 1 95.94 130 PRO B O 1
ATOM 2751 N N . TRP B 1 131 ? 3.844 -9.398 -21.359 1 97.94 131 TRP B N 1
ATOM 2752 C CA . TRP B 1 131 ? 2.869 -8.375 -21.719 1 97.94 131 TRP B CA 1
ATOM 2753 C C . TRP B 1 131 ? 3.104 -7.094 -20.938 1 97.94 131 TRP B C 1
ATOM 2755 O O . TRP B 1 131 ? 2.168 -6.328 -20.688 1 97.94 131 TRP B O 1
ATOM 2765 N N . LYS B 1 132 ? 4.301 -6.832 -20.453 1 94.94 132 LYS B N 1
ATOM 2766 C CA . LYS B 1 132 ? 4.621 -5.695 -19.594 1 94.94 132 LYS B CA 1
ATOM 2767 C C . LYS B 1 132 ? 4.266 -4.379 -20.281 1 94.94 132 LYS B C 1
ATOM 2769 O O . LYS B 1 132 ? 3.912 -3.402 -19.609 1 94.94 132 LYS B O 1
ATOM 2774 N N . SER B 1 133 ? 4.27 -4.293 -21.594 1 95.06 133 SER B N 1
ATOM 2775 C CA . SER B 1 133 ? 4.07 -3.041 -22.312 1 95.06 133 SER B CA 1
ATOM 2776 C C . SER B 1 133 ? 2.643 -2.928 -22.844 1 95.06 133 SER B C 1
ATOM 2778 O O . SER B 1 133 ? 2.273 -1.915 -23.438 1 95.06 133 SER B O 1
ATOM 2780 N N . LEU B 1 134 ? 1.886 -3.93 -22.656 1 96.12 134 LEU B N 1
ATOM 2781 C CA . LEU B 1 134 ? 0.513 -3.926 -23.141 1 96.12 134 LEU B CA 1
ATOM 2782 C C . LEU B 1 134 ? -0.428 -3.283 -22.125 1 96.12 134 LEU B C 1
ATOM 2784 O O . LEU B 1 134 ? -0.31 -3.525 -20.922 1 96.12 134 LEU B O 1
ATOM 2788 N N . ILE B 1 135 ? -1.31 -2.518 -22.609 1 92.69 135 ILE B N 1
ATOM 2789 C CA . ILE B 1 135 ? -2.24 -1.806 -21.75 1 92.69 135 ILE B CA 1
ATOM 2790 C C . ILE B 1 135 ? -3.65 -2.357 -21.938 1 92.69 135 ILE B C 1
ATOM 2792 O O . ILE B 1 135 ? -4.406 -2.492 -20.969 1 92.69 135 ILE B O 1
ATOM 2796 N N . ASP B 1 136 ? -3.934 -2.748 -23.109 1 96.56 136 ASP B N 1
ATOM 2797 C CA . ASP B 1 136 ? -5.266 -3.234 -23.453 1 96.56 136 ASP B CA 1
ATOM 2798 C C . ASP B 1 136 ? -5.566 -4.555 -22.75 1 96.56 136 ASP B C 1
ATOM 2800 O O . ASP B 1 136 ? -4.797 -5.512 -22.859 1 96.56 136 ASP B O 1
ATOM 2804 N N . GLN B 1 137 ? -6.703 -4.637 -22.141 1 97.12 137 GLN B N 1
ATOM 2805 C CA . GLN B 1 137 ? -7.086 -5.789 -21.328 1 97.12 137 GLN B CA 1
ATOM 2806 C C . GLN B 1 137 ? -7.199 -7.051 -22.172 1 97.12 137 GLN B C 1
ATOM 2808 O O . GLN B 1 137 ? -6.766 -8.125 -21.766 1 97.12 137 GLN B O 1
ATOM 2813 N N . ASP B 1 138 ? -7.766 -6.91 -23.312 1 97.25 138 ASP B N 1
ATOM 2814 C CA . ASP B 1 138 ? -7.961 -8.07 -24.188 1 97.25 138 ASP B CA 1
ATOM 2815 C C . ASP B 1 138 ? -6.629 -8.594 -24.703 1 97.25 138 ASP B C 1
ATOM 2817 O O . ASP B 1 138 ? -6.434 -9.805 -24.828 1 97.25 138 ASP B O 1
ATOM 2821 N N . GLN B 1 139 ? -5.793 -7.723 -25.047 1 98.19 139 GLN B N 1
ATOM 2822 C CA . GLN B 1 139 ? -4.473 -8.125 -25.516 1 98.19 139 GLN B CA 1
ATOM 2823 C C . GLN B 1 139 ? -3.691 -8.852 -24.422 1 98.19 139 GLN B C 1
ATOM 2825 O O . GLN B 1 139 ? -2.998 -9.828 -24.703 1 98.19 139 GLN B O 1
ATOM 2830 N N . VAL B 1 140 ? -3.801 -8.391 -23.234 1 98.56 140 VAL B N 1
ATOM 2831 C CA . VAL B 1 140 ? -3.135 -9.031 -22.109 1 98.56 140 VAL B CA 1
ATOM 2832 C C . VAL B 1 140 ? -3.711 -10.43 -21.891 1 98.56 140 VAL B C 1
ATOM 2834 O O . VAL B 1 140 ? -2.965 -11.391 -21.688 1 98.56 140 VAL B O 1
ATOM 2837 N N . CYS B 1 141 ? -5.016 -10.523 -21.984 1 98.38 141 CYS B N 1
ATOM 2838 C CA . CYS B 1 141 ? -5.688 -11.812 -21.844 1 98.38 141 CYS B CA 1
ATOM 2839 C C . CYS B 1 141 ? -5.172 -12.805 -22.875 1 98.38 141 CYS B C 1
ATOM 2841 O O . CYS B 1 141 ? -4.84 -13.945 -22.547 1 98.38 141 CYS B O 1
ATOM 2843 N N . HIS B 1 142 ? -5.066 -12.352 -24.078 1 98.12 142 HIS B N 1
ATOM 2844 C CA . HIS B 1 142 ? -4.586 -13.203 -25.156 1 98.12 142 HIS B CA 1
ATOM 2845 C C . HIS B 1 142 ? -3.145 -13.633 -24.922 1 98.12 142 HIS B C 1
ATOM 2847 O O . HIS B 1 142 ? -2.811 -14.812 -25.078 1 98.12 142 HIS B O 1
ATOM 2853 N N . ALA B 1 143 ? -2.328 -12.75 -24.531 1 98.19 143 ALA B N 1
ATOM 2854 C CA . ALA B 1 143 ? -0.926 -13.047 -24.25 1 98.19 143 ALA B CA 1
ATOM 2855 C C . ALA B 1 143 ? -0.799 -14.078 -23.125 1 98.19 143 ALA B C 1
ATOM 2857 O O . ALA B 1 143 ? 0.041 -14.977 -23.188 1 98.19 143 ALA B O 1
ATOM 2858 N N . LYS B 1 144 ? -1.614 -13.953 -22.125 1 98.38 144 LYS B N 1
ATOM 2859 C CA . LYS B 1 144 ? -1.619 -14.898 -21.016 1 98.38 144 LYS B CA 1
ATOM 2860 C C . LYS B 1 144 ? -1.959 -16.312 -21.5 1 98.38 144 LYS B C 1
ATOM 2862 O O . LYS B 1 144 ? -1.294 -17.281 -21.125 1 98.38 144 LYS B O 1
ATOM 2867 N N . ARG B 1 145 ? -2.949 -16.406 -22.281 1 98 145 ARG B N 1
ATOM 2868 C CA . ARG B 1 145 ? -3.373 -17.703 -22.812 1 98 145 ARG B CA 1
ATOM 2869 C C . ARG B 1 145 ? -2.25 -18.359 -23.594 1 98 145 ARG B C 1
ATOM 2871 O O . ARG B 1 145 ? -2.012 -19.562 -23.469 1 98 145 ARG B O 1
ATOM 2878 N N . GLN B 1 146 ? -1.667 -17.547 -24.375 1 97.44 146 GLN B N 1
ATOM 2879 C CA . GLN B 1 146 ? -0.58 -18.062 -25.203 1 97.44 146 GLN B CA 1
ATOM 2880 C C . GLN B 1 146 ? 0.577 -18.562 -24.344 1 97.44 146 GLN B C 1
ATOM 2882 O O . GLN B 1 146 ? 1.114 -19.641 -24.578 1 97.44 146 GLN B O 1
ATOM 2887 N N . MET B 1 147 ? 0.952 -17.797 -23.391 1 97.62 147 MET B N 1
ATOM 2888 C CA . MET B 1 147 ? 2.062 -18.172 -22.531 1 97.62 147 MET B CA 1
ATOM 2889 C C . MET B 1 147 ? 1.737 -19.453 -21.75 1 97.62 147 MET B C 1
ATOM 2891 O O . MET B 1 147 ? 2.578 -20.344 -21.625 1 97.62 147 MET B O 1
ATOM 2895 N N . LEU B 1 148 ? 0.536 -19.562 -21.266 1 97.75 148 LEU B N 1
ATOM 2896 C CA . LEU B 1 148 ? 0.141 -20.688 -20.422 1 97.75 148 LEU B CA 1
ATOM 2897 C C . LEU B 1 148 ? 0.063 -21.969 -21.234 1 97.75 148 LEU B C 1
ATOM 2899 O O . LEU B 1 148 ? 0.302 -23.062 -20.703 1 97.75 148 LEU B O 1
ATOM 2903 N N . ALA B 1 149 ? -0.25 -21.891 -22.516 1 96.38 149 ALA B N 1
ATOM 2904 C CA . ALA B 1 149 ? -0.382 -23.047 -23.391 1 96.38 149 ALA B CA 1
ATOM 2905 C C . ALA B 1 149 ? 0.933 -23.828 -23.469 1 96.38 149 ALA B C 1
ATOM 2907 O O . ALA B 1 149 ? 0.934 -25.047 -23.641 1 96.38 149 ALA B O 1
ATOM 2908 N N . ASN B 1 150 ? 2.072 -23.188 -23.359 1 93.12 150 ASN B N 1
ATOM 2909 C CA . ASN B 1 150 ? 3.398 -23.797 -23.406 1 93.12 150 ASN B CA 1
ATOM 2910 C C . ASN B 1 150 ? 4.328 -23.203 -22.359 1 93.12 150 ASN B C 1
ATOM 2912 O O . ASN B 1 150 ? 5.449 -22.797 -22.656 1 93.12 150 ASN B O 1
ATOM 2916 N N . PHE B 1 151 ? 3.891 -23.281 -21.203 1 96.38 151 PHE B N 1
ATOM 2917 C CA . PHE B 1 151 ? 4.621 -22.547 -20.188 1 96.38 151 PHE B CA 1
ATOM 2918 C C . PHE B 1 151 ? 5.898 -23.281 -19.797 1 96.38 151 PHE B C 1
ATOM 2920 O O . PHE B 1 151 ? 5.863 -24.469 -19.484 1 96.38 151 PHE B O 1
ATOM 2927 N N . GLN B 1 152 ? 7.012 -22.578 -19.859 1 94 152 GLN B N 1
ATOM 2928 C CA . GLN B 1 152 ? 8.312 -22.953 -19.312 1 94 152 GLN B CA 1
ATOM 2929 C C . GLN B 1 152 ? 9.039 -21.734 -18.75 1 94 152 GLN B C 1
ATOM 2931 O O . GLN B 1 152 ? 9.289 -20.75 -19.453 1 94 152 GLN B O 1
ATOM 2936 N N . SER B 1 153 ? 9.359 -21.828 -17.5 1 95.88 153 SER B N 1
ATOM 2937 C CA . SER B 1 153 ? 10.094 -20.703 -16.891 1 95.88 153 SER B CA 1
ATOM 2938 C C . SER B 1 153 ? 11.539 -20.688 -17.375 1 95.88 153 SER B C 1
ATOM 2940 O O . SER B 1 153 ? 12.18 -21.734 -17.5 1 95.88 153 SER B O 1
ATOM 2942 N N . ARG B 1 154 ? 12.023 -19.562 -17.531 1 94.44 154 ARG B N 1
ATOM 2943 C CA . ARG B 1 154 ? 13.414 -19.391 -17.938 1 94.44 154 ARG B CA 1
ATOM 2944 C C . ARG B 1 154 ? 14.352 -19.5 -16.734 1 94.44 154 ARG B C 1
ATOM 2946 O O . ARG B 1 154 ? 15.531 -19.797 -16.891 1 94.44 154 ARG B O 1
ATOM 2953 N N . LYS B 1 155 ? 13.781 -19.266 -15.547 1 95.44 155 LYS B N 1
ATOM 2954 C CA . LYS B 1 155 ? 14.672 -19.109 -14.398 1 95.44 155 LYS B CA 1
ATOM 2955 C C . LYS B 1 155 ? 14.305 -20.078 -13.273 1 95.44 155 LYS B C 1
ATOM 2957 O O . LYS B 1 155 ? 15.18 -20.625 -12.602 1 95.44 155 LYS B O 1
ATOM 2962 N N . MET B 1 156 ? 13.102 -20.375 -13.094 1 95.81 156 MET B N 1
ATOM 2963 C CA . MET B 1 156 ? 12.625 -21.078 -11.906 1 95.81 156 MET B CA 1
ATOM 2964 C C . MET B 1 156 ? 12.82 -22.578 -12.039 1 95.81 156 MET B C 1
ATOM 2966 O O . MET B 1 156 ? 12.641 -23.328 -11.07 1 95.81 156 MET B O 1
ATOM 2970 N N . GLY B 1 157 ? 13.148 -23.078 -13.266 1 93 157 GLY B N 1
ATOM 2971 C CA . GLY B 1 157 ? 13.367 -24.5 -13.484 1 93 157 GLY B CA 1
ATOM 2972 C C . GLY B 1 157 ? 12.109 -25.234 -13.922 1 93 157 GLY B C 1
ATOM 2973 O O . GLY B 1 157 ? 11.016 -24.656 -13.922 1 93 157 GLY B O 1
ATOM 2974 N N . ARG B 1 158 ? 12.203 -26.484 -14.18 1 92.88 158 ARG B N 1
ATOM 2975 C CA . ARG B 1 158 ? 11.141 -27.266 -14.797 1 92.88 158 ARG B CA 1
ATOM 2976 C C . ARG B 1 158 ? 10.039 -27.578 -13.789 1 92.88 158 ARG B C 1
ATOM 2978 O O . ARG B 1 158 ? 8.859 -27.641 -14.148 1 92.88 158 ARG B O 1
ATOM 2985 N N . ASN B 1 159 ? 10.398 -27.734 -12.5 1 93.94 159 ASN B N 1
ATOM 2986 C CA . ASN B 1 159 ? 9.406 -28.062 -11.484 1 93.94 159 ASN B CA 1
ATOM 2987 C C . ASN B 1 159 ? 8.344 -26.969 -11.359 1 93.94 159 ASN B C 1
ATOM 2989 O O . ASN B 1 159 ? 7.199 -27.25 -11.008 1 93.94 159 ASN B O 1
ATOM 2993 N N . PHE B 1 160 ? 8.711 -25.797 -11.688 1 97.44 160 PHE B N 1
ATOM 2994 C CA . PHE B 1 160 ? 7.805 -24.656 -11.523 1 97.44 160 PHE B CA 1
ATOM 2995 C C . PHE B 1 160 ? 6.648 -24.75 -12.516 1 97.44 160 PHE B C 1
ATOM 2997 O O . PHE B 1 160 ? 5.621 -24.094 -12.344 1 97.44 160 PHE B O 1
ATOM 3004 N N . GLU B 1 161 ? 6.777 -25.547 -13.555 1 96.12 161 GLU B N 1
ATOM 3005 C CA . GLU B 1 161 ? 5.73 -25.719 -14.555 1 96.12 161 GLU B CA 1
ATOM 3006 C C . GLU B 1 161 ? 4.492 -26.375 -13.945 1 96.12 161 GLU B C 1
ATOM 3008 O O . GLU B 1 161 ? 3.383 -26.219 -14.461 1 96.12 161 GLU B O 1
ATOM 3013 N N . LEU B 1 162 ? 4.715 -27.062 -12.852 1 97 162 LEU B N 1
ATOM 3014 C CA . LEU B 1 162 ? 3.611 -27.734 -12.18 1 97 162 LEU B CA 1
ATOM 3015 C C . LEU B 1 162 ? 2.688 -26.719 -11.508 1 97 162 LEU B C 1
ATOM 3017 O O . LEU B 1 162 ? 1.511 -27.016 -11.273 1 97 162 LEU B O 1
ATOM 3021 N N . PHE B 1 163 ? 3.176 -25.562 -11.188 1 98.38 163 PHE B N 1
ATOM 3022 C CA . PHE B 1 163 ? 2.424 -24.547 -10.461 1 98.38 163 PHE B CA 1
ATOM 3023 C C . PHE B 1 163 ? 1.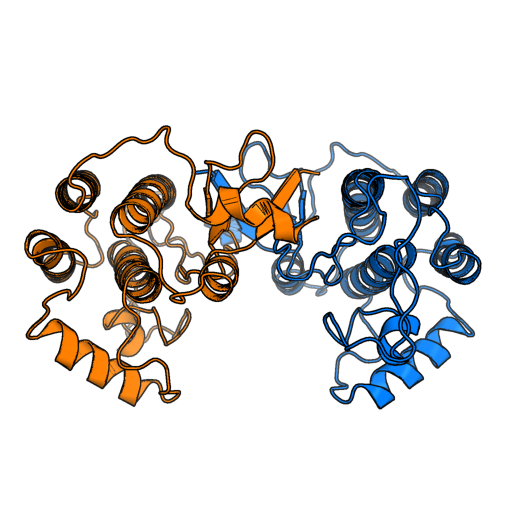167 -24.156 -11.219 1 98.38 163 PHE B C 1
ATOM 3025 O O . PHE B 1 163 ? 0.051 -24.359 -10.742 1 98.38 163 PHE B O 1
ATOM 3032 N N . PRO B 1 164 ? 1.286 -23.656 -12.492 1 98.25 164 PRO B N 1
ATOM 3033 C CA . PRO B 1 164 ? 0.072 -23.297 -13.227 1 98.25 164 PRO B CA 1
ATOM 3034 C C . PRO B 1 164 ? -0.784 -24.5 -13.586 1 98.25 164 PRO B C 1
ATOM 3036 O O . PRO B 1 164 ? -2.004 -24.391 -13.727 1 98.25 164 PRO B O 1
ATOM 3039 N N . GLN B 1 165 ? -0.228 -25.656 -13.719 1 97.38 165 GLN B N 1
ATOM 3040 C CA . GLN B 1 165 ? -1.002 -26.859 -14.016 1 97.38 165 GLN B CA 1
ATOM 3041 C C . GLN B 1 165 ? -1.978 -27.172 -12.891 1 97.38 165 GLN B C 1
ATOM 3043 O O . GLN B 1 165 ? -3.131 -27.531 -13.141 1 97.38 165 GLN B O 1
ATOM 3048 N N . ILE B 1 166 ? -1.49 -27.047 -11.695 1 97.94 166 ILE B N 1
ATOM 3049 C CA . ILE B 1 166 ? -2.338 -27.281 -10.523 1 97.94 166 ILE B CA 1
ATOM 3050 C C . ILE B 1 166 ? -3.482 -26.266 -10.508 1 97.94 166 ILE B C 1
ATOM 3052 O O . ILE B 1 166 ? -4.633 -26.625 -10.25 1 97.94 166 ILE B O 1
ATOM 3056 N N . LEU B 1 167 ? -3.201 -25.047 -10.836 1 98.5 167 LEU B N 1
ATOM 3057 C CA . LEU B 1 167 ? -4.211 -24 -10.812 1 98.5 167 LEU B CA 1
ATOM 3058 C C . LEU B 1 167 ? -5.262 -24.234 -11.891 1 98.5 167 LEU B C 1
ATOM 3060 O O . LEU B 1 167 ? -6.453 -24.016 -11.664 1 98.5 167 LEU B O 1
ATOM 3064 N N . GLU B 1 168 ? -4.824 -24.672 -13.031 1 97.06 168 GLU B N 1
ATOM 3065 C CA . GLU B 1 168 ? -5.73 -24.938 -14.141 1 97.06 168 GLU B CA 1
ATOM 3066 C C . GLU B 1 168 ? -6.758 -26 -13.773 1 97.06 168 GLU B C 1
ATOM 3068 O O . GLU B 1 168 ? -7.879 -26 -14.281 1 97.06 168 GLU B O 1
ATOM 3073 N N . ASN B 1 169 ? -6.367 -26.812 -12.914 1 96.31 169 ASN B N 1
ATOM 3074 C CA . ASN B 1 169 ? -7.227 -27.938 -12.547 1 96.31 169 ASN B CA 1
ATOM 3075 C C . ASN B 1 169 ? -7.996 -27.656 -11.258 1 96.31 169 ASN B C 1
ATOM 3077 O O . ASN B 1 169 ? -8.602 -28.562 -10.68 1 96.31 169 ASN B O 1
ATOM 3081 N N . THR B 1 170 ? -7.953 -26.469 -10.75 1 97.44 170 THR B N 1
ATOM 3082 C CA . THR B 1 170 ? -8.664 -26.078 -9.539 1 97.44 170 THR B CA 1
ATOM 3083 C C . THR B 1 170 ? -9.875 -25.219 -9.875 1 97.44 170 THR B C 1
ATOM 3085 O O . THR B 1 170 ? -9.742 -24.172 -10.5 1 97.44 170 THR B O 1
ATOM 3088 N N . LYS B 1 171 ? -11.016 -25.609 -9.43 1 94.12 171 LYS B N 1
ATOM 3089 C CA . LYS B 1 171 ? -12.25 -24.891 -9.711 1 94.12 171 LYS B CA 1
ATOM 3090 C C . LYS B 1 171 ? -12.438 -23.719 -8.75 1 94.12 171 LYS B C 1
ATOM 3092 O O . LYS B 1 171 ? -11.828 -23.688 -7.684 1 94.12 171 LYS B O 1
ATOM 3097 N N . ARG B 1 172 ? -13.32 -22.859 -9.086 1 92 172 ARG B N 1
ATOM 3098 C CA . ARG B 1 172 ? -13.602 -21.641 -8.336 1 92 172 ARG B CA 1
ATOM 3099 C C . ARG B 1 172 ? -14.031 -21.969 -6.906 1 92 172 ARG B C 1
ATOM 3101 O O . ARG B 1 172 ? -13.633 -21.281 -5.965 1 92 172 ARG B O 1
ATOM 3108 N N . THR B 1 173 ? -14.789 -23 -6.711 1 91.69 173 THR B N 1
ATOM 3109 C CA . THR B 1 173 ? -15.414 -23.312 -5.426 1 91.69 173 THR B CA 1
ATOM 3110 C C . THR B 1 173 ? -14.594 -24.344 -4.66 1 91.69 173 THR B C 1
ATOM 3112 O O . THR B 1 173 ? -15.086 -24.938 -3.701 1 91.69 173 THR B O 1
ATOM 3115 N N . GLU B 1 174 ? -13.398 -24.578 -5.125 1 93.69 174 GLU B N 1
ATOM 3116 C CA . GLU B 1 174 ? -12.516 -25.547 -4.465 1 93.69 174 GLU B CA 1
ATOM 3117 C C . GLU B 1 174 ? -11.391 -24.828 -3.719 1 93.69 174 GLU B C 1
ATOM 3119 O O . GLU B 1 174 ? -10.992 -23.734 -4.094 1 93.69 174 GLU B O 1
ATOM 3124 N N . SER B 1 175 ? -11.008 -25.484 -2.678 1 93.38 175 SER B N 1
ATOM 3125 C CA . SER B 1 175 ? -9.812 -25 -1.995 1 93.38 175 SER B CA 1
ATOM 3126 C C . SER B 1 175 ? -8.562 -25.266 -2.824 1 93.38 175 SER B C 1
ATOM 3128 O O . SER B 1 175 ? -8.492 -26.25 -3.562 1 93.38 175 SER B O 1
ATOM 3130 N N . VAL B 1 176 ? -7.594 -24.438 -2.705 1 95.81 176 VAL B N 1
ATOM 3131 C CA . VAL B 1 176 ? -6.301 -24.578 -3.369 1 95.81 176 VAL B CA 1
ATOM 3132 C C . VAL B 1 176 ? -5.402 -25.5 -2.549 1 95.81 176 VAL B C 1
ATOM 3134 O O . VAL B 1 176 ? -5.496 -25.531 -1.32 1 95.81 176 VAL B O 1
ATOM 3137 N N . ASP B 1 177 ? -4.586 -26.297 -3.209 1 97.56 177 ASP B N 1
ATOM 3138 C CA . ASP B 1 177 ? -3.598 -27.125 -2.518 1 97.56 177 ASP B CA 1
ATOM 3139 C C . ASP B 1 177 ? -2.352 -26.297 -2.176 1 97.56 177 ASP B C 1
ATOM 3141 O O . ASP B 1 177 ? -1.301 -26.484 -2.799 1 97.56 177 ASP B O 1
ATOM 3145 N N . TYR B 1 178 ? -2.445 -25.547 -1.136 1 98.12 178 TYR B N 1
ATOM 3146 C CA . TYR B 1 178 ? -1.387 -24.625 -0.744 1 98.12 178 TYR B CA 1
ATOM 3147 C C . TYR B 1 178 ? -0.096 -25.375 -0.434 1 98.12 178 TYR B C 1
ATOM 3149 O O . TYR B 1 178 ? 0.992 -24.938 -0.804 1 98.12 178 TYR B O 1
ATOM 3157 N N . GLU B 1 179 ? -0.206 -26.5 0.223 1 97.88 179 GLU B N 1
ATOM 3158 C CA . GLU B 1 179 ? 0.967 -27.281 0.619 1 97.88 179 GLU B CA 1
ATOM 3159 C C . GLU B 1 179 ? 1.735 -27.781 -0.601 1 97.88 179 GLU B C 1
ATOM 3161 O O . GLU B 1 179 ? 2.967 -27.75 -0.618 1 97.88 179 GLU B O 1
ATOM 3166 N N . ARG B 1 180 ? 1.021 -28.234 -1.523 1 98 180 ARG B N 1
ATOM 3167 C CA . ARG B 1 180 ? 1.66 -28.703 -2.748 1 98 180 ARG B CA 1
ATOM 3168 C C . ARG B 1 180 ? 2.365 -27.547 -3.471 1 98 180 ARG B C 1
ATOM 3170 O O . ARG B 1 180 ? 3.484 -27.719 -3.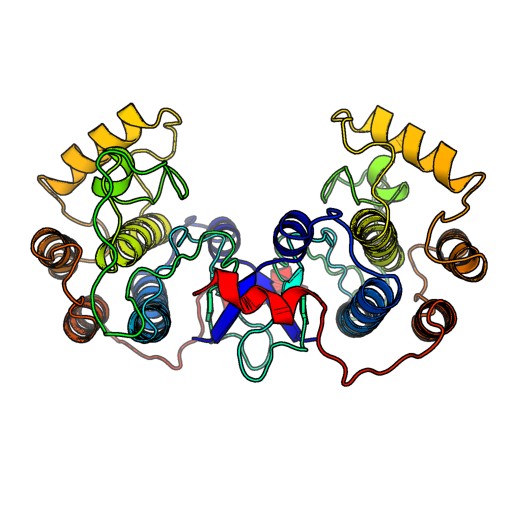963 1 98 180 ARG B O 1
ATOM 3177 N N . LEU B 1 181 ? 1.723 -26.438 -3.555 1 98.62 181 LEU B N 1
ATOM 3178 C CA . LEU B 1 181 ? 2.324 -25.266 -4.195 1 98.62 181 LEU B CA 1
ATOM 3179 C C . LEU B 1 181 ? 3.586 -24.828 -3.457 1 98.62 181 LEU B C 1
ATOM 3181 O O . LEU B 1 181 ? 4.59 -24.484 -4.086 1 98.62 181 LEU B O 1
ATOM 3185 N N . ILE B 1 182 ? 3.547 -24.859 -2.139 1 97.75 182 ILE B N 1
ATOM 3186 C CA . ILE B 1 182 ? 4.711 -24.547 -1.319 1 97.75 182 ILE B CA 1
ATOM 3187 C C . ILE B 1 182 ? 5.836 -25.531 -1.617 1 97.75 182 ILE B C 1
ATOM 3189 O O . ILE B 1 182 ? 6.996 -25.141 -1.763 1 97.75 182 ILE B O 1
ATOM 3193 N N . GLY B 1 183 ? 5.449 -26.812 -1.706 1 97.25 183 GLY B N 1
ATOM 3194 C CA . GLY B 1 183 ? 6.426 -27.844 -2.059 1 97.25 183 GLY B CA 1
ATOM 3195 C C . GLY B 1 183 ? 7.102 -27.578 -3.393 1 97.25 183 GLY B C 1
ATOM 3196 O O . GLY B 1 183 ? 8.312 -27.781 -3.529 1 97.25 183 GLY B O 1
ATOM 3197 N N . ILE B 1 184 ? 6.371 -27.141 -4.363 1 97.62 184 ILE B N 1
ATOM 3198 C CA . ILE B 1 184 ? 6.906 -26.828 -5.688 1 97.62 184 ILE B CA 1
ATOM 3199 C C . ILE B 1 184 ? 7.914 -25.688 -5.578 1 97.62 184 ILE B C 1
ATOM 3201 O O . ILE B 1 184 ? 9.016 -25.766 -6.125 1 97.62 184 ILE B O 1
ATOM 3205 N N . LEU B 1 185 ? 7.605 -24.625 -4.84 1 97.38 185 LEU B N 1
ATOM 3206 C CA . LEU B 1 185 ? 8.492 -23.484 -4.699 1 97.38 185 LEU B CA 1
ATOM 3207 C C . LEU B 1 185 ? 9.781 -23.875 -3.979 1 97.38 185 LEU B C 1
ATOM 3209 O O . LEU B 1 185 ? 10.867 -23.422 -4.348 1 97.38 185 LEU B O 1
ATOM 3213 N N . LYS B 1 186 ? 9.672 -24.703 -2.992 1 95.56 186 LYS B N 1
ATOM 3214 C CA . LYS B 1 186 ? 10.852 -25.203 -2.283 1 95.56 186 LYS B CA 1
ATOM 3215 C C . LYS B 1 186 ? 11.758 -26 -3.211 1 95.56 186 LYS B C 1
ATOM 3217 O O . LYS B 1 186 ? 12.984 -25.906 -3.113 1 95.56 186 LYS B O 1
ATOM 3222 N N . SER B 1 187 ? 11.172 -26.719 -4.074 1 94.88 187 SER B N 1
ATOM 3223 C CA . SER B 1 187 ? 11.922 -27.578 -4.969 1 94.88 187 SER B CA 1
ATOM 3224 C C . SER B 1 187 ? 12.656 -26.781 -6.043 1 94.88 187 SER B C 1
ATOM 3226 O O . SER B 1 187 ? 13.562 -27.297 -6.699 1 94.88 187 SER B O 1
ATOM 3228 N N . CYS B 1 188 ? 12.227 -25.562 -6.262 1 93.44 188 CYS B N 1
ATOM 3229 C CA . CYS B 1 188 ? 12.867 -24.719 -7.258 1 93.44 188 CYS B CA 1
ATOM 3230 C C . CYS B 1 188 ? 14.219 -24.219 -6.754 1 93.44 188 CYS B C 1
ATOM 3232 O O . CYS B 1 188 ? 15.055 -23.781 -7.543 1 93.44 188 CYS B O 1
ATOM 3234 N N . CYS B 1 189 ? 14.352 -24.25 -5.371 1 85.94 189 CYS B N 1
ATOM 3235 C CA . CYS B 1 189 ? 15.562 -23.719 -4.754 1 85.94 189 CYS B CA 1
ATOM 3236 C C . CYS B 1 189 ? 16.562 -24.828 -4.473 1 85.94 189 CYS B C 1
ATOM 3238 O O . CYS B 1 189 ? 16.188 -25.938 -4.125 1 85.94 189 CYS B O 1
ATOM 3240 N N . GLY B 1 190 ? 17.812 -24.703 -4.914 1 74.31 190 GLY B N 1
ATOM 3241 C CA . GLY B 1 190 ? 18.844 -25.656 -4.543 1 74.31 190 GLY B CA 1
ATOM 3242 C C . GLY B 1 190 ? 19.078 -25.734 -3.043 1 74.31 190 GLY B C 1
ATOM 3243 O O . GLY B 1 190 ? 19.25 -26.828 -2.49 1 74.31 190 GLY B O 1
ATOM 3244 N N . SER B 1 191 ? 19.203 -24.641 -2.309 1 72.25 191 SER B N 1
ATOM 3245 C CA . SER B 1 191 ? 19.359 -24.516 -0.862 1 72.25 191 SER B CA 1
ATOM 3246 C C . SER B 1 191 ? 18.344 -23.531 -0.281 1 72.25 191 SER B C 1
ATOM 3248 O O . SER B 1 191 ? 18.359 -22.344 -0.612 1 72.25 191 SER B O 1
ATOM 3250 N N . PHE B 1 192 ? 17.328 -24.125 0.269 1 73.25 192 PHE B N 1
ATOM 3251 C CA . PHE B 1 192 ? 16.281 -23.281 0.856 1 73.25 192 PHE B CA 1
ATOM 3252 C C . PHE B 1 192 ? 16.594 -22.984 2.32 1 73.25 192 PHE B C 1
ATOM 3254 O O . PHE B 1 192 ? 16.766 -23.922 3.117 1 73.25 192 PHE B O 1
ATOM 3261 N N . ASN B 1 193 ? 16.984 -21.75 2.637 1 73.38 193 ASN B N 1
ATOM 3262 C CA . ASN B 1 193 ? 17.203 -21.297 4.008 1 73.38 193 ASN B CA 1
ATOM 3263 C C . ASN B 1 193 ? 16.344 -20.078 4.344 1 73.38 193 ASN B C 1
ATOM 3265 O O . ASN B 1 193 ? 16.609 -18.984 3.848 1 73.38 193 ASN B O 1
ATOM 3269 N N . GLU B 1 194 ? 15.383 -20.281 5.176 1 72.31 194 GLU B N 1
ATOM 3270 C CA . GLU B 1 194 ? 14.414 -19.234 5.512 1 72.31 194 GLU B CA 1
ATOM 3271 C C . GLU B 1 194 ? 15.062 -18.125 6.336 1 72.31 194 GLU B C 1
ATOM 3273 O O . GLU B 1 194 ? 14.516 -17.031 6.445 1 72.31 194 GLU B O 1
ATOM 3278 N N . LEU B 1 195 ? 16.219 -18.391 6.828 1 71.19 195 LEU B N 1
ATOM 3279 C CA . LEU B 1 195 ? 16.859 -17.453 7.742 1 71.19 195 LEU B CA 1
ATOM 3280 C C . LEU B 1 195 ? 17.781 -16.5 6.988 1 71.19 195 LEU B C 1
ATOM 3282 O O . LEU B 1 195 ? 18.266 -15.516 7.559 1 71.19 195 LEU B O 1
ATOM 3286 N N . ASN B 1 196 ? 17.922 -16.797 5.707 1 76.19 196 ASN B N 1
ATOM 3287 C CA . ASN B 1 196 ? 18.766 -15.906 4.922 1 76.19 196 ASN B CA 1
ATOM 3288 C C . ASN B 1 196 ? 18.094 -14.555 4.707 1 76.19 196 ASN B C 1
ATOM 3290 O O . ASN B 1 196 ? 16.875 -14.453 4.684 1 76.19 196 ASN B O 1
ATOM 3294 N N . ASP B 1 197 ? 18.922 -13.539 4.617 1 78.25 197 ASP B N 1
ATOM 3295 C CA . ASP B 1 197 ? 18.422 -12.203 4.289 1 78.25 197 ASP B CA 1
ATOM 3296 C C . ASP B 1 197 ? 17.984 -12.133 2.83 1 78.25 197 ASP B C 1
ATOM 3298 O O . ASP B 1 197 ? 18.484 -12.867 1.982 1 78.25 197 ASP B O 1
ATOM 3302 N N . PHE B 1 198 ? 16.953 -11.359 2.699 1 85.69 198 PHE B N 1
ATOM 3303 C CA . PHE B 1 198 ? 16.594 -11.078 1.315 1 85.69 198 PHE B CA 1
ATOM 3304 C C . PHE B 1 198 ? 17.688 -10.266 0.625 1 85.69 198 PHE B C 1
ATOM 3306 O O . PHE B 1 198 ? 18.516 -9.648 1.288 1 85.69 198 PHE B O 1
ATOM 3313 N N . GLU B 1 199 ? 17.703 -10.305 -0.665 1 82 199 GLU B N 1
ATOM 3314 C CA . GLU B 1 199 ? 18.781 -9.68 -1.42 1 82 199 GLU B CA 1
ATOM 3315 C C . GLU B 1 199 ? 18.719 -8.156 -1.322 1 82 199 GLU B C 1
ATOM 3317 O O . GLU B 1 199 ? 19.719 -7.473 -1.573 1 82 199 GLU B O 1
ATOM 3322 N N . TRP B 1 200 ? 17.562 -7.59 -0.981 1 76.25 200 TRP B N 1
ATOM 3323 C CA . TRP B 1 200 ? 17.484 -6.137 -0.866 1 76.25 200 TRP B CA 1
ATOM 3324 C C . TRP B 1 200 ? 17.984 -5.668 0.493 1 76.25 200 TRP B C 1
ATOM 3326 O O . TRP B 1 200 ? 18.125 -4.465 0.734 1 76.25 200 TRP B O 1
ATOM 3336 N N . ASP B 1 201 ? 18.141 -6.562 1.35 1 68.31 201 ASP B N 1
ATOM 3337 C CA . ASP B 1 201 ? 18.625 -6.203 2.678 1 68.31 201 ASP B CA 1
ATOM 3338 C C . ASP B 1 201 ? 20.016 -5.574 2.604 1 68.31 201 ASP B C 1
ATOM 3340 O O . ASP B 1 201 ? 20.391 -4.789 3.475 1 68.31 201 ASP B O 1
ATOM 3344 N N . ASP B 1 202 ? 20.812 -6.031 1.597 1 57.19 202 ASP B N 1
ATOM 3345 C CA . ASP B 1 202 ? 22.156 -5.477 1.439 1 57.19 202 ASP B CA 1
ATOM 3346 C C . ASP B 1 202 ? 22.094 -4.016 0.998 1 57.19 202 ASP B C 1
ATOM 3348 O O . ASP B 1 202 ? 23.062 -3.277 1.146 1 57.19 202 ASP B O 1
ATOM 3352 N N . HIS B 1 203 ? 21.078 -3.68 0.313 1 50.94 203 HIS B N 1
ATOM 3353 C CA . HIS B 1 203 ? 20.984 -2.332 -0.239 1 50.94 203 HIS B CA 1
ATOM 3354 C C . HIS B 1 203 ? 20.516 -1.336 0.815 1 50.94 203 HIS B C 1
ATOM 3356 O O . HIS B 1 203 ? 20.203 -0.189 0.493 1 50.94 203 HIS B O 1
ATOM 3362 N N . ASP B 1 204 ? 20.219 -1.788 1.86 1 47.62 204 ASP B N 1
ATOM 3363 C CA . ASP B 1 204 ? 19.844 -0.853 2.914 1 47.62 204 ASP B CA 1
ATOM 3364 C C . ASP B 1 204 ? 20.734 0.394 2.887 1 47.62 204 ASP B C 1
ATOM 3366 O O . ASP B 1 204 ? 20.656 1.227 3.793 1 47.62 204 ASP B O 1
ATOM 3370 N N . GLU B 1 205 ? 21.641 0.373 2.027 1 42.38 205 GLU B N 1
ATOM 3371 C CA . GLU B 1 205 ? 22.25 1.682 1.83 1 42.38 205 GLU B CA 1
ATOM 3372 C C . GLU B 1 205 ? 21.234 2.703 1.337 1 42.38 205 GLU B C 1
ATOM 3374 O O . GLU B 1 205 ? 21.562 3.881 1.172 1 42.38 205 GLU B O 1
ATOM 3379 N N . GLN B 1 206 ? 20.25 2.34 0.808 1 39.47 206 GLN B N 1
ATOM 3380 C CA . GLN B 1 206 ? 19.281 3.227 0.168 1 39.47 206 GLN B CA 1
ATOM 3381 C C . GLN B 1 206 ? 18.562 4.098 1.197 1 39.47 206 GLN B C 1
ATOM 3383 O O . GLN B 1 206 ? 18.109 5.195 0.876 1 39.47 206 GLN B O 1
ATOM 3388 N N . TYR B 1 207 ? 18.391 3.645 2.359 1 38.78 207 TYR B N 1
ATOM 3389 C CA . TYR B 1 207 ? 17.938 4.547 3.416 1 38.78 207 TYR B CA 1
ATOM 3390 C C . TYR B 1 207 ? 19.125 5.258 4.059 1 38.78 207 TYR B C 1
ATOM 3392 O O . TYR B 1 207 ? 18.984 5.91 5.094 1 38.78 207 TYR B O 1
ATOM 3400 N N . ARG B 1 208 ? 20.281 5.008 3.592 1 29.61 208 ARG B N 1
ATOM 3401 C CA . ARG B 1 208 ? 21.469 5.738 4.051 1 29.61 208 ARG B CA 1
ATOM 3402 C C . ARG B 1 208 ? 21.734 6.945 3.16 1 29.61 208 ARG B C 1
ATOM 3404 O O . ARG B 1 208 ? 21.562 6.883 1.942 1 29.61 208 ARG B O 1
#

Secondary structure (DSSP, 8-state):
-EE---BHHHHHHTSTTSS--HHHHHHHHHHHHHHHHHHHHTTEE-S---GGGEEE--GGGTT-EEE---TT-EE-B-TTSPBPPPPSSPPP-S-TTT--HHHHTTPPP-HHHHHHHHHHHHHHHHH--TTTT---HHHHHHHHHHHHHT---SSS-GGGGHHHHHHHT--TTS---HHHHHHHHHHH-SS--TTSPPGGGGGGGGG-/-EE---BHHHHHHTSTTSS--HHHHHHHHHHHHHHHHHHHHTTEE-S---GGGEEE--GGGTT-EEE---TT-EE-B-TTSPBPPPPSSPPP-S-TTT--HHHHTTPPP-HHHHHHHHHHHHHHHHH--TTTT---HHHHHHHHHHHHHT---SSS-GGGGHHHHHHHT--TTS---HHHHHHHHHHT-SS--TTSPPGGGGGTTTT-

InterPro domains:
  IPR000719 Protein kinase domain [PF00069] (11-166)
  IPR000719 Protein kinase domain [PS50011] (1-208)
  IPR011009 Protein kinase-like domain superfamily [SSF56112] (1-200)
  IPR050235 Casein kinase 1/Serine/threonine-protein kinase-like [PTHR11909] (1-200)

Organism: NCBI:txid1561998

pLDDT: mean 91.69, std 10.96, range [29.61, 98.88]

Radius of gyration: 22.64 Å; Cα contacts (8 Å, |Δi|>4): 692; chains: 2; bounding box: 52×61×50 Å

Solvent-accessible surface area (backbone atoms only — not comparable to full-atom values): 22949 Å² total; per-residue (Å²): 92,50,69,40,26,37,20,45,49,56,55,31,64,70,32,93,81,49,37,44,53,57,55,54,42,30,53,52,49,42,39,49,49,57,37,48,50,56,43,41,72,72,25,31,38,50,49,51,51,39,42,74,33,30,25,32,29,44,80,97,36,47,86,40,46,30,46,44,58,41,73,63,34,38,45,45,40,43,96,87,67,44,64,59,80,77,51,91,71,32,78,80,69,57,50,79,90,23,48,29,69,50,39,74,69,20,36,62,78,29,55,48,37,40,52,39,7,43,52,46,33,47,40,33,43,46,74,48,56,95,54,75,85,57,78,54,62,67,60,42,47,51,51,49,52,57,48,63,75,68,58,71,58,92,73,47,41,74,63,48,47,52,52,62,54,54,52,73,73,48,52,53,92,38,83,72,64,58,67,60,51,41,50,38,37,53,67,50,28,92,75,80,60,90,81,57,77,54,82,65,63,76,47,58,55,63,63,89,92,50,70,39,25,36,20,44,49,55,55,29,64,71,30,93,81,50,38,43,52,57,55,54,42,29,52,52,50,43,39,50,49,56,36,48,52,56,43,41,74,71,25,32,38,50,50,52,53,40,42,73,33,29,25,31,29,44,81,95,37,48,86,39,45,31,46,44,59,42,72,63,36,41,46,45,41,43,96,87,67,46,65,61,78,77,51,90,71,32,78,79,67,56,49,78,91,22,49,28,70,52,38,74,69,21,37,62,77,29,56,47,38,42,51,40,7,43,52,45,33,48,40,33,44,47,74,49,56,97,55,74,86,59,78,53,61,66,60,42,49,51,52,49,53,58,48,63,74,68,58,69,57,91,73,46,40,74,63,46,47,52,53,61,54,54,53,73,73,48,51,54,91,38,83,70,65,59,68,59,52,41,52,39,39,52,67,48,26,94,76,81,60,91,82,56,76,55,81,66,63,75,47,56,55,62,66,87

Nearest PDB structures (foldseek):
  6u0k-assembly2_A  TM=8.984E-01  e=8.619E-20  Homo sapiens
  6u0k-assembly1_B  TM=9.170E-01  e=2.569E-19  Homo sapiens
  7q8y-assembly2_B  TM=9.008E-01  e=2.162E-19  Homo sapiens
  2c47-assembly3_C  TM=9.233E-01  e=1.592E-13  Homo sapiens
  8g66-assembly1_C  TM=8.960E-01  e=1.064E-13  Homo sapiens

Sequence (416 aa):
MQLLGSNLADLRKFQKSRSFSVETTSRIGIQCLEGLKQIHALGYIHRDIKPSNICAGIGEHRRVLYIVDFGMARRIVLPDGTFRPERVYASFRGTTRYVSLAAHERKEQGFVDDIWSLFFSLLELVEGLPWKSLIDQDQVCHAKRQMLANFQSRKMGRNFELFPQILENTKRTESVDYERLIGILKSCCGSFNELNDFEWDDHDEQYRMQLLGSNLADLRKFQKSRSFSVETTSRIGIQCLEGLKQIHALGYIHRDIKPSNICAGIGEHRRVLYIVDFGMARRIVLPDGTFRPERVYASFRGTTRYVSLAAHERKEQGFVDDIWSLFFSLLELVEGLPWKSLIDQDQVCHAKRQMLANFQSRKMGRNFELFPQILENTKRTESVDYERLIGILKSCCGSFNELNDFEWDDHDEQYR

Foldseek 3Di:
DFDFAAFQQVLLVPDPVSAFALQLLLLVLLLVLVVLLVQVVVQKDQQADARRQKTAGDDPRRLPIDGHDSVQMDRQADPVGHGDDWDPFAAQGYDLQQFDLCSLVRTDAASLRNVSSSLSRSLCRHPRDPCVPPDDSVVSSVSVVVCLVDPDRPHQDDLLNVSVVQSVPADRSDDGPSVVNSVSSVVSDPDHDSPDGGPSVVVVVVVD/DFDFAAFQQVLLVPDPVSAFALQLLLLVLLLVLVVLLVQVVVQKDQQADARRQKTAGDDPRRLPIDGHDSVQMDRQADPVGHGNDKDPFAAQGYDLQQFDLCSLVRTDAASLRNVSSSLSRSLCRHPRDPCPPPDDSVVSSVSVVVCLVDPDRPHLDDLLNVSVVQSVPADRSDDGPSVVNSVSSVVSDPDHDSPDGGPSVVVVVVVD